Protein AF-A0A8H7QUR5-F1 (afdb_monomer_lite)

Radius of gyration: 41.48 Å; chains: 1; bounding box: 70×98×140 Å

Foldseek 3Di:
DDPVLVVVLVVVVVVPPDDDDDDDDDDDDDDDDDDDDDDDDDDDDDDDDDDDDDDDDDDDDDDDDDDDDDDDDDDDDDDDDDDDDDDDDDDDDPPPPPPPPPPDDDDDDDDDDDDDDDDDDDDDPDDDDDDCQNVPPWQWDAPPNRQWIFGNQCPLQVVLVCVLPVLLVVCVPFQLVCCVPPNHNVLVVVLVVLSCQLVVLLRLLLTDDQAFDAAPPPVVLVVVCVVCVVPPDDPRDFDWDDDPNDIDTFDADPQRRDRQDPLWDQDPRRRTIGANFDAQDSNSRGTHHDGSVVSVVSNVVSSVVSVVSSVVSVVVVLVVQQPPPVHPGSVVCVVVRCVPVVVVCVPDVDDDDADADDVPRHDCCCCVVPDPPPQAPLPVCPPDDPVPVVVVVVVVVVPDPDDDPPDPADDPVQACPVVVVVVVCVQCPDVPSCVQPVDDAALQDRPVVLCVVQVVCCVLLVHHGDSLQKGKFLAQLVVLLLLCLLQADPVPQAPAEEEAGPADPVSVVSCVVSPHDSVRYDYFYADPVLLGGDVVVVVVVLPPDDAPPDSHANHEYEFAQALGVPPGGHHDPVRLLVVQVSCQVRSYAYEHAPQCQSVCSDDDRDNDSQSSLVPVPDPTDWRYKYRYACRHSHNVVVSITMIGHDNVSSVSSSPD

InterPro domains:
  IPR001594 Palmitoyltransferase, DHHC domain [PF01529] (249-327)
  IPR004839 Aminotransferase, class I/classII, large domain [PF00155] (402-654)
  IPR015421 Pyridoxal phosphate-dependent transferase, major domain [G3DSA:3.40.640.10] (439-653)
  IPR015422 Pyridoxal phosphate-dependent transferase, small domain [G3DSA:3.90.1150.10] (401-438)
  IPR015424 Pyridoxal phosphate-dependent transferase [SSF53383] (394-654)

Secondary structure (DSSP, 8-state):
--THHHHHHHHHHH--------PPPP------------------------------------------------------------------S-TTSGGGS-SS------PPP-------PPPPP------GGGS--SS-EEEGGGTEEE-S-HHHHHHHHHHHHHHHHHHHHHTHHHIIIII-THHHHHHHHHHHHHHHHHHHHHHS---BPPS-S-THHHHHHHHHTTSS--PPPPEEEEETTEEEEEPEETTTTEEPPTT-EEETTTTEEETT--EEEGGGTEEE-TTTHHHHHHHHHHHHHHHHHHHHHHHHHHHHHHTSTT--SHHHHHHS-TTTHHHHHTT-TT-PPPPSEESEESSSTHHHHHS-----GGGTTTT--HHHHHHHHHHHTTTS--------S--GGG--HHHHHHHHHHHHTSTTHHHHHSS---TT--HHHHHHHHHHHHHHTTS---GGGEEEES-HHHHHHHHHHHH--TTTT--EEEEEES--TTHHHHHHHTT--GGGEEEEEBPTTSS-B-HHHHHHHHTTPPP--SSS-SEEEEE--SS-TTT-----HHHHHHHHHHHHHHTEEEEEE-TTGGG--SSPPPPPHHHHHHHS-SSPPP-EEEEEEGGGTT-GGG--EEEEE-HHHHHHHH--

Structure (mmCIF, N/CA/C/O backbone):
data_AF-A0A8H7QUR5-F1
#
_entry.id   AF-A0A8H7QUR5-F1
#
loop_
_atom_site.group_PDB
_atom_site.id
_atom_site.type_symbol
_atom_site.label_atom_id
_atom_site.label_alt_id
_atom_site.label_comp_id
_atom_site.label_asym_id
_atom_site.label_entity_id
_atom_site.label_seq_id
_atom_site.pdbx_PDB_ins_code
_atom_site.Cartn_x
_atom_site.Cartn_y
_atom_site.Cartn_z
_atom_site.occupancy
_atom_site.B_iso_or_equiv
_atom_site.auth_seq_id
_atom_site.auth_comp_id
_atom_site.auth_asym_id
_atom_site.auth_atom_id
_atom_site.pdbx_PDB_model_num
ATOM 1 N N . MET A 1 1 ? 23.813 -15.957 -17.424 1.00 36.53 1 MET A N 1
ATOM 2 C CA . MET A 1 1 ? 23.712 -14.928 -18.487 1.00 36.53 1 MET A CA 1
ATOM 3 C C . MET A 1 1 ? 24.893 -13.981 -18.341 1.00 36.53 1 MET A C 1
ATOM 5 O O . MET A 1 1 ? 25.289 -13.739 -17.209 1.00 36.53 1 MET A O 1
ATOM 9 N N . ASN A 1 2 ? 25.490 -13.520 -19.444 1.00 26.86 2 ASN A N 1
ATOM 10 C CA . ASN A 1 2 ? 26.742 -12.752 -19.414 1.00 26.86 2 ASN A CA 1
ATOM 11 C C . ASN A 1 2 ? 26.524 -11.331 -18.846 1.00 26.86 2 ASN A C 1
ATOM 13 O O . ASN A 1 2 ? 25.606 -10.635 -19.271 1.00 26.86 2 ASN A O 1
ATOM 17 N N . VAL A 1 3 ? 27.369 -10.915 -17.898 1.00 30.00 3 VAL A N 1
ATOM 18 C CA . VAL A 1 3 ? 27.297 -9.627 -17.178 1.00 30.00 3 VAL A CA 1
ATOM 19 C C . VAL A 1 3 ? 27.511 -8.424 -18.109 1.00 30.00 3 VAL A C 1
ATOM 21 O O . VAL A 1 3 ? 26.930 -7.364 -17.882 1.00 30.00 3 VAL A O 1
ATOM 24 N N . GLN A 1 4 ? 28.256 -8.602 -19.206 1.00 30.72 4 GLN A N 1
ATOM 25 C CA . GLN A 1 4 ? 28.586 -7.537 -20.165 1.00 30.72 4 GLN A CA 1
ATOM 26 C C . GLN A 1 4 ? 27.365 -6.874 -20.832 1.00 30.72 4 GLN A C 1
ATOM 28 O O . GLN A 1 4 ? 27.457 -5.725 -21.250 1.00 30.72 4 GLN A O 1
ATOM 33 N N . SER A 1 5 ? 26.201 -7.531 -20.904 1.00 36.16 5 SER A N 1
ATOM 34 C CA . SER A 1 5 ? 25.001 -6.905 -21.487 1.00 36.16 5 SER A CA 1
ATOM 35 C C . SER A 1 5 ? 24.373 -5.827 -20.593 1.00 36.16 5 SER A C 1
ATOM 37 O O . SER A 1 5 ? 23.702 -4.930 -21.108 1.00 36.16 5 SER A O 1
ATOM 39 N N . ARG A 1 6 ? 24.596 -5.876 -19.270 1.00 41.47 6 ARG A N 1
ATOM 40 C CA . ARG A 1 6 ? 23.932 -4.991 -18.293 1.00 41.47 6 ARG A CA 1
ATOM 41 C C . ARG A 1 6 ? 24.559 -3.601 -18.183 1.00 41.47 6 ARG A C 1
ATOM 43 O O . ARG A 1 6 ? 23.819 -2.637 -18.015 1.00 41.47 6 ARG A O 1
ATOM 50 N N . HIS A 1 7 ? 25.879 -3.481 -18.337 1.00 38.00 7 HIS A N 1
ATOM 51 C CA . HIS A 1 7 ? 26.571 -2.181 -18.327 1.00 38.00 7 HIS A CA 1
ATOM 52 C C . HIS A 1 7 ? 26.129 -1.265 -19.482 1.00 38.00 7 HIS A C 1
ATOM 54 O O . HIS A 1 7 ? 26.016 -0.049 -19.308 1.00 38.00 7 HIS A O 1
ATOM 60 N N . SER A 1 8 ? 25.747 -1.866 -20.616 1.00 45.06 8 SER A N 1
ATOM 61 C CA . SER A 1 8 ? 25.408 -1.149 -21.847 1.00 45.06 8 SER A CA 1
ATOM 62 C C . SER A 1 8 ? 24.303 -0.092 -21.704 1.00 45.06 8 SER A C 1
ATOM 64 O O . SER A 1 8 ? 24.301 0.872 -22.461 1.00 45.06 8 SER A O 1
ATOM 66 N N . ALA A 1 9 ? 23.363 -0.232 -20.761 1.00 42.06 9 ALA A N 1
ATOM 67 C CA . ALA A 1 9 ? 22.272 0.733 -20.585 1.00 42.06 9 ALA A CA 1
ATOM 68 C C . ALA A 1 9 ? 22.734 2.064 -19.965 1.00 42.06 9 ALA A C 1
ATOM 70 O O . ALA A 1 9 ? 22.225 3.118 -20.333 1.00 42.06 9 ALA A O 1
ATOM 71 N N . ILE A 1 10 ? 23.714 2.021 -19.057 1.00 42.69 10 ILE A N 1
ATOM 72 C CA . ILE A 1 10 ? 24.262 3.213 -18.392 1.00 42.69 10 ILE A CA 1
ATOM 73 C C . ILE A 1 10 ? 25.401 3.803 -19.230 1.00 42.69 10 ILE A C 1
ATOM 75 O O . ILE A 1 10 ? 25.496 5.019 -19.375 1.00 42.69 10 ILE A O 1
ATOM 79 N N . GLU A 1 11 ? 26.210 2.958 -19.875 1.00 42.44 11 GLU A N 1
ATOM 80 C CA . GLU A 1 11 ? 27.238 3.402 -20.826 1.00 42.44 11 GLU A CA 1
ATOM 81 C C . GLU A 1 11 ? 26.619 4.133 -22.033 1.00 42.44 11 GLU A C 1
ATOM 83 O O . GLU A 1 11 ? 27.125 5.183 -22.425 1.00 42.44 11 GLU A O 1
ATOM 88 N N . ARG A 1 12 ? 25.444 3.700 -22.532 1.00 49.84 12 ARG A N 1
ATOM 89 C CA . ARG A 1 12 ? 24.670 4.422 -23.570 1.00 49.84 12 ARG A CA 1
ATOM 90 C C . ARG A 1 12 ? 24.279 5.861 -23.197 1.00 49.84 12 ARG A C 1
ATOM 92 O O . ARG A 1 12 ? 23.994 6.644 -24.103 1.00 49.84 12 ARG A O 1
ATOM 99 N N . ILE A 1 13 ? 24.251 6.201 -21.905 1.00 46.56 13 ILE A N 1
ATOM 100 C CA . ILE A 1 13 ? 23.989 7.558 -21.396 1.00 46.56 13 ILE A CA 1
ATOM 101 C C . ILE A 1 13 ? 25.302 8.357 -21.262 1.00 46.56 13 ILE A C 1
ATOM 103 O O . ILE A 1 13 ? 25.294 9.576 -21.417 1.00 46.56 13 ILE A O 1
ATOM 107 N N . GLY A 1 14 ? 26.430 7.687 -20.998 1.00 36.34 14 GLY A N 1
ATOM 108 C CA . GLY A 1 14 ? 27.729 8.325 -20.754 1.00 36.34 14 GLY A CA 1
ATOM 109 C C . GLY A 1 14 ? 28.550 8.672 -22.003 1.00 36.34 14 GLY A C 1
ATOM 110 O O . GLY A 1 14 ? 29.309 9.638 -21.970 1.00 36.34 14 GLY A O 1
ATOM 111 N N . ASP A 1 15 ? 28.405 7.928 -23.103 1.00 36.31 15 ASP A N 1
ATOM 112 C CA . ASP A 1 15 ? 29.402 7.919 -24.194 1.00 36.31 15 ASP A CA 1
ATOM 113 C C . ASP A 1 15 ? 29.328 9.101 -25.194 1.00 36.31 15 ASP A C 1
ATOM 115 O O . ASP A 1 15 ? 30.051 9.157 -26.188 1.00 36.31 15 ASP A O 1
ATOM 119 N N . HIS A 1 16 ? 28.475 10.100 -24.949 1.00 44.94 16 HIS A N 1
ATOM 120 C CA . HIS A 1 16 ? 28.312 11.263 -25.834 1.00 44.94 16 HIS A CA 1
ATOM 121 C C . HIS A 1 16 ? 29.255 12.425 -25.475 1.00 44.94 16 HIS A C 1
ATOM 123 O O . HIS A 1 16 ? 28.832 13.533 -25.137 1.00 44.94 16 HIS A O 1
ATOM 129 N N . SER A 1 17 ? 30.562 12.173 -25.607 1.00 34.41 17 SER A N 1
ATOM 130 C CA . SER A 1 17 ? 31.633 13.172 -25.460 1.00 34.41 17 SER A CA 1
ATOM 131 C C . SER A 1 17 ? 32.287 13.558 -26.799 1.00 34.41 17 SER A C 1
ATOM 133 O O . SER A 1 17 ? 33.499 13.502 -26.970 1.00 34.41 17 SER A O 1
ATOM 135 N N . THR A 1 18 ? 31.486 14.003 -27.772 1.00 31.03 18 THR A N 1
ATOM 136 C CA . THR A 1 18 ? 31.993 14.681 -28.987 1.00 31.03 18 THR A CA 1
ATOM 137 C C . THR A 1 18 ? 30.947 15.656 -29.534 1.00 31.03 18 THR A C 1
ATOM 139 O O . THR A 1 18 ? 30.165 15.345 -30.426 1.00 31.03 18 THR A O 1
ATOM 142 N N . PHE A 1 19 ? 30.918 16.868 -28.973 1.00 31.52 19 PHE A N 1
ATOM 143 C CA . PHE A 1 19 ? 30.126 17.976 -29.512 1.00 31.52 19 PHE A CA 1
ATOM 144 C C . PHE A 1 19 ? 30.933 18.708 -30.588 1.00 31.52 19 PHE A C 1
ATOM 146 O O . PHE A 1 19 ? 31.850 19.464 -30.266 1.00 31.52 19 PHE A O 1
ATOM 153 N N . THR A 1 20 ? 30.577 18.530 -31.860 1.00 25.66 20 THR A N 1
ATOM 154 C CA . THR A 1 20 ? 31.053 19.410 -32.937 1.00 25.66 20 THR A CA 1
ATOM 155 C C . THR A 1 20 ? 30.053 20.548 -33.116 1.00 25.66 20 THR A C 1
ATOM 157 O O . THR A 1 20 ? 28.938 20.340 -33.590 1.00 25.66 20 THR A O 1
ATOM 160 N N . VAL A 1 21 ? 30.445 21.758 -32.718 1.00 25.73 21 VAL A N 1
ATOM 161 C CA . VAL A 1 21 ? 29.639 22.968 -32.921 1.00 25.73 21 VAL A CA 1
ATOM 162 C C . VAL A 1 21 ? 29.673 23.341 -34.402 1.00 25.73 21 VAL A C 1
ATOM 164 O O . VAL A 1 21 ? 30.706 23.781 -34.901 1.00 25.73 21 VAL A O 1
ATOM 167 N N . PHE A 1 22 ? 28.546 23.203 -35.100 1.00 23.47 22 PHE A N 1
ATOM 168 C CA . PHE A 1 22 ? 28.368 23.805 -36.421 1.00 23.47 22 PHE A CA 1
ATOM 169 C C . PHE A 1 22 ? 27.821 25.228 -36.270 1.00 23.47 22 PHE A C 1
ATOM 171 O O . PHE A 1 22 ? 26.677 25.423 -35.863 1.00 23.47 22 PHE A O 1
ATOM 178 N N . GLN A 1 23 ? 28.640 26.226 -36.614 1.00 23.70 23 GLN A N 1
ATOM 179 C CA . GLN A 1 23 ? 28.152 27.581 -36.876 1.00 23.70 23 GLN A CA 1
ATOM 180 C C . GLN A 1 23 ? 27.536 27.657 -38.285 1.00 23.70 23 GLN A C 1
ATOM 182 O O . GLN A 1 23 ? 28.078 27.047 -39.211 1.00 23.70 23 GLN A O 1
ATOM 187 N N . PRO A 1 24 ? 26.444 28.415 -38.486 1.00 26.52 24 PRO A N 1
ATOM 188 C CA . PRO A 1 24 ? 25.847 28.594 -39.803 1.00 26.52 24 PRO A CA 1
ATOM 189 C C . PRO A 1 24 ? 26.643 29.603 -40.641 1.00 26.52 24 PRO A C 1
ATOM 191 O O . PRO A 1 24 ? 26.905 30.725 -40.209 1.00 26.52 24 PRO A O 1
ATOM 194 N N . SER A 1 25 ? 27.000 29.217 -41.867 1.00 25.02 25 SER A N 1
ATOM 195 C CA . SER A 1 25 ? 27.576 30.117 -42.874 1.00 25.02 25 SER A CA 1
ATOM 196 C C . SER A 1 25 ? 26.462 30.742 -43.719 1.00 25.02 25 SER A C 1
ATOM 198 O O . SER A 1 25 ? 25.599 30.031 -44.230 1.00 25.02 25 SER A O 1
ATOM 200 N N . PHE A 1 26 ? 26.491 32.060 -43.908 1.00 26.83 26 PHE A N 1
ATOM 201 C CA . PHE A 1 26 ? 25.628 32.756 -44.869 1.00 26.83 26 PHE A CA 1
ATOM 202 C C . PHE A 1 26 ? 26.054 32.443 -46.316 1.00 26.83 26 PHE A C 1
ATOM 204 O O . PHE A 1 26 ? 27.250 32.499 -46.591 1.00 26.83 26 PHE A O 1
ATOM 211 N N . PHE A 1 27 ? 25.103 32.226 -47.242 1.00 23.70 27 PHE A N 1
ATOM 212 C CA . PHE A 1 27 ? 24.839 33.174 -48.349 1.00 23.70 27 PHE A CA 1
ATOM 213 C C . PHE A 1 27 ? 23.670 32.778 -49.294 1.00 23.70 27 PHE A C 1
ATOM 215 O O . PHE A 1 27 ? 23.635 31.678 -49.830 1.00 23.70 27 PHE A O 1
ATOM 222 N N . ASN A 1 28 ? 22.828 33.784 -49.584 1.00 23.39 28 ASN A N 1
ATOM 223 C CA . ASN A 1 28 ? 22.063 34.078 -50.817 1.00 23.39 28 ASN A CA 1
ATOM 224 C C . ASN A 1 28 ? 20.866 33.234 -51.338 1.00 23.39 28 ASN A C 1
ATOM 226 O O . ASN A 1 28 ? 21.042 32.153 -51.883 1.00 23.39 28 ASN A O 1
ATOM 230 N N . ASN A 1 29 ? 19.718 33.941 -51.404 1.00 25.48 29 ASN A N 1
ATOM 231 C CA . ASN A 1 29 ? 18.853 34.200 -52.582 1.00 25.48 29 ASN A CA 1
ATOM 232 C C . ASN A 1 29 ? 18.117 33.029 -53.288 1.00 25.48 29 ASN A C 1
ATOM 234 O O . ASN A 1 29 ? 18.677 31.969 -53.520 1.00 25.48 29 ASN A O 1
ATOM 238 N N . ASN A 1 30 ? 16.858 33.168 -53.740 1.00 24.66 30 ASN A N 1
ATOM 239 C CA . ASN A 1 30 ? 16.126 34.373 -54.181 1.00 24.66 30 ASN A CA 1
ATOM 240 C C . ASN A 1 30 ? 14.585 34.226 -54.070 1.00 24.66 30 ASN A C 1
ATOM 242 O O . ASN A 1 30 ? 14.077 33.131 -54.280 1.00 24.66 30 ASN A O 1
ATOM 246 N N . ASN A 1 31 ? 13.888 35.371 -53.959 1.00 25.92 31 ASN A N 1
ATOM 247 C CA . ASN A 1 31 ? 12.492 35.656 -54.377 1.00 25.92 31 ASN A CA 1
ATOM 248 C C . ASN A 1 31 ? 11.307 34.926 -53.676 1.00 25.92 31 ASN A C 1
ATOM 250 O O . ASN A 1 31 ? 11.345 33.726 -53.454 1.00 25.92 31 ASN A O 1
ATOM 254 N N . SER A 1 32 ? 10.174 35.582 -53.368 1.00 25.70 32 SER A N 1
ATOM 255 C CA . SER A 1 32 ? 9.805 37.005 -53.551 1.00 25.70 32 SER A CA 1
ATOM 256 C C . SER A 1 32 ? 8.616 37.451 -52.675 1.00 25.70 32 SER A C 1
ATOM 258 O O . SER A 1 32 ? 7.575 36.801 -52.691 1.00 25.70 32 SER A O 1
ATOM 260 N N . SER A 1 33 ? 8.775 38.618 -52.032 1.00 23.20 33 SER A N 1
ATOM 261 C CA . SER A 1 33 ? 7.763 39.661 -51.741 1.00 23.20 33 SER A CA 1
ATOM 262 C C . SER A 1 33 ? 6.375 39.288 -51.183 1.00 23.20 33 SER A C 1
ATOM 264 O O . SER A 1 33 ? 5.512 38.834 -51.929 1.00 23.20 33 SER A O 1
ATOM 266 N N . PHE A 1 34 ? 6.099 39.717 -49.946 1.00 23.92 34 PHE A N 1
ATOM 267 C CA . PHE A 1 34 ? 5.184 40.844 -49.663 1.00 23.92 34 PHE A CA 1
ATOM 268 C C . PHE A 1 34 ? 5.576 41.474 -48.307 1.00 23.92 34 PHE A C 1
ATOM 270 O O . PHE A 1 34 ? 5.949 40.745 -47.389 1.00 23.92 34 PHE A O 1
ATOM 277 N N . GLU A 1 35 ? 5.575 42.808 -48.207 1.00 27.03 35 GLU A N 1
ATOM 278 C CA . GLU A 1 35 ? 6.027 43.563 -47.017 1.00 27.03 35 GLU A CA 1
ATOM 279 C C . GLU A 1 35 ? 4.879 43.916 -46.039 1.00 27.03 35 GLU A C 1
ATOM 281 O O . GLU A 1 35 ? 3.712 43.769 -46.410 1.00 27.03 35 GLU A O 1
ATOM 286 N N . PRO A 1 36 ? 5.194 44.310 -44.783 1.00 31.38 36 PRO A N 1
ATOM 287 C CA . PRO A 1 36 ? 4.232 44.391 -43.681 1.00 31.38 36 PRO A CA 1
ATOM 288 C C . PRO A 1 36 ? 3.774 45.822 -43.347 1.00 31.38 36 PRO A C 1
ATOM 290 O O . PRO A 1 36 ? 4.527 46.773 -43.539 1.00 31.38 36 PRO A O 1
ATOM 293 N N . ASP A 1 37 ? 2.610 45.944 -42.700 1.00 24.53 37 ASP A N 1
ATOM 294 C CA . ASP A 1 37 ? 2.168 47.189 -42.058 1.00 24.53 37 ASP A CA 1
ATOM 295 C C . ASP A 1 37 ? 2.245 47.114 -40.519 1.00 24.53 37 ASP A C 1
ATOM 297 O O . ASP A 1 37 ? 1.656 46.241 -39.880 1.00 24.53 37 ASP A O 1
ATOM 301 N N . SER A 1 38 ? 3.007 48.069 -39.974 1.00 27.16 38 SER A N 1
ATOM 302 C CA . SER A 1 38 ? 2.926 48.727 -38.654 1.00 27.16 38 SER A CA 1
ATOM 303 C C . SER A 1 38 ? 2.504 47.948 -37.393 1.00 27.16 38 SER A C 1
ATOM 305 O O . SER A 1 38 ? 1.334 47.635 -37.174 1.00 27.16 38 SER A O 1
ATOM 307 N N . LEU A 1 39 ? 3.459 47.856 -36.460 1.00 28.45 39 LEU A N 1
ATOM 308 C CA . LEU A 1 39 ? 3.212 47.974 -35.017 1.00 28.45 39 LEU A CA 1
ATOM 309 C C . LEU A 1 39 ? 2.654 49.366 -34.675 1.00 28.45 39 LEU A C 1
ATOM 311 O O . LEU A 1 39 ? 3.165 50.349 -35.205 1.00 28.45 39 LEU A O 1
ATOM 315 N N . GLU A 1 40 ? 1.745 49.446 -33.703 1.00 25.53 40 GLU A N 1
ATOM 316 C CA . GLU A 1 40 ? 1.683 50.562 -32.748 1.00 25.53 40 GLU A CA 1
ATOM 317 C C . GLU A 1 40 ? 1.012 50.094 -31.440 1.00 25.53 40 GLU A C 1
ATOM 319 O O . GLU A 1 40 ? 0.098 49.265 -31.460 1.00 25.53 40 GLU A O 1
ATOM 324 N N . ASP A 1 41 ? 1.529 50.568 -30.304 1.00 25.05 41 ASP A N 1
ATOM 325 C CA . ASP A 1 41 ? 1.014 50.302 -28.954 1.00 25.05 41 ASP A CA 1
ATOM 326 C C . ASP A 1 41 ? -0.354 50.973 -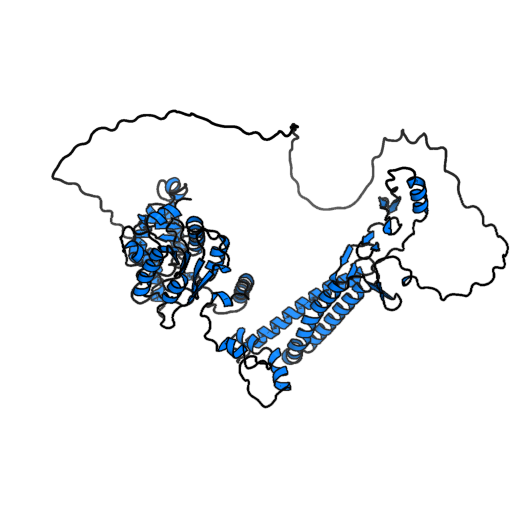28.724 1.00 25.05 41 ASP A C 1
ATOM 328 O O . ASP A 1 41 ? -0.638 51.978 -29.366 1.00 25.05 41 ASP A O 1
ATOM 332 N N . PHE A 1 42 ? -1.158 50.510 -27.751 1.00 23.58 42 PHE A N 1
ATOM 333 C CA . PHE A 1 42 ? -1.893 51.433 -26.862 1.00 23.58 42 PHE A CA 1
ATOM 334 C C . PHE A 1 42 ? -2.397 50.789 -25.552 1.00 23.58 42 PHE A C 1
ATOM 336 O O . PHE A 1 42 ? -2.684 49.596 -25.470 1.00 23.58 42 PHE A O 1
ATOM 343 N N . ASP A 1 43 ? -2.467 51.650 -24.537 1.00 23.41 43 ASP A N 1
ATOM 344 C CA . ASP A 1 43 ? -2.520 51.432 -23.089 1.00 23.41 43 ASP A CA 1
ATOM 345 C C . ASP A 1 43 ? -3.677 50.639 -22.442 1.00 23.41 43 ASP A C 1
ATOM 347 O O . ASP A 1 43 ? -4.793 50.487 -22.941 1.00 23.41 43 ASP A O 1
ATOM 351 N N . PHE A 1 44 ? -3.387 50.256 -21.195 1.00 25.44 44 PHE A N 1
ATOM 352 C CA . PHE A 1 44 ? -4.333 49.993 -20.109 1.00 25.44 44 PHE A CA 1
ATOM 353 C C . PHE A 1 44 ? -5.135 51.263 -19.735 1.00 25.44 44 PHE A C 1
ATOM 355 O O . PHE A 1 44 ? -4.528 52.239 -19.311 1.00 25.44 44 PHE A O 1
ATOM 362 N N . GLU A 1 45 ? -6.476 51.224 -19.764 1.00 26.33 45 GLU A N 1
ATOM 363 C CA . GLU A 1 45 ? -7.335 51.426 -18.569 1.00 26.33 45 GLU A CA 1
ATOM 364 C C . GLU A 1 45 ? -8.856 51.515 -18.858 1.00 26.33 45 GLU A C 1
ATOM 366 O O . GLU A 1 45 ? -9.320 52.163 -19.791 1.00 26.33 45 GLU A O 1
ATOM 371 N N . SER A 1 46 ? -9.628 50.997 -17.892 1.00 25.70 46 SER A N 1
ATOM 372 C CA . SER A 1 46 ? -10.974 51.442 -17.465 1.00 25.70 46 SER A CA 1
ATOM 373 C C . SER A 1 46 ? -12.276 51.017 -18.199 1.00 25.70 46 SER A C 1
ATOM 375 O O . SER A 1 46 ? -12.536 51.339 -19.352 1.00 25.70 46 SER A O 1
ATOM 377 N N . ALA A 1 47 ? -13.183 50.463 -17.368 1.00 22.73 47 ALA A N 1
ATOM 378 C CA . ALA A 1 47 ? -14.658 50.566 -17.413 1.00 22.73 47 ALA A CA 1
ATOM 379 C C . ALA A 1 47 ? -15.446 49.798 -18.520 1.00 22.73 47 ALA A C 1
ATOM 381 O O . ALA A 1 47 ? -14.861 49.373 -19.511 1.00 22.73 47 ALA A O 1
ATOM 382 N N . PRO A 1 48 ? -16.787 49.596 -18.384 1.00 28.08 48 PRO A N 1
ATOM 383 C CA . PRO A 1 48 ? -17.686 50.026 -17.301 1.00 28.08 48 PRO A CA 1
ATOM 384 C C . PRO A 1 48 ? -18.575 48.928 -16.664 1.00 28.08 48 PRO A C 1
ATOM 386 O O . PRO A 1 48 ? -18.791 47.839 -17.189 1.00 28.08 48 PRO A O 1
ATOM 389 N N . THR A 1 49 ? -19.190 49.279 -15.534 1.00 27.44 49 THR A N 1
ATOM 390 C CA . THR A 1 49 ? -20.332 48.577 -14.922 1.00 27.44 49 THR A CA 1
ATOM 391 C C . THR A 1 49 ? -21.671 48.989 -15.559 1.00 27.44 49 THR A C 1
ATOM 393 O O . THR A 1 49 ? -21.802 50.116 -16.032 1.00 27.44 49 THR A O 1
ATOM 396 N N . SER A 1 50 ? -22.714 48.137 -15.502 1.00 23.81 50 SER A N 1
ATOM 397 C CA . SER A 1 50 ? -24.027 48.491 -14.893 1.00 23.81 50 SER A CA 1
ATOM 398 C C . SER A 1 50 ? -25.172 47.456 -15.083 1.00 23.81 50 SER A C 1
ATOM 400 O O . SER A 1 50 ? -25.204 46.702 -16.048 1.00 23.81 50 SER A O 1
ATOM 402 N N . ARG A 1 51 ? -26.162 47.539 -14.164 1.00 23.78 51 ARG A N 1
ATOM 403 C CA . ARG A 1 51 ? -27.599 47.134 -14.244 1.00 23.78 51 ARG A CA 1
ATOM 404 C C . ARG A 1 51 ? -28.133 45.753 -13.767 1.00 23.78 51 ARG A C 1
ATOM 406 O O . ARG A 1 51 ? -28.619 44.949 -14.547 1.00 23.78 51 ARG A O 1
ATOM 413 N N . THR A 1 52 ? -28.252 45.652 -12.431 1.00 22.14 52 THR A N 1
ATOM 414 C CA . THR A 1 52 ? -29.515 45.670 -11.613 1.00 22.14 52 THR A CA 1
ATOM 415 C C . THR A 1 52 ? -30.585 44.548 -11.595 1.00 22.14 52 THR A C 1
ATOM 417 O O . THR A 1 52 ? -31.045 44.086 -12.631 1.00 22.14 52 THR A O 1
ATOM 420 N N . THR A 1 53 ? -31.153 44.390 -10.373 1.00 23.39 53 THR A N 1
ATOM 421 C CA . THR A 1 53 ? -32.434 43.772 -9.887 1.00 23.39 53 THR A CA 1
ATOM 422 C C . THR A 1 53 ? -32.314 42.365 -9.254 1.00 23.39 53 THR A C 1
ATOM 424 O O . THR A 1 53 ? -31.588 41.540 -9.787 1.00 23.39 53 THR A O 1
ATOM 427 N N . GLN A 1 54 ? -32.954 42.004 -8.118 1.00 24.47 54 GLN A N 1
ATOM 428 C CA . GLN A 1 54 ? -33.733 42.747 -7.090 1.00 24.47 54 GLN A CA 1
ATOM 429 C C . GLN A 1 54 ? -33.773 41.981 -5.724 1.00 24.47 54 GLN A C 1
ATOM 431 O O . GLN A 1 54 ? -33.377 40.823 -5.655 1.00 24.47 54 GLN A O 1
ATOM 436 N N . ASP A 1 55 ? -34.258 42.640 -4.660 1.00 24.27 55 ASP A N 1
ATOM 437 C CA . ASP A 1 55 ? -34.313 42.277 -3.217 1.00 24.27 55 ASP A CA 1
ATOM 438 C C . ASP A 1 55 ? -34.586 40.828 -2.731 1.00 24.27 55 ASP A C 1
ATOM 440 O O . ASP A 1 55 ? -35.526 40.172 -3.185 1.00 24.27 55 ASP A O 1
ATOM 444 N N . ARG A 1 56 ? -33.938 40.454 -1.599 1.00 24.73 56 ARG A N 1
ATOM 445 C CA . ARG A 1 56 ? -34.592 40.175 -0.281 1.00 24.73 56 ARG A CA 1
ATOM 446 C C . ARG A 1 56 ? -33.590 40.003 0.890 1.00 24.73 56 ARG A C 1
ATOM 448 O O . ARG A 1 56 ? -32.497 39.482 0.711 1.00 24.73 56 ARG A O 1
ATOM 455 N N . GLN A 1 57 ? -33.984 40.440 2.095 1.00 24.09 57 GLN A N 1
ATOM 456 C CA . GLN A 1 57 ? -33.165 40.523 3.329 1.00 24.09 57 GLN A CA 1
ATOM 457 C C . GLN A 1 57 ? -33.035 39.209 4.138 1.00 24.09 57 GLN A C 1
ATOM 459 O O . GLN A 1 57 ? -33.953 38.387 4.121 1.00 24.09 57 GLN A O 1
ATOM 464 N N . PRO A 1 58 ? -32.000 39.110 5.001 1.00 26.22 58 PRO A N 1
ATOM 465 C CA . PRO A 1 58 ? -32.056 38.421 6.299 1.00 26.22 58 PRO A CA 1
ATOM 466 C C . PRO A 1 58 ? -31.746 39.358 7.506 1.00 26.22 58 PRO A C 1
ATOM 468 O O . PRO A 1 58 ? -31.167 40.429 7.316 1.00 26.22 58 PRO A O 1
ATOM 471 N N . PRO A 1 59 ? -32.121 38.994 8.754 1.00 29.12 59 PRO A N 1
ATOM 472 C CA . PRO A 1 59 ? -32.006 39.869 9.931 1.00 29.12 59 PRO A CA 1
ATOM 473 C C . PRO A 1 59 ? -30.653 39.805 10.673 1.00 29.12 59 PRO A C 1
ATOM 475 O O . PRO A 1 59 ? -29.868 38.871 10.521 1.00 29.12 59 PRO A O 1
ATOM 478 N N . ALA A 1 60 ? -30.410 40.818 11.512 1.00 24.88 60 ALA A N 1
ATOM 479 C CA . ALA A 1 60 ? -29.121 41.135 12.134 1.00 24.88 60 ALA A CA 1
ATOM 480 C C . ALA A 1 60 ? -28.734 40.300 13.377 1.00 24.88 60 ALA A C 1
ATOM 482 O O . ALA A 1 60 ? -29.585 39.782 14.103 1.00 24.88 60 ALA A O 1
ATOM 483 N N . ARG A 1 61 ? -27.429 40.294 13.693 1.00 24.25 61 ARG A N 1
ATOM 484 C CA . ARG A 1 61 ? -26.866 39.900 14.999 1.00 24.25 61 ARG A CA 1
ATOM 485 C C . ARG A 1 61 ? -25.904 40.989 15.498 1.00 24.25 61 ARG A C 1
ATOM 487 O O . ARG A 1 61 ? -25.274 41.662 14.691 1.00 24.25 61 ARG A O 1
ATOM 494 N N . ARG A 1 62 ? -25.866 41.203 16.817 1.00 23.62 62 ARG A N 1
ATOM 495 C CA . ARG A 1 62 ? -25.262 42.376 17.480 1.00 23.62 62 ARG A CA 1
ATOM 496 C C . ARG A 1 62 ? -23.787 42.147 17.851 1.00 23.62 62 ARG A C 1
ATOM 498 O O . ARG A 1 62 ? -23.413 41.018 18.155 1.00 23.62 62 ARG A O 1
ATOM 505 N N . THR A 1 63 ? -23.008 43.224 17.838 1.00 24.53 63 THR A N 1
ATOM 506 C CA . THR A 1 63 ? -21.570 43.320 18.150 1.00 24.53 63 THR A CA 1
ATOM 507 C C . THR A 1 63 ? -21.267 43.425 19.650 1.00 24.53 63 THR A C 1
ATOM 509 O O . THR A 1 63 ? -22.112 43.910 20.403 1.00 24.53 63 THR A O 1
ATOM 512 N N . VAL A 1 64 ? -20.041 43.043 20.036 1.00 25.55 64 VAL A N 1
ATOM 513 C CA . VAL A 1 64 ? -19.217 43.638 21.114 1.00 25.55 64 VAL A CA 1
ATOM 514 C C . VAL A 1 64 ? -17.747 43.545 20.660 1.00 25.55 64 VAL A C 1
ATOM 516 O O . VAL A 1 64 ? -17.398 42.590 19.965 1.00 25.55 64 VAL A O 1
ATOM 519 N N . GLU A 1 65 ? -16.938 44.550 20.990 1.00 25.03 65 GLU A N 1
ATOM 520 C CA . GLU A 1 65 ? -15.513 44.700 20.638 1.00 25.03 65 GLU A CA 1
ATOM 521 C C . GLU A 1 65 ? -14.589 44.189 21.770 1.00 25.03 65 GLU A C 1
ATOM 523 O O . GLU A 1 65 ? -15.019 44.110 22.921 1.00 25.03 65 GLU A O 1
ATOM 528 N N . GLU A 1 66 ? -13.329 43.867 21.457 1.00 26.42 66 GLU A N 1
ATOM 529 C CA . GLU A 1 66 ? -12.248 43.604 22.429 1.00 26.42 66 GLU A CA 1
ATOM 530 C C . GLU A 1 66 ? -11.038 44.498 22.085 1.00 26.42 66 GLU A C 1
ATOM 532 O O . GLU A 1 66 ? -10.710 44.649 20.907 1.00 26.42 66 GLU A O 1
ATOM 537 N N . GLU A 1 67 ? -10.399 45.094 23.099 1.00 25.22 67 GLU A N 1
ATOM 538 C CA . GLU A 1 67 ? -9.196 45.942 22.986 1.00 25.22 67 GLU A CA 1
ATOM 539 C C . GLU A 1 67 ? -7.936 45.193 23.477 1.00 25.22 67 GLU A C 1
ATOM 541 O O . GLU A 1 67 ? -8.019 44.312 24.336 1.00 25.22 67 GLU A O 1
ATOM 546 N N . GLU A 1 68 ? -6.771 45.542 22.919 1.00 28.38 68 GLU A N 1
ATOM 547 C CA . GLU A 1 68 ? -5.439 45.007 23.259 1.00 28.38 68 GLU A CA 1
ATOM 548 C C . GLU A 1 68 ? -4.801 45.720 24.470 1.00 28.38 68 GLU A C 1
ATOM 550 O O . GLU A 1 68 ? -5.077 46.895 24.692 1.00 28.38 68 GLU A O 1
ATOM 555 N N . GLU A 1 69 ? -3.858 45.064 25.166 1.00 25.14 69 GLU A N 1
ATOM 556 C CA . GLU A 1 69 ? -2.626 45.717 25.662 1.00 25.14 69 GLU A CA 1
ATOM 557 C C . GLU A 1 69 ? -1.508 44.691 26.003 1.00 25.14 69 GLU A C 1
ATOM 559 O O . GLU A 1 69 ? -1.782 43.540 26.354 1.00 25.14 69 GLU A O 1
ATOM 564 N N . ASP A 1 70 ? -0.245 45.109 25.838 1.00 26.61 70 ASP A N 1
ATOM 565 C CA . ASP A 1 70 ? 0.996 44.299 25.845 1.00 26.61 70 ASP A CA 1
ATOM 566 C C . ASP A 1 70 ? 1.635 44.062 27.237 1.00 26.61 70 ASP A C 1
ATOM 568 O O . ASP A 1 70 ? 1.505 44.887 28.137 1.00 26.61 70 ASP A O 1
ATOM 572 N N . GLU A 1 71 ? 2.503 43.038 27.364 1.00 24.41 71 GLU A N 1
ATOM 573 C CA . GLU A 1 71 ? 3.657 43.078 28.295 1.00 24.41 71 GLU A CA 1
ATOM 574 C C . GLU A 1 71 ? 4.932 42.362 27.752 1.00 24.41 71 GLU A C 1
ATOM 576 O O . GLU A 1 71 ? 4.824 41.420 26.961 1.00 24.41 71 GLU A O 1
ATOM 581 N N . PRO A 1 72 ? 6.160 42.782 28.155 1.00 28.17 72 PRO A N 1
ATOM 582 C CA . PRO A 1 72 ? 7.412 42.421 27.470 1.00 28.17 72 PRO A CA 1
ATOM 583 C C . PRO A 1 72 ? 8.306 41.360 28.162 1.00 28.17 72 PRO A C 1
ATOM 585 O O . PRO A 1 72 ? 8.254 41.127 29.367 1.00 28.17 72 PRO A O 1
ATOM 588 N N . ILE A 1 73 ? 9.237 40.781 27.387 1.00 28.64 73 ILE A N 1
ATOM 589 C CA . ILE A 1 73 ? 10.332 39.881 27.830 1.00 28.64 73 ILE A CA 1
ATOM 590 C C . ILE A 1 73 ? 11.659 40.674 27.908 1.00 28.64 73 ILE A C 1
ATOM 592 O O . ILE A 1 73 ? 11.832 41.602 27.113 1.00 28.64 73 ILE A O 1
ATOM 596 N N . PRO A 1 74 ? 12.637 40.323 28.780 1.00 34.88 74 PRO A N 1
ATOM 597 C CA . PRO A 1 74 ? 13.834 39.625 28.251 1.00 34.88 74 PRO A CA 1
ATOM 598 C C . PRO A 1 74 ? 14.593 38.655 29.211 1.00 34.88 74 PRO A C 1
ATOM 600 O O . PRO A 1 74 ? 14.767 38.945 30.385 1.00 34.88 74 PRO A O 1
ATOM 603 N N . HIS A 1 75 ? 15.120 37.553 28.636 1.00 26.73 75 HIS A N 1
ATOM 604 C CA . HIS A 1 75 ? 16.489 36.955 28.754 1.00 26.73 75 HIS A CA 1
ATOM 605 C C . HIS A 1 75 ? 17.227 36.804 30.132 1.00 26.73 75 HIS A C 1
ATOM 607 O O . HIS A 1 75 ? 17.139 37.659 30.994 1.00 26.73 75 HIS A O 1
ATOM 613 N N . SER A 1 76 ? 18.086 35.798 30.418 1.00 25.38 76 SER A N 1
ATOM 614 C CA . SER A 1 76 ? 18.603 34.617 29.680 1.00 25.38 76 SER A CA 1
ATOM 615 C C . SER A 1 76 ? 19.405 33.631 30.577 1.00 25.38 76 SER A C 1
ATOM 617 O O . SER A 1 76 ? 20.007 34.046 31.559 1.00 25.38 76 SER A O 1
ATOM 619 N N . SER A 1 77 ? 19.555 32.377 30.105 1.00 25.53 77 SER A N 1
ATOM 620 C CA . SER A 1 77 ? 20.715 31.449 30.264 1.00 25.53 77 SER A CA 1
ATOM 621 C C . SER A 1 77 ? 21.178 30.918 31.642 1.00 25.53 77 SER A C 1
ATOM 623 O O . SER A 1 77 ? 21.524 31.685 32.531 1.00 25.53 77 SER A O 1
ATOM 625 N N . GLY A 1 78 ? 21.402 29.592 31.729 1.00 23.48 78 GLY A N 1
ATOM 626 C CA . GLY A 1 78 ? 22.315 28.969 32.711 1.00 23.48 78 GLY A CA 1
ATOM 627 C C . GLY A 1 78 ? 21.981 27.515 33.091 1.00 23.48 78 GLY A C 1
ATOM 628 O O . GLY A 1 78 ? 20.924 27.255 33.653 1.00 23.48 78 GLY A O 1
ATOM 629 N N . LEU A 1 79 ? 22.883 26.557 32.825 1.00 24.52 79 LEU A N 1
ATOM 630 C CA . LEU A 1 79 ? 22.785 25.183 33.354 1.00 24.52 79 LEU A CA 1
ATOM 631 C C . LEU A 1 79 ? 23.242 25.135 34.824 1.00 24.52 79 LEU A C 1
ATOM 633 O O . LEU A 1 79 ? 24.221 25.795 35.160 1.00 24.52 79 LEU A O 1
ATOM 637 N N . THR A 1 80 ? 22.657 24.257 35.651 1.00 24.19 80 THR A N 1
ATOM 638 C CA . THR A 1 80 ? 23.327 23.104 36.323 1.00 24.19 80 THR A CA 1
ATOM 639 C C . THR A 1 80 ? 22.435 22.471 37.415 1.00 24.19 80 THR A C 1
ATOM 641 O O . THR A 1 80 ? 21.256 22.786 37.540 1.00 24.19 80 THR A O 1
ATOM 644 N N . SER A 1 81 ? 22.960 21.451 38.097 1.00 25.36 81 SER A N 1
ATOM 645 C CA . SER A 1 81 ? 22.258 20.369 38.797 1.00 25.36 81 SER A CA 1
ATOM 646 C C . SER A 1 81 ? 22.102 20.511 40.323 1.00 25.36 81 SER A C 1
ATOM 648 O O . SER A 1 81 ? 22.929 21.140 40.970 1.00 25.36 81 SER A O 1
ATOM 650 N N . HIS A 1 82 ? 21.203 19.675 40.870 1.00 24.80 82 HIS A N 1
ATOM 651 C CA . HIS A 1 82 ? 21.151 19.137 42.247 1.00 24.80 82 HIS A CA 1
ATOM 652 C C . HIS A 1 82 ? 20.560 19.970 43.412 1.00 24.80 82 HIS A C 1
ATOM 654 O O . HIS A 1 82 ? 20.804 21.154 43.578 1.00 24.80 82 HIS A O 1
ATOM 660 N N . SER A 1 83 ? 19.922 19.203 44.317 1.00 24.39 83 SER A N 1
ATOM 661 C CA . SER A 1 83 ? 19.780 19.411 45.776 1.00 24.39 83 SER A CA 1
ATOM 662 C C . SER A 1 83 ? 18.522 20.087 46.363 1.00 24.39 83 SER A C 1
ATOM 664 O O . SER A 1 83 ? 18.457 21.290 46.560 1.00 24.39 83 SER A O 1
ATOM 666 N N . MET A 1 84 ? 17.584 19.227 46.781 1.00 24.58 84 MET A N 1
ATOM 667 C CA . MET A 1 84 ? 16.990 19.124 48.133 1.00 24.58 84 MET A CA 1
ATOM 668 C C . MET A 1 84 ? 16.649 20.363 49.011 1.00 24.58 84 MET A C 1
ATOM 670 O O . MET A 1 84 ? 17.531 21.027 49.536 1.00 24.58 84 MET A O 1
ATOM 674 N N . VAL A 1 85 ? 15.362 20.379 49.417 1.00 24.05 85 VAL A N 1
ATOM 675 C CA . VAL A 1 85 ? 14.837 20.498 50.811 1.00 24.05 85 VAL A CA 1
ATOM 676 C C . VAL A 1 85 ? 14.683 21.887 51.478 1.00 24.05 85 VAL A C 1
ATOM 678 O O . VAL A 1 85 ? 15.654 22.507 51.886 1.00 24.05 85 VAL A O 1
ATOM 681 N N . ALA A 1 86 ? 13.409 22.200 51.799 1.00 23.92 86 ALA A N 1
ATOM 682 C CA . ALA A 1 86 ? 12.907 23.100 52.865 1.00 23.92 86 ALA A CA 1
ATOM 683 C C . ALA A 1 86 ? 13.254 24.617 52.735 1.00 23.92 86 ALA A C 1
ATOM 685 O O . ALA A 1 86 ? 14.066 24.995 51.909 1.00 23.92 86 ALA A O 1
ATOM 686 N N . SER A 1 87 ? 12.647 25.574 53.460 1.00 23.97 87 SER A N 1
ATOM 687 C CA . SER A 1 87 ? 11.599 25.530 54.497 1.00 23.97 87 SER A CA 1
ATOM 688 C C . SER A 1 87 ? 10.871 26.892 54.618 1.00 23.97 87 SER A C 1
ATOM 690 O O . SER A 1 87 ? 11.512 27.925 54.483 1.00 23.97 87 SER A O 1
ATOM 692 N N . TYR A 1 88 ? 9.580 26.862 54.968 1.00 23.95 88 TYR A N 1
ATOM 693 C CA . TYR A 1 88 ? 8.803 27.864 55.732 1.00 23.95 88 TYR A CA 1
ATOM 694 C C . TYR A 1 88 ? 8.895 29.392 55.472 1.00 23.95 88 TYR A C 1
ATOM 696 O O . TYR A 1 88 ? 9.839 30.068 55.853 1.00 23.95 88 TYR A O 1
ATOM 704 N N . ALA A 1 89 ? 7.721 29.917 55.086 1.00 24.72 89 ALA A N 1
ATOM 705 C CA . ALA A 1 89 ? 6.989 31.027 55.720 1.00 24.72 89 ALA A CA 1
ATOM 706 C C . ALA A 1 89 ? 7.521 32.479 55.682 1.00 24.72 89 ALA A C 1
ATOM 708 O O . ALA A 1 89 ? 8.477 32.851 56.353 1.00 24.72 89 ALA A O 1
ATOM 709 N N . SER A 1 90 ? 6.680 33.357 55.123 1.00 26.77 90 SER A N 1
ATOM 710 C CA . SER A 1 90 ? 6.338 34.630 55.769 1.00 26.77 90 SER A CA 1
ATOM 711 C C . SER A 1 90 ? 4.818 34.825 55.725 1.00 26.77 90 SER A C 1
ATOM 713 O O . SER A 1 90 ? 4.163 34.430 54.762 1.00 26.77 90 SER A O 1
ATOM 715 N N . THR A 1 91 ? 4.247 35.359 56.802 1.00 25.97 91 THR A N 1
ATOM 716 C CA . THR A 1 91 ? 2.796 35.514 57.012 1.00 25.97 91 THR A CA 1
ATOM 717 C C . THR A 1 91 ? 2.436 36.974 57.269 1.00 25.97 91 THR A C 1
ATOM 719 O O . THR A 1 91 ? 3.300 37.761 57.643 1.00 25.97 91 THR A O 1
ATOM 722 N N . ALA A 1 92 ? 1.130 37.264 57.185 1.00 28.95 92 ALA A N 1
ATOM 723 C CA . ALA A 1 92 ? 0.459 38.519 57.551 1.00 28.95 92 ALA A CA 1
ATOM 724 C C . ALA A 1 92 ? 0.501 39.638 56.476 1.00 28.95 92 ALA A C 1
ATOM 726 O O . ALA A 1 92 ? 1.468 39.716 55.724 1.00 28.95 92 ALA A O 1
ATOM 727 N N . PRO A 1 93 ? -0.547 40.496 56.387 1.00 31.97 93 PRO A N 1
ATOM 728 C CA . PRO A 1 93 ? -1.566 40.741 57.416 1.00 31.97 93 PRO A CA 1
ATOM 729 C C . PRO A 1 93 ? -3.037 40.610 56.965 1.00 31.97 93 PRO A C 1
ATOM 731 O O . PRO A 1 93 ? -3.557 41.446 56.237 1.00 31.97 93 PRO A O 1
ATOM 734 N N . ILE A 1 94 ? -3.771 39.653 57.552 1.00 32.34 94 ILE A N 1
ATOM 735 C CA . ILE A 1 94 ? -5.251 39.705 57.678 1.00 32.34 94 ILE A CA 1
ATOM 736 C C . ILE A 1 94 ? -5.644 39.487 59.159 1.00 32.34 94 ILE A C 1
ATOM 738 O O . ILE A 1 94 ? -6.606 38.810 59.512 1.00 32.34 94 ILE A O 1
ATOM 742 N N . LEU A 1 95 ? -4.863 40.080 60.069 1.00 29.61 95 LEU A N 1
ATOM 743 C CA . LEU A 1 95 ? -5.011 39.942 61.527 1.00 29.61 95 LEU A CA 1
ATOM 744 C C . LEU A 1 95 ? -6.048 40.900 62.156 1.00 29.61 95 LEU A C 1
ATOM 746 O O . LEU A 1 95 ? -6.128 41.003 63.376 1.00 29.61 95 LEU A O 1
ATOM 750 N N . GLN A 1 96 ? -6.863 41.584 61.344 1.00 33.28 96 GLN A N 1
ATOM 751 C CA . GLN A 1 96 ? -7.844 42.582 61.807 1.00 33.28 96 GLN A CA 1
ATOM 752 C C . GLN A 1 96 ? -9.321 42.150 61.730 1.00 33.28 96 GLN A C 1
ATOM 754 O O . GLN A 1 96 ? -10.176 42.886 62.209 1.00 33.28 96 GLN A O 1
ATOM 759 N N . ARG A 1 97 ? -9.654 40.956 61.209 1.00 30.44 97 ARG A N 1
ATOM 760 C CA . ARG A 1 97 ? -11.043 40.429 61.239 1.00 30.44 97 ARG A CA 1
ATOM 761 C C . ARG A 1 97 ? -11.337 39.401 62.342 1.00 30.44 97 ARG A C 1
ATOM 763 O O . ARG A 1 97 ? -12.501 39.117 62.593 1.00 30.44 97 ARG A O 1
ATOM 770 N N . GLN A 1 98 ? -10.330 38.868 63.040 1.00 30.89 98 GLN A N 1
ATOM 771 C CA . GLN A 1 98 ? -10.530 37.783 64.023 1.00 30.89 98 GLN A CA 1
ATOM 772 C C . GLN A 1 98 ? -10.769 38.229 65.479 1.00 30.89 98 GLN A C 1
ATOM 774 O O . GLN A 1 98 ? -11.035 37.388 66.336 1.00 30.89 98 GLN A O 1
ATOM 779 N N . GLN A 1 99 ? -10.733 39.527 65.799 1.00 31.55 99 GLN A N 1
ATOM 780 C CA . GLN A 1 99 ? -10.952 39.986 67.182 1.00 31.55 99 GLN A CA 1
ATOM 781 C C . GLN A 1 99 ? -12.425 39.983 67.636 1.00 31.55 99 GLN A C 1
ATOM 783 O O . GLN A 1 99 ? -12.685 40.191 68.818 1.00 31.55 99 GLN A O 1
ATOM 788 N N . GLN A 1 100 ? -13.386 39.688 66.750 1.00 30.03 100 GLN A N 1
ATOM 789 C CA . GLN A 1 100 ? -14.823 39.794 67.053 1.00 30.03 100 GLN A CA 1
ATOM 790 C C . GLN A 1 100 ? -15.559 38.450 67.241 1.00 30.03 100 GLN A C 1
ATOM 792 O O . GLN A 1 100 ? -16.758 38.450 67.495 1.00 30.03 100 GLN A O 1
ATOM 797 N N . GLN A 1 101 ? -14.849 37.313 67.192 1.00 29.41 101 GLN A N 1
ATOM 798 C CA . GLN A 1 101 ? -15.400 35.976 67.501 1.00 29.41 101 GLN A CA 1
ATOM 799 C C . GLN A 1 101 ? -14.719 35.272 68.691 1.00 29.41 101 GLN A C 1
ATOM 801 O O . GLN A 1 101 ? -15.046 34.135 69.012 1.00 29.41 101 GLN A O 1
ATOM 806 N N . LYS A 1 102 ? -13.819 35.941 69.425 1.00 27.98 102 LYS A N 1
ATOM 807 C CA . LYS A 1 102 ? -13.070 35.338 70.548 1.00 27.98 102 LYS A CA 1
ATOM 808 C C . LYS A 1 102 ? -13.853 35.274 71.880 1.00 27.98 102 LYS A C 1
ATOM 810 O O . LYS A 1 102 ? -13.274 35.444 72.950 1.00 27.98 102 LYS A O 1
ATOM 815 N N . LYS A 1 103 ? -15.175 35.072 71.813 1.00 29.02 103 LYS A N 1
ATOM 816 C CA . LYS A 1 103 ? -16.092 34.904 72.960 1.00 29.02 103 LYS A CA 1
ATOM 817 C C . LYS A 1 103 ? -17.238 33.935 72.632 1.00 29.02 103 LYS A C 1
ATOM 819 O O . LYS A 1 103 ? -18.401 34.325 72.609 1.00 29.02 103 LYS A O 1
ATOM 824 N N . THR A 1 104 ? -16.900 32.678 72.358 1.00 29.22 104 THR A N 1
ATOM 825 C CA . THR A 1 104 ? -17.721 31.462 72.572 1.00 29.22 104 THR A CA 1
ATOM 826 C C . THR A 1 104 ? -16.889 30.245 72.141 1.00 29.22 104 THR A C 1
ATOM 828 O O . THR A 1 104 ? -16.029 30.381 71.277 1.00 29.22 104 THR A O 1
ATOM 831 N N . HIS A 1 105 ? -17.131 29.074 72.742 1.00 28.39 105 HIS A N 1
ATOM 832 C CA . HIS A 1 105 ? -16.454 27.795 72.450 1.00 28.39 105 HIS A CA 1
ATOM 833 C C . HIS A 1 105 ? -14.968 27.657 72.850 1.00 28.39 105 HIS A C 1
ATOM 835 O O . HIS A 1 105 ? -14.145 27.141 72.099 1.00 28.39 105 HIS A O 1
ATOM 841 N N . GLU A 1 106 ? -14.667 27.961 74.111 1.00 32.97 106 GLU A N 1
ATOM 842 C CA . GLU A 1 106 ? -14.027 26.929 74.945 1.00 32.97 106 GLU A CA 1
ATOM 843 C C . GLU A 1 106 ? -15.122 26.270 75.807 1.00 32.97 106 GLU A C 1
ATOM 845 O O . GLU A 1 106 ? -16.220 26.816 75.904 1.00 32.97 106 GLU A O 1
ATOM 850 N N . GLU A 1 107 ? -14.819 25.111 76.402 1.00 30.78 107 GLU A N 1
ATOM 851 C CA . GLU A 1 107 ? -15.709 24.289 77.248 1.00 30.78 107 GLU A CA 1
ATOM 852 C C . GLU A 1 107 ? -16.786 23.453 76.514 1.00 30.78 107 GLU A C 1
ATOM 854 O O . GLU A 1 107 ? -17.929 23.856 76.343 1.00 30.78 107 GLU A O 1
ATOM 859 N N . TYR A 1 108 ? -16.413 22.220 76.141 1.00 28.53 108 TYR A N 1
ATOM 860 C CA . TYR A 1 108 ? -17.225 21.014 76.394 1.00 28.53 108 TYR A CA 1
ATOM 861 C C . TYR A 1 108 ? -16.317 19.772 76.429 1.00 28.53 108 TYR A C 1
ATOM 863 O O . TYR A 1 108 ? -16.207 18.998 75.478 1.00 28.53 108 TYR A O 1
ATOM 871 N N . CYS A 1 109 ? -15.632 19.594 77.559 1.00 28.78 109 CYS A N 1
ATOM 872 C CA . CYS A 1 109 ? -14.973 18.335 77.897 1.00 28.78 109 CYS A CA 1
ATOM 873 C C . CYS A 1 109 ? -15.980 17.362 78.534 1.00 28.78 109 CYS A C 1
ATOM 875 O O . CYS A 1 109 ? -16.795 17.767 79.355 1.00 28.78 109 CYS A O 1
ATOM 877 N N . LEU A 1 110 ? -15.875 16.084 78.155 1.00 35.22 110 LEU A N 1
ATOM 878 C CA . LEU A 1 110 ? -16.321 14.866 78.859 1.00 35.22 110 LEU A CA 1
ATOM 879 C C . LEU A 1 110 ? -17.277 15.040 80.066 1.00 35.22 110 LEU A C 1
ATOM 881 O O . LEU A 1 110 ? -16.841 15.302 81.186 1.00 35.22 110 LEU A O 1
ATOM 885 N N . GLY A 1 111 ? -18.567 14.751 79.859 1.00 28.00 111 GLY A N 1
ATOM 886 C CA . GLY A 1 111 ? -19.525 14.495 80.945 1.00 28.00 111 GLY A CA 1
ATOM 887 C C . GLY A 1 111 ? -19.473 13.036 81.446 1.00 28.00 111 GLY A C 1
ATOM 888 O O . GLY A 1 111 ? -19.142 12.142 80.662 1.00 28.00 111 GLY A O 1
ATOM 889 N N . PRO A 1 112 ? -19.790 12.760 82.728 1.00 31.61 112 PRO A N 1
ATOM 890 C CA . PRO A 1 112 ? -19.637 11.431 83.320 1.00 31.61 112 PRO A CA 1
ATOM 891 C C . PRO A 1 112 ? -20.791 10.470 82.991 1.00 31.61 112 PRO A C 1
ATOM 893 O O . PRO A 1 112 ? -21.941 10.872 82.807 1.00 31.61 112 PRO A O 1
ATOM 896 N N . ILE A 1 113 ? -20.467 9.174 82.988 1.00 35.16 113 ILE A N 1
ATOM 897 C CA . ILE A 1 113 ? -21.407 8.061 82.802 1.00 35.16 113 ILE A CA 1
ATOM 898 C C . ILE A 1 113 ? -22.439 8.055 83.939 1.00 35.16 113 ILE A C 1
ATOM 900 O O . ILE A 1 113 ? -22.071 8.095 85.113 1.00 35.16 113 ILE A O 1
ATOM 904 N N . LYS A 1 114 ? -23.727 7.952 83.593 1.00 28.48 114 LYS A N 1
ATOM 905 C CA . LYS A 1 114 ? -24.801 7.607 84.532 1.00 28.48 114 LYS A CA 1
ATOM 906 C C . LYS A 1 114 ? -25.285 6.190 84.253 1.00 28.48 114 LYS A C 1
ATOM 908 O O . LYS A 1 114 ? -25.779 5.921 83.161 1.00 28.48 114 LYS A O 1
ATOM 913 N N . ASP A 1 115 ? -25.187 5.326 85.258 1.00 35.94 115 ASP A N 1
ATOM 914 C CA . ASP A 1 115 ? -25.920 4.063 85.282 1.00 35.94 115 ASP A CA 1
ATOM 915 C C . ASP A 1 115 ? -27.427 4.334 85.310 1.00 35.94 115 ASP A C 1
ATOM 917 O O . ASP A 1 115 ? -27.919 5.070 86.168 1.00 35.94 115 ASP A O 1
ATOM 921 N N . HIS A 1 116 ? -28.163 3.682 84.412 1.00 32.56 116 HIS A N 1
ATOM 922 C CA . HIS A 1 116 ? -29.608 3.534 84.528 1.00 32.56 116 HIS A CA 1
ATOM 923 C C . HIS A 1 116 ? -30.000 2.061 84.395 1.00 32.56 116 HIS A C 1
ATOM 925 O O . HIS A 1 116 ? -30.001 1.492 83.309 1.00 32.56 116 HIS A O 1
ATOM 931 N N . SER A 1 117 ? -30.304 1.485 85.562 1.00 31.97 117 SER A N 1
ATOM 932 C CA . SER A 1 117 ? -31.405 0.551 85.848 1.00 31.97 117 SER A CA 1
ATOM 933 C C . SER A 1 117 ? -31.847 -0.447 84.767 1.00 31.97 117 SER A C 1
ATOM 935 O O . SER A 1 117 ? -32.349 -0.082 83.711 1.00 31.97 117 SER A O 1
ATOM 937 N N . GLN A 1 118 ? -31.813 -1.726 85.150 1.00 36.69 118 GLN A N 1
ATOM 938 C CA . GLN A 1 118 ? -32.409 -2.862 84.443 1.00 36.69 118 GLN A CA 1
ATOM 939 C C . GLN A 1 118 ? -33.865 -2.602 84.004 1.00 36.69 118 GLN A C 1
ATOM 941 O O . GLN A 1 118 ? -34.748 -2.482 84.851 1.00 36.69 118 GLN A O 1
ATOM 946 N N . GLU A 1 119 ? -34.135 -2.663 82.698 1.00 32.19 119 GLU A N 1
ATOM 947 C CA . GLU A 1 119 ? -35.469 -2.968 82.169 1.00 32.19 119 GLU A CA 1
ATOM 948 C C . GLU A 1 119 ? -35.477 -4.372 81.557 1.00 32.19 119 GLU A C 1
ATOM 950 O O . GLU A 1 119 ? -34.656 -4.725 80.706 1.00 32.19 119 GLU A O 1
ATOM 955 N N . THR A 1 120 ? -36.406 -5.206 82.022 1.00 37.53 120 THR A N 1
ATOM 956 C CA . THR A 1 120 ? -36.521 -6.614 81.629 1.00 37.53 120 THR A CA 1
ATOM 957 C C . THR A 1 120 ? -37.259 -6.744 80.296 1.00 37.53 120 THR A C 1
ATOM 959 O O . THR A 1 120 ? -38.440 -7.080 80.251 1.00 37.53 120 THR A O 1
ATOM 962 N N . LEU A 1 121 ? -36.563 -6.479 79.189 1.00 35.53 121 LEU A N 1
ATOM 963 C CA . LEU A 1 121 ? -37.109 -6.674 77.846 1.00 35.53 121 LEU A CA 1
ATOM 964 C C . LEU A 1 121 ? -37.082 -8.154 77.440 1.00 35.53 121 LEU A C 1
ATOM 966 O O . LEU A 1 121 ? -36.030 -8.781 77.313 1.00 35.53 121 LEU A O 1
ATOM 970 N N . THR A 1 122 ? -38.277 -8.702 77.220 1.00 36.59 122 THR A N 1
ATOM 971 C CA . THR A 1 122 ? -38.520 -10.058 76.716 1.00 36.59 122 THR A CA 1
ATOM 972 C C . THR A 1 122 ? -37.748 -10.332 75.428 1.00 36.59 122 THR A C 1
ATOM 974 O O . THR A 1 122 ? -37.832 -9.553 74.480 1.00 36.59 122 THR A O 1
ATOM 977 N N . SER A 1 123 ? -37.055 -11.471 75.371 1.00 32.84 123 SER A N 1
ATOM 978 C CA . SER A 1 123 ? -36.240 -11.893 74.229 1.00 32.84 123 SER A CA 1
ATOM 979 C C . SER A 1 123 ? -37.028 -11.899 72.907 1.00 32.84 123 SER A C 1
ATOM 981 O O . SER A 1 123 ? -37.941 -12.721 72.762 1.00 32.84 123 SER A O 1
ATOM 983 N N . PRO A 1 124 ? -36.654 -11.081 71.905 1.00 41.59 124 PRO A N 1
ATOM 984 C CA . PRO A 1 124 ? -37.094 -11.297 70.536 1.00 41.59 124 PRO A CA 1
ATOM 985 C C . PRO A 1 124 ? -36.511 -12.622 70.042 1.00 41.59 124 PRO A C 1
ATOM 987 O O . PRO A 1 124 ? -35.361 -12.955 70.341 1.00 41.59 124 PRO A O 1
ATOM 990 N N . SER A 1 125 ? -37.277 -13.378 69.258 1.00 45.06 125 SER A N 1
ATOM 991 C CA . SER A 1 125 ? -36.757 -14.562 68.573 1.00 45.06 125 SER A CA 1
ATOM 992 C C . SER A 1 125 ? -35.547 -14.172 67.720 1.00 45.06 125 SER A C 1
ATOM 994 O O . SER A 1 125 ? -35.693 -13.361 66.804 1.00 45.06 125 SER A O 1
ATOM 996 N N . PHE A 1 126 ? -34.374 -14.750 67.995 1.00 47.44 126 PHE A N 1
ATOM 997 C CA . PHE A 1 126 ? -33.167 -14.517 67.201 1.00 47.44 126 PHE A CA 1
ATOM 998 C C . PHE A 1 126 ? -33.370 -15.010 65.761 1.00 47.44 126 PHE A C 1
ATOM 1000 O O . PHE A 1 126 ? -33.102 -16.166 65.431 1.00 47.44 126 PHE A O 1
ATOM 1007 N N . SER A 1 127 ? -33.802 -14.108 64.878 1.00 60.72 127 SER A N 1
ATOM 1008 C CA . SER A 1 127 ? -33.572 -14.246 63.444 1.00 60.72 127 SER A CA 1
ATOM 1009 C C . SER A 1 127 ? -32.067 -14.444 63.220 1.00 60.72 127 SER A C 1
ATOM 1011 O O . SER A 1 127 ? -31.280 -13.711 63.831 1.00 60.72 127 SER A O 1
ATOM 1013 N N . PRO A 1 128 ? -31.638 -15.405 62.382 1.00 63.47 128 PRO A N 1
ATOM 1014 C CA . PRO A 1 128 ? -30.220 -15.693 62.199 1.00 63.47 128 PRO A CA 1
ATOM 1015 C C . PRO A 1 128 ? -29.466 -14.427 61.758 1.00 63.47 128 PRO A C 1
ATOM 1017 O O . PRO A 1 128 ? -29.997 -13.667 60.943 1.00 63.47 128 PRO A O 1
ATOM 1020 N N . PRO A 1 129 ? -28.245 -14.180 62.272 1.00 73.19 129 PRO A N 1
ATOM 1021 C CA . PRO A 1 129 ? -27.526 -12.934 62.029 1.00 73.19 129 PRO A CA 1
ATOM 1022 C C . PRO A 1 129 ? -27.277 -12.737 60.532 1.00 73.19 129 PRO A C 1
ATOM 1024 O O . PRO A 1 129 ? -26.513 -13.478 59.902 1.00 73.19 129 PRO A O 1
ATOM 1027 N N . VAL A 1 130 ? -27.940 -11.728 59.966 1.00 77.31 130 VAL A N 1
ATOM 1028 C CA . VAL A 1 130 ? -27.833 -11.379 58.549 1.00 77.31 130 VAL A CA 1
ATOM 1029 C C . VAL A 1 130 ? -26.429 -10.845 58.287 1.00 77.31 130 VAL A C 1
ATOM 1031 O O . VAL A 1 130 ? -25.938 -9.965 58.991 1.00 77.31 130 VAL A O 1
ATOM 1034 N N . ARG A 1 131 ? -25.746 -11.396 57.283 1.00 80.12 131 ARG A N 1
ATOM 1035 C CA . ARG A 1 131 ? -24.355 -11.034 56.987 1.00 80.12 131 ARG A CA 1
ATOM 1036 C C . ARG A 1 131 ? -24.310 -9.755 56.158 1.00 80.12 131 ARG A C 1
ATOM 1038 O O . ARG A 1 131 ? -25.070 -9.622 55.206 1.00 80.12 131 ARG A O 1
ATOM 1045 N N . ASN A 1 132 ? -23.346 -8.875 56.435 1.00 78.00 132 ASN A N 1
ATOM 1046 C CA . ASN A 1 132 ? -23.230 -7.548 55.808 1.00 78.00 132 ASN A CA 1
ATOM 1047 C C . ASN A 1 132 ? -23.322 -7.556 54.268 1.00 78.00 132 ASN A C 1
ATOM 1049 O O . ASN A 1 132 ? -23.890 -6.636 53.693 1.00 78.00 132 ASN A O 1
ATOM 1053 N N . TYR A 1 133 ? -22.821 -8.600 53.593 1.00 80.38 133 TYR A N 1
ATOM 1054 C CA . TYR A 1 133 ? -22.895 -8.714 52.129 1.00 80.38 133 TYR A CA 1
ATOM 1055 C C . TYR A 1 133 ? -24.324 -8.915 51.580 1.00 80.38 133 TYR A C 1
ATOM 1057 O O . TYR A 1 133 ? -24.566 -8.651 50.407 1.00 80.38 133 TYR A O 1
ATOM 1065 N N . GLN A 1 134 ? -25.261 -9.400 52.402 1.00 81.19 134 GLN A N 1
ATOM 1066 C CA . GLN A 1 134 ? -26.667 -9.630 52.038 1.00 81.19 134 GLN A CA 1
ATOM 1067 C C . GLN A 1 134 ? -27.500 -8.343 52.114 1.00 81.19 134 GLN A C 1
ATOM 1069 O O . GLN A 1 134 ? -28.529 -8.243 51.457 1.00 81.19 134 GLN A O 1
ATOM 1074 N N . LEU A 1 135 ? -27.041 -7.367 52.905 1.00 81.62 135 LEU A N 1
ATOM 1075 C CA . LEU A 1 135 ? -27.658 -6.049 53.093 1.00 81.62 135 LEU A CA 1
ATOM 1076 C C . LEU A 1 135 ? -26.850 -4.933 52.410 1.00 81.62 135 LEU A C 1
ATOM 1078 O O . LEU A 1 135 ? -27.099 -3.754 52.648 1.00 81.62 135 LEU A O 1
ATOM 1082 N N . PHE A 1 136 ? -25.843 -5.288 51.608 1.00 81.38 136 PHE A N 1
ATOM 1083 C CA . PHE A 1 136 ? -24.875 -4.332 51.088 1.00 81.38 136 PHE A CA 1
ATOM 1084 C C . PHE A 1 136 ? -25.504 -3.396 50.035 1.00 81.38 136 PHE A C 1
ATOM 1086 O O . PHE A 1 136 ? -25.919 -3.884 48.980 1.00 81.38 136 PHE A O 1
ATOM 1093 N N . PRO A 1 137 ? -25.533 -2.064 50.243 1.00 75.81 137 PRO A N 1
ATOM 1094 C CA . PRO A 1 137 ? -26.092 -1.139 49.261 1.00 75.81 137 PRO A CA 1
ATOM 1095 C C . PRO A 1 137 ? -25.077 -0.845 48.146 1.00 75.81 137 PRO A C 1
ATOM 1097 O O . PRO A 1 137 ? -24.009 -0.282 48.400 1.00 75.81 137 PRO A O 1
ATOM 1100 N N . GLY A 1 138 ? -25.411 -1.194 46.903 1.00 81.00 138 GLY A N 1
ATOM 1101 C CA . GLY A 1 138 ? -24.633 -0.835 45.712 1.00 81.00 138 GLY A CA 1
ATOM 1102 C C . GLY A 1 138 ? -24.840 -1.786 44.532 1.00 81.00 138 GLY A C 1
ATOM 1103 O O . GLY A 1 138 ? -25.715 -2.651 44.557 1.00 81.00 138 GLY A O 1
ATOM 1104 N N . GLN A 1 139 ? -24.006 -1.655 43.494 1.00 85.88 139 GLN A N 1
ATOM 1105 C CA . GLN A 1 139 ? -24.020 -2.545 42.319 1.00 85.88 139 GLN A CA 1
ATOM 1106 C C . GLN A 1 139 ? -22.990 -3.685 42.393 1.00 85.88 139 GLN A C 1
ATOM 1108 O O . GLN A 1 139 ? -22.988 -4.580 41.543 1.00 85.88 139 GLN A O 1
ATOM 1113 N N . THR A 1 140 ? -22.148 -3.688 43.426 1.00 87.62 140 THR A N 1
ATOM 1114 C CA . THR A 1 140 ? -21.216 -4.775 43.745 1.00 87.62 140 THR A CA 1
ATOM 1115 C C . THR A 1 140 ? -21.950 -6.087 44.032 1.00 87.62 140 THR A C 1
ATOM 1117 O O . THR A 1 140 ? -22.914 -6.142 44.793 1.00 87.62 140 THR A O 1
ATOM 1120 N N . ARG A 1 141 ? -21.452 -7.173 43.442 1.00 87.62 141 ARG A N 1
ATOM 1121 C CA . ARG A 1 141 ? -21.891 -8.550 43.656 1.00 87.62 141 ARG A CA 1
ATOM 1122 C C . ARG A 1 141 ? -20.929 -9.283 44.578 1.00 87.62 141 ARG A C 1
ATOM 1124 O O . ARG A 1 141 ? -19.714 -9.246 44.389 1.00 87.62 141 ARG A O 1
ATOM 1131 N N . PHE A 1 142 ? -21.506 -10.026 45.513 1.00 88.62 142 PHE A N 1
ATOM 1132 C CA . PHE A 1 142 ? -20.782 -10.883 46.440 1.00 88.62 142 PHE A CA 1
ATOM 1133 C C . PHE A 1 142 ? -21.041 -12.351 46.106 1.00 88.62 142 PHE A C 1
ATOM 1135 O O . PHE A 1 142 ? -22.191 -12.779 46.024 1.00 88.62 142 PHE A O 1
ATOM 1142 N N . LEU A 1 143 ? -19.975 -13.131 45.931 1.00 85.94 143 LEU A N 1
ATOM 1143 C CA . LEU A 1 143 ? -20.041 -14.572 45.675 1.00 85.94 143 LEU A CA 1
ATOM 1144 C C . LEU A 1 143 ? -19.391 -15.347 46.835 1.00 85.94 143 LEU A C 1
ATOM 1146 O O . LEU A 1 143 ? -18.730 -14.772 47.707 1.00 85.94 143 LEU A O 1
ATOM 1150 N N . CYS A 1 144 ? -19.612 -16.664 46.876 1.00 86.25 144 CYS A N 1
ATOM 1151 C CA . CYS A 1 144 ? -19.062 -17.570 47.896 1.00 86.25 144 CYS A CA 1
ATOM 1152 C C . CYS A 1 144 ? -19.312 -17.106 49.349 1.00 86.25 144 CYS A C 1
ATOM 1154 O O . CYS A 1 144 ? -18.417 -17.149 50.194 1.00 86.25 144 CYS A O 1
ATOM 1156 N N . GLY A 1 145 ? -20.529 -16.626 49.635 1.00 79.75 145 GLY A N 1
ATOM 1157 C CA . GLY A 1 145 ? -20.940 -16.200 50.978 1.00 79.75 145 GLY A CA 1
ATOM 1158 C C . GLY A 1 145 ? -20.253 -14.926 51.486 1.00 79.75 145 GLY A C 1
ATOM 1159 O O . GLY A 1 145 ? -20.035 -14.810 52.694 1.00 79.75 145 GLY A O 1
ATOM 1160 N N . GLY A 1 146 ? -19.887 -14.014 50.576 1.00 81.44 146 GLY A N 1
ATOM 1161 C CA . GLY A 1 146 ? -19.222 -12.740 50.881 1.00 81.44 146 GLY A CA 1
ATOM 1162 C C . GLY A 1 146 ? -17.702 -12.741 50.690 1.00 81.44 146 GLY A C 1
ATOM 1163 O O . GLY A 1 146 ? -17.063 -11.736 50.976 1.00 81.44 146 GLY A O 1
ATOM 1164 N N . ARG A 1 147 ? -17.111 -13.855 50.232 1.00 83.56 147 ARG A N 1
ATOM 1165 C CA . ARG A 1 147 ? -15.649 -14.019 50.103 1.00 83.56 147 ARG A CA 1
ATOM 1166 C C . ARG A 1 147 ? -15.061 -13.474 48.804 1.00 83.56 147 ARG A C 1
ATOM 1168 O O . ARG A 1 147 ? -13.866 -13.213 48.759 1.00 83.56 147 ARG A O 1
ATOM 1175 N N . LEU A 1 148 ? -15.879 -13.355 47.762 1.00 91.25 148 LEU A N 1
ATOM 1176 C CA . LEU A 1 148 ? -15.486 -12.833 46.454 1.00 91.25 148 LEU A CA 1
ATOM 1177 C C . LEU A 1 148 ? -16.338 -11.601 46.142 1.00 91.25 148 LEU A C 1
ATOM 1179 O O . LEU A 1 148 ? -17.546 -11.623 46.383 1.00 91.25 148 LEU A O 1
ATOM 1183 N N . VAL A 1 149 ? -15.716 -10.558 45.601 1.00 91.19 149 VAL A N 1
ATOM 1184 C CA . VAL A 1 149 ? -16.306 -9.233 45.368 1.00 91.19 149 VAL A CA 1
ATOM 1185 C C . VAL A 1 149 ? -16.037 -8.819 43.926 1.00 91.19 149 VAL A C 1
ATOM 1187 O O . VAL A 1 149 ? -14.887 -8.806 43.506 1.00 91.19 149 VAL A O 1
ATOM 1190 N N . THR A 1 150 ? -17.081 -8.514 43.157 1.00 92.62 150 THR A N 1
ATOM 1191 C CA . THR A 1 150 ? -16.976 -8.174 41.726 1.00 92.62 150 THR A CA 1
ATOM 1192 C C . THR A 1 150 ? -18.121 -7.243 41.309 1.00 92.62 150 THR A C 1
ATOM 1194 O O . THR A 1 150 ? -19.093 -7.094 42.045 1.00 92.62 150 THR A O 1
ATOM 1197 N N . SER A 1 151 ? -18.044 -6.597 40.149 1.00 90.94 151 SER A N 1
ATOM 1198 C CA . SER A 1 151 ? -19.099 -5.708 39.638 1.00 90.94 151 SER A CA 1
ATOM 1199 C C . SER A 1 151 ? -20.213 -6.484 38.906 1.00 90.94 151 SER A C 1
ATOM 1201 O O . SER A 1 151 ? -20.187 -7.713 38.776 1.00 90.94 151 SER A O 1
ATOM 1203 N N . ARG A 1 152 ? -21.264 -5.780 38.476 1.00 86.69 152 ARG A N 1
ATOM 1204 C CA . ARG A 1 152 ? -22.465 -6.365 37.862 1.00 86.69 152 ARG A CA 1
ATOM 1205 C C . ARG A 1 152 ? -22.269 -6.785 36.398 1.00 86.69 152 ARG A C 1
ATOM 1207 O O . ARG A 1 152 ? -22.963 -7.708 35.964 1.00 86.69 152 ARG A O 1
ATOM 1214 N N . ASP A 1 153 ? -21.368 -6.139 35.653 1.00 86.38 153 ASP A N 1
ATOM 1215 C CA . ASP A 1 153 ? -21.193 -6.349 34.207 1.00 86.38 153 ASP A CA 1
ATOM 1216 C C . ASP A 1 153 ? -20.055 -7.324 33.865 1.00 86.38 153 ASP A C 1
ATOM 1218 O O . ASP A 1 153 ? -18.934 -6.970 33.503 1.00 86.38 153 ASP A O 1
ATOM 1222 N N . TYR A 1 154 ? -20.387 -8.609 33.926 1.00 87.62 154 TYR A N 1
ATOM 1223 C CA . TYR A 1 154 ? -19.459 -9.699 33.644 1.00 87.62 154 TYR A CA 1
ATOM 1224 C C . TYR A 1 154 ? -19.094 -9.866 32.154 1.00 87.62 154 TYR A C 1
ATOM 1226 O O . TYR A 1 154 ? -18.257 -10.713 31.841 1.00 87.62 154 TYR A O 1
ATOM 1234 N N . ARG A 1 155 ? -19.704 -9.122 31.213 1.00 91.69 155 ARG A N 1
ATOM 1235 C CA . ARG A 1 155 ? -19.549 -9.386 29.766 1.00 91.69 155 ARG A CA 1
ATOM 1236 C C . ARG A 1 155 ? -18.121 -9.145 29.280 1.00 91.69 155 ARG A C 1
ATOM 1238 O O . ARG A 1 155 ? -17.542 -10.012 28.627 1.00 91.69 155 ARG A O 1
ATOM 1245 N N . ALA A 1 156 ? -17.546 -7.997 29.638 1.00 90.81 156 ALA A N 1
ATOM 1246 C CA . ALA A 1 156 ? -16.169 -7.651 29.291 1.00 90.81 156 ALA A CA 1
ATOM 1247 C C . ALA A 1 156 ? -15.153 -8.581 29.978 1.00 90.81 156 ALA A C 1
ATOM 1249 O O . ALA A 1 156 ? -14.172 -8.980 29.355 1.00 90.81 156 ALA A O 1
ATOM 1250 N N . PHE A 1 157 ? -15.424 -9.014 31.214 1.00 93.19 157 PHE A N 1
ATOM 1251 C CA . PHE A 1 157 ? -14.597 -10.002 31.913 1.00 93.19 157 PHE A CA 1
ATOM 1252 C C . PHE A 1 157 ? -14.601 -11.376 31.232 1.00 93.19 157 PHE A C 1
ATOM 1254 O O . PHE A 1 157 ? -13.536 -11.956 31.039 1.00 93.19 157 PHE A O 1
ATOM 1261 N N . VAL A 1 158 ? -15.761 -11.886 30.798 1.00 94.00 158 VAL A N 1
ATOM 1262 C CA . VAL A 1 158 ? -15.828 -13.150 30.038 1.00 94.00 158 VAL A CA 1
ATOM 1263 C C . VAL A 1 158 ? -15.071 -13.031 28.712 1.00 94.00 158 VAL A C 1
ATOM 1265 O O . VAL A 1 158 ? -14.323 -13.941 28.361 1.00 94.00 158 VAL A O 1
ATOM 1268 N N . ALA A 1 159 ? -15.197 -11.905 28.003 1.00 92.75 159 ALA A N 1
ATOM 1269 C CA . ALA A 1 159 ? -14.424 -11.656 26.787 1.00 92.75 159 ALA A CA 1
ATOM 1270 C C . ALA A 1 159 ? -12.907 -11.619 27.061 1.00 92.75 159 ALA A C 1
ATOM 1272 O O . ALA A 1 159 ? -12.152 -12.299 26.371 1.00 92.75 159 ALA A O 1
ATOM 1273 N N . GLY A 1 160 ? -12.460 -10.899 28.096 1.00 91.69 160 GLY A N 1
ATOM 1274 C CA . GLY A 1 160 ? -11.051 -10.844 28.502 1.00 91.69 160 GLY A CA 1
ATOM 1275 C C . GLY A 1 160 ? -10.491 -12.210 28.913 1.00 91.69 160 GLY A C 1
ATOM 1276 O O . GLY A 1 160 ? -9.389 -12.576 28.509 1.00 91.69 160 GLY A O 1
ATOM 1277 N N . LEU A 1 161 ? -11.276 -13.005 29.646 1.00 93.69 161 LEU A N 1
ATOM 1278 C CA . LEU A 1 161 ? -10.910 -14.367 30.030 1.00 93.69 161 LEU A CA 1
ATOM 1279 C C . LEU A 1 161 ? -10.770 -15.282 28.804 1.00 93.69 161 LEU A C 1
ATOM 1281 O O . LEU A 1 161 ? -9.813 -16.047 28.730 1.00 93.69 161 LEU A O 1
ATOM 1285 N N . LEU A 1 162 ? -11.665 -15.182 27.816 1.00 93.25 162 LEU A N 1
ATOM 1286 C CA . LEU A 1 162 ? -11.554 -15.937 26.561 1.00 93.25 162 LEU A CA 1
ATOM 1287 C C . LEU A 1 162 ? -10.351 -15.492 25.715 1.00 93.25 162 LEU A C 1
ATOM 1289 O O . LEU A 1 162 ? -9.661 -16.347 25.164 1.00 93.25 162 LEU A O 1
ATOM 1293 N N . ILE A 1 163 ? -10.061 -14.188 25.656 1.00 92.25 163 ILE A N 1
ATOM 1294 C CA . ILE A 1 163 ? -8.880 -13.631 24.971 1.00 92.25 163 ILE A CA 1
ATOM 1295 C C . ILE A 1 163 ? -7.573 -14.144 25.596 1.00 92.25 163 ILE A C 1
ATOM 1297 O O . ILE A 1 163 ? -6.604 -14.350 24.874 1.00 92.25 163 ILE A O 1
ATOM 1301 N N . PHE A 1 164 ? -7.542 -14.404 26.906 1.00 92.88 164 PHE A N 1
ATOM 1302 C CA . PHE A 1 164 ? -6.396 -15.026 27.578 1.00 92.88 164 PHE A CA 1
ATOM 1303 C C . PHE A 1 164 ? -6.354 -16.558 27.406 1.00 92.88 164 PHE A C 1
ATOM 1305 O O . PHE A 1 164 ? -5.308 -17.121 27.072 1.00 92.88 164 PHE A O 1
ATOM 1312 N N . LEU A 1 165 ? -7.479 -17.251 27.616 1.00 94.38 165 LEU A N 1
ATOM 1313 C CA . LEU A 1 165 ? -7.534 -18.718 27.607 1.00 94.38 165 LEU A CA 1
ATOM 1314 C C . LEU A 1 165 ? -7.388 -19.323 26.204 1.00 94.38 165 LEU A C 1
ATOM 1316 O O . LEU A 1 165 ? -6.727 -20.344 26.056 1.00 94.38 165 LEU A O 1
ATOM 1320 N N . ALA A 1 166 ? -7.969 -18.718 25.165 1.00 92.38 166 ALA A N 1
ATOM 1321 C CA . ALA A 1 166 ? -7.904 -19.272 23.813 1.00 92.38 166 ALA A CA 1
ATOM 1322 C C . ALA A 1 166 ? -6.460 -19.419 23.275 1.00 92.38 166 ALA A C 1
ATOM 1324 O O . ALA A 1 166 ? -6.091 -20.538 22.914 1.00 92.38 166 ALA A O 1
ATOM 1325 N N . PRO A 1 167 ? -5.604 -18.374 23.245 1.00 91.38 167 PRO A N 1
ATOM 1326 C CA . PRO A 1 167 ? -4.234 -18.514 22.748 1.00 91.38 167 PRO A CA 1
ATOM 1327 C C . PRO A 1 167 ? -3.357 -19.385 23.657 1.00 91.38 167 PRO A C 1
ATOM 1329 O O . PRO A 1 167 ? -2.515 -20.120 23.148 1.00 91.38 167 PRO A O 1
ATOM 1332 N N . THR A 1 168 ? -3.562 -19.360 24.980 1.00 93.06 168 THR A N 1
ATOM 1333 C CA . THR A 1 168 ? -2.785 -20.200 25.909 1.00 93.06 168 THR A CA 1
ATOM 1334 C C . THR A 1 168 ? -3.123 -21.685 25.761 1.00 93.06 168 THR A C 1
ATOM 1336 O O . THR A 1 168 ? -2.210 -22.506 25.738 1.00 93.06 168 THR A O 1
ATOM 1339 N N . VAL A 1 169 ? -4.397 -22.043 25.558 1.00 91.88 169 VAL A N 1
ATOM 1340 C CA . VAL A 1 169 ? -4.806 -23.423 25.239 1.00 91.88 169 VAL A CA 1
ATOM 1341 C C . VAL A 1 169 ? -4.288 -23.856 23.865 1.00 91.88 169 VAL A C 1
ATOM 1343 O O . VAL A 1 169 ? -3.763 -24.960 23.744 1.00 91.88 169 VAL A O 1
ATOM 1346 N N . LEU A 1 170 ? -4.369 -23.004 22.837 1.00 89.31 170 LEU A N 1
ATOM 1347 C CA . LEU A 1 170 ? -3.829 -23.325 21.507 1.00 89.31 170 LEU A CA 1
ATOM 1348 C C . LEU A 1 170 ? -2.313 -23.585 21.555 1.00 89.31 170 LEU A C 1
ATOM 1350 O O . LEU A 1 170 ? -1.848 -24.576 20.995 1.00 89.31 170 LEU A O 1
ATOM 1354 N N . PHE A 1 171 ? -1.556 -22.754 22.274 1.00 90.31 171 PHE A N 1
ATOM 1355 C CA . PHE A 1 171 ? -0.120 -22.951 22.489 1.00 90.31 171 PHE A CA 1
ATOM 1356 C C . PHE A 1 171 ? 0.180 -24.248 23.262 1.00 90.31 171 PHE A C 1
ATOM 1358 O O . PHE A 1 171 ? 1.053 -25.022 22.865 1.00 90.31 171 PHE A O 1
ATOM 1365 N N . ALA A 1 172 ? -0.590 -24.535 24.319 1.00 89.56 172 ALA A N 1
ATOM 1366 C CA . ALA A 1 172 ? -0.458 -25.763 25.101 1.00 89.56 172 ALA A CA 1
ATOM 1367 C C . ALA A 1 172 ? -0.724 -27.037 24.278 1.00 89.56 172 ALA A C 1
ATOM 1369 O O . ALA A 1 172 ? -0.076 -28.055 24.507 1.00 89.56 172 ALA A O 1
ATOM 1370 N N . VAL A 1 173 ? -1.654 -26.987 23.319 1.00 86.69 173 VAL A N 1
ATOM 1371 C CA . VAL A 1 173 ? -2.018 -28.137 22.474 1.00 86.69 173 VAL A CA 1
ATOM 1372 C C . VAL A 1 173 ? -1.071 -28.310 21.282 1.00 86.69 173 VAL A C 1
ATOM 1374 O O . VAL A 1 173 ? -0.709 -29.439 20.969 1.00 86.69 173 VAL A O 1
ATOM 1377 N N . PHE A 1 174 ? -0.656 -27.229 20.610 1.00 83.69 174 PHE A N 1
ATOM 1378 C CA . PHE A 1 174 ? 0.058 -27.320 19.324 1.00 83.69 174 PHE A CA 1
ATOM 1379 C C . PHE A 1 174 ? 1.562 -27.016 19.383 1.00 83.69 174 PHE A C 1
ATOM 1381 O O . PHE A 1 174 ? 2.295 -27.415 18.475 1.00 83.69 174 PHE A O 1
ATOM 1388 N N . THR A 1 175 ? 2.037 -26.352 20.440 1.00 84.81 175 THR A N 1
ATOM 1389 C CA . THR A 1 175 ? 3.442 -25.927 20.567 1.00 84.81 175 THR A CA 1
ATOM 1390 C C . THR A 1 175 ? 4.149 -26.591 21.745 1.00 84.81 175 THR A C 1
ATOM 1392 O O . THR A 1 175 ? 5.280 -27.047 21.590 1.00 84.81 175 THR A O 1
ATOM 1395 N N . CYS A 1 176 ? 3.503 -26.745 22.906 1.00 86.44 176 CYS A N 1
ATOM 1396 C CA . CYS A 1 176 ? 4.134 -27.422 24.047 1.00 86.44 176 CYS A CA 1
ATOM 1397 C C . CYS A 1 176 ? 4.571 -28.881 23.788 1.00 86.44 176 CYS A C 1
ATOM 1399 O O . CYS A 1 176 ? 5.644 -29.221 24.284 1.00 86.44 176 CYS A O 1
ATOM 1401 N N . PRO A 1 177 ? 3.854 -29.730 23.017 1.00 87.44 177 PRO A N 1
ATOM 1402 C CA . PRO A 1 177 ? 4.331 -31.083 22.710 1.00 87.44 177 PRO A CA 1
ATOM 1403 C C . PRO A 1 177 ? 5.637 -31.078 21.906 1.00 87.44 177 PRO A C 1
ATOM 1405 O O . PRO A 1 177 ? 6.565 -31.804 22.245 1.00 87.44 177 PRO A O 1
ATOM 1408 N N . PHE A 1 178 ? 5.741 -30.190 20.911 1.00 85.19 178 PHE A N 1
ATOM 1409 C CA . PHE A 1 178 ? 6.962 -29.976 20.129 1.00 85.19 178 PHE A CA 1
ATOM 1410 C C . PHE A 1 178 ? 8.121 -29.473 21.006 1.00 85.19 178 PHE A C 1
ATOM 1412 O O . PHE A 1 178 ? 9.224 -30.003 20.947 1.00 85.19 178 PHE A O 1
ATOM 1419 N N . LEU A 1 179 ? 7.876 -28.486 21.876 1.00 85.81 179 LEU A N 1
ATOM 1420 C CA . LEU A 1 179 ? 8.909 -27.970 22.785 1.00 85.81 179 LEU A CA 1
ATOM 1421 C C . LEU A 1 179 ? 9.368 -29.007 23.820 1.00 85.81 179 LEU A C 1
ATOM 1423 O O . LEU A 1 179 ? 10.479 -28.901 24.337 1.00 85.81 179 LEU A O 1
ATOM 1427 N N . TRP A 1 180 ? 8.517 -29.983 24.145 1.00 89.94 180 TRP A N 1
ATOM 1428 C CA . TRP A 1 180 ? 8.853 -31.075 25.052 1.00 89.94 180 TRP A CA 1
ATOM 1429 C C . TRP A 1 180 ? 9.791 -32.100 24.402 1.00 89.94 180 TRP A C 1
ATOM 1431 O O . TRP A 1 180 ? 10.701 -32.571 25.083 1.00 89.94 180 TRP A O 1
ATOM 1441 N N . SER A 1 181 ? 9.587 -32.440 23.122 1.00 83.38 181 SER A N 1
ATOM 1442 C CA . SER A 1 181 ? 10.414 -33.425 22.409 1.00 83.38 181 SER A CA 1
ATOM 1443 C C . SER A 1 181 ? 11.667 -32.824 21.765 1.00 83.38 181 SER A C 1
ATOM 1445 O O . SER A 1 181 ? 12.747 -33.379 21.938 1.00 83.38 181 SER A O 1
ATOM 1447 N N . GLU A 1 182 ? 11.547 -31.682 21.078 1.00 81.62 182 GLU A N 1
ATOM 1448 C CA . GLU A 1 182 ? 12.620 -31.137 20.228 1.00 81.62 182 GLU A CA 1
ATOM 1449 C C . GLU A 1 182 ? 13.493 -30.076 20.916 1.00 81.62 182 GLU A C 1
ATOM 1451 O O . GLU A 1 182 ? 14.608 -29.820 20.469 1.00 81.62 182 GLU A O 1
ATOM 1456 N N . ALA A 1 183 ? 12.997 -29.433 21.982 1.00 87.38 183 ALA A N 1
ATOM 1457 C CA . ALA A 1 183 ? 13.709 -28.352 22.671 1.00 87.38 183 ALA A CA 1
ATOM 1458 C C . ALA A 1 183 ? 14.164 -28.760 24.082 1.00 87.38 183 ALA A C 1
ATOM 1460 O O . ALA A 1 183 ? 15.311 -29.158 24.272 1.00 87.38 183 ALA A O 1
ATOM 1461 N N . HIS A 1 184 ? 13.291 -28.633 25.088 1.00 92.31 184 HIS A N 1
ATOM 1462 C CA . HIS A 1 184 ? 13.558 -29.092 26.453 1.00 92.31 184 HIS A CA 1
ATOM 1463 C C . HIS A 1 184 ? 12.274 -29.088 27.313 1.00 92.31 184 HIS A C 1
ATOM 1465 O O . HIS A 1 184 ? 11.588 -28.060 27.358 1.00 92.31 184 HIS A O 1
ATOM 1471 N N . PRO A 1 185 ? 11.989 -30.138 28.115 1.00 92.50 185 PRO A N 1
ATOM 1472 C CA . PRO A 1 185 ? 10.811 -30.202 28.995 1.00 92.50 185 PRO A CA 1
ATOM 1473 C C . PRO A 1 185 ? 10.641 -29.025 29.971 1.00 92.50 185 PRO A C 1
ATOM 1475 O O . PRO A 1 185 ? 9.520 -28.693 30.359 1.00 92.50 185 PRO A O 1
ATOM 1478 N N . ALA A 1 186 ? 11.730 -28.342 30.346 1.00 93.06 186 ALA A N 1
ATOM 1479 C CA . ALA A 1 186 ? 11.651 -27.149 31.196 1.00 93.06 186 ALA A CA 1
ATOM 1480 C C . ALA A 1 186 ? 10.859 -25.992 30.553 1.00 93.06 186 ALA A C 1
ATOM 1482 O O . ALA A 1 186 ? 10.271 -25.194 31.279 1.00 93.06 186 ALA A O 1
ATOM 1483 N N . VAL A 1 187 ? 10.807 -25.896 29.219 1.00 92.81 187 VAL A N 1
ATOM 1484 C CA . VAL A 1 187 ? 10.138 -24.786 28.522 1.00 92.81 187 VAL A CA 1
ATOM 1485 C C . VAL A 1 187 ? 8.607 -24.865 28.708 1.00 92.81 187 VAL A C 1
ATOM 1487 O O . VAL A 1 187 ? 8.035 -23.898 29.219 1.00 92.81 187 VAL A O 1
ATOM 1490 N N . PRO A 1 188 ? 7.922 -26.004 28.453 1.00 94.06 188 PRO A N 1
ATOM 1491 C CA . PRO A 1 188 ? 6.526 -26.194 28.865 1.00 94.06 188 PRO A CA 1
ATOM 1492 C C . PRO A 1 188 ? 6.263 -26.043 30.374 1.00 94.06 188 PRO A C 1
ATOM 1494 O O . PRO A 1 188 ? 5.199 -25.556 30.754 1.00 94.06 188 PRO A O 1
ATOM 1497 N N . ILE A 1 189 ? 7.211 -26.410 31.247 1.00 94.62 189 ILE A N 1
ATOM 1498 C CA . ILE A 1 189 ? 7.057 -26.249 32.708 1.00 94.62 189 ILE A CA 1
ATOM 1499 C C . ILE A 1 189 ? 7.043 -24.762 33.104 1.00 94.62 189 ILE A C 1
ATOM 1501 O O . ILE A 1 189 ? 6.186 -24.340 33.883 1.00 94.62 189 ILE A O 1
ATOM 1505 N N . VAL A 1 190 ? 7.936 -23.945 32.532 1.00 95.75 190 VAL A N 1
ATOM 1506 C CA . VAL A 1 190 ? 7.939 -22.483 32.728 1.00 95.75 190 VAL A CA 1
ATOM 1507 C C . VAL A 1 190 ? 6.648 -21.859 32.194 1.00 95.75 190 VAL A C 1
ATOM 1509 O O . VAL A 1 190 ? 6.055 -21.020 32.874 1.00 95.75 190 VAL A O 1
ATOM 1512 N N . PHE A 1 191 ? 6.159 -22.306 31.032 1.00 96.12 191 PHE A N 1
ATOM 1513 C CA . PHE A 1 191 ? 4.858 -21.884 30.508 1.00 96.12 191 PHE A CA 1
ATOM 1514 C C . PHE A 1 191 ? 3.707 -22.205 31.473 1.00 96.12 191 PHE A C 1
ATOM 1516 O O . PHE A 1 191 ? 2.900 -21.326 31.769 1.00 96.12 191 PHE A O 1
ATOM 1523 N N . ALA A 1 192 ? 3.647 -23.428 32.011 1.00 95.88 192 ALA A N 1
ATOM 1524 C CA . ALA A 1 192 ? 2.609 -23.827 32.960 1.00 95.88 192 ALA A CA 1
ATOM 1525 C C . ALA A 1 192 ? 2.639 -22.975 34.243 1.00 95.88 192 ALA A C 1
ATOM 1527 O O . ALA A 1 192 ? 1.587 -22.551 34.727 1.00 95.88 192 ALA A O 1
ATOM 1528 N N . TYR A 1 193 ? 3.832 -22.658 34.759 1.00 96.62 193 TYR A N 1
ATOM 1529 C CA . TYR A 1 193 ? 3.994 -21.746 35.894 1.00 96.62 193 TYR A CA 1
ATOM 1530 C C . TYR A 1 193 ? 3.487 -20.329 35.579 1.00 96.62 193 TYR A C 1
ATOM 1532 O O . TYR A 1 193 ? 2.708 -19.772 36.355 1.00 96.62 193 TYR A O 1
ATOM 1540 N N . LEU A 1 194 ? 3.875 -19.760 34.430 1.00 96.00 194 LEU A N 1
ATOM 1541 C CA . LEU A 1 194 ? 3.421 -18.435 33.992 1.00 96.00 194 LEU A CA 1
ATOM 1542 C C . LEU A 1 194 ? 1.899 -18.390 33.796 1.00 96.00 194 LEU A C 1
ATOM 1544 O O . LEU A 1 194 ? 1.249 -17.480 34.306 1.00 96.00 194 LEU A O 1
ATOM 1548 N N . PHE A 1 195 ? 1.317 -19.404 33.151 1.00 96.50 195 PHE A N 1
ATOM 1549 C CA . PHE A 1 195 ? -0.129 -19.534 32.966 1.00 96.50 195 PHE A CA 1
ATOM 1550 C C . PHE A 1 195 ? -0.884 -19.531 34.303 1.00 96.50 195 PHE A C 1
ATOM 1552 O O . PHE A 1 195 ? -1.827 -18.755 34.476 1.00 96.50 195 PHE A O 1
ATOM 1559 N N . VAL A 1 196 ? -0.450 -20.352 35.269 1.00 97.19 196 VAL A N 1
ATOM 1560 C CA . VAL A 1 196 ? -1.063 -20.405 36.606 1.00 97.19 196 VAL A CA 1
ATOM 1561 C C . VAL A 1 196 ? -0.898 -19.071 37.337 1.00 97.19 196 VAL A C 1
ATOM 1563 O O . VAL A 1 196 ? -1.860 -18.592 37.937 1.00 97.19 196 VAL A O 1
ATOM 1566 N N . LEU A 1 197 ? 0.274 -18.433 37.256 1.00 97.19 197 LEU A N 1
ATOM 1567 C CA . LEU A 1 197 ? 0.532 -17.130 37.872 1.00 97.19 197 LEU A CA 1
ATOM 1568 C C . LEU A 1 197 ? -0.377 -16.030 37.299 1.00 97.19 197 LEU A C 1
ATOM 1570 O O . LEU A 1 197 ? -0.983 -15.276 38.067 1.00 97.19 197 LEU A O 1
ATOM 1574 N N . THR A 1 198 ? -0.514 -15.948 35.974 1.00 97.12 198 THR A N 1
ATOM 1575 C CA . THR A 1 198 ? -1.374 -14.960 35.307 1.00 97.12 198 THR A CA 1
ATOM 1576 C C . THR A 1 198 ? -2.851 -15.224 35.577 1.00 97.12 198 THR A C 1
ATOM 1578 O O . THR A 1 198 ? -3.561 -14.301 35.968 1.00 97.12 198 THR A O 1
ATOM 1581 N N . LEU A 1 199 ? -3.320 -16.473 35.480 1.00 96.69 199 LEU A N 1
ATOM 1582 C CA . LEU A 1 199 ? -4.715 -16.809 35.776 1.00 96.69 199 LEU A CA 1
ATOM 1583 C C . LEU A 1 199 ? -5.064 -16.539 37.248 1.00 96.69 199 LEU A C 1
ATOM 1585 O O . LEU A 1 199 ? -6.079 -15.906 37.543 1.00 96.69 199 LEU A O 1
ATOM 1589 N N . ALA A 1 200 ? -4.211 -16.960 38.186 1.00 96.88 200 ALA A N 1
ATOM 1590 C CA . ALA A 1 200 ? -4.443 -16.750 39.612 1.00 96.88 200 ALA A CA 1
ATOM 1591 C C . ALA A 1 200 ? -4.427 -15.260 39.986 1.00 96.88 200 ALA A C 1
ATOM 1593 O O . ALA A 1 200 ? -5.266 -14.824 40.773 1.00 96.88 200 ALA A O 1
ATOM 1594 N N . SER A 1 201 ? -3.519 -14.461 39.415 1.00 97.25 201 SER A N 1
ATOM 1595 C CA . SER A 1 201 ? -3.471 -13.012 39.659 1.00 97.25 201 SER A CA 1
ATOM 1596 C C . SER A 1 201 ? -4.629 -12.258 38.990 1.00 97.25 201 SER A C 1
ATOM 1598 O O . SER A 1 201 ? -5.188 -11.354 39.619 1.00 97.25 201 SER A O 1
ATOM 1600 N N . MET A 1 202 ? -5.076 -12.673 37.798 1.00 96.38 202 MET A N 1
ATOM 1601 C CA . MET A 1 202 ? -6.283 -12.153 37.139 1.00 96.38 202 MET A CA 1
ATOM 1602 C C . MET A 1 202 ? -7.526 -12.371 38.011 1.00 96.38 202 MET A C 1
ATOM 1604 O O . MET A 1 202 ? -8.202 -11.411 38.388 1.00 96.38 202 MET A O 1
ATOM 1608 N N . LEU A 1 203 ? -7.800 -13.627 38.386 1.00 95.69 203 LEU A N 1
ATOM 1609 C CA . LEU A 1 203 ? -8.970 -13.999 39.187 1.00 95.69 203 LEU A CA 1
ATOM 1610 C C . LEU A 1 203 ? -8.920 -13.372 40.584 1.00 95.69 203 LEU A C 1
ATOM 1612 O O . LEU A 1 203 ? -9.919 -12.830 41.055 1.00 95.69 203 LEU A O 1
ATOM 1616 N N . LYS A 1 204 ? -7.743 -13.355 41.224 1.00 95.56 204 LYS A N 1
ATOM 1617 C CA . LYS A 1 204 ? -7.550 -12.668 42.506 1.00 95.56 204 LYS A CA 1
ATOM 1618 C C . LYS A 1 204 ? -7.870 -11.180 42.395 1.00 95.56 204 LYS A C 1
ATOM 1620 O O . LYS A 1 204 ? -8.540 -10.654 43.273 1.00 95.56 204 LYS A O 1
ATOM 1625 N N . THR A 1 205 ? -7.451 -10.501 41.332 1.00 96.56 205 THR A N 1
ATOM 1626 C CA . THR A 1 205 ? -7.759 -9.072 41.150 1.00 96.56 205 THR A CA 1
ATOM 1627 C C . THR A 1 205 ? -9.249 -8.839 40.891 1.00 96.56 205 THR A C 1
ATOM 1629 O O . THR A 1 205 ? -9.845 -7.945 41.494 1.00 96.56 205 THR A O 1
ATOM 1632 N N . SER A 1 206 ? -9.863 -9.681 40.054 1.00 95.56 206 SER A N 1
ATOM 1633 C CA . SER A 1 206 ? -11.285 -9.617 39.692 1.00 95.56 206 SER A CA 1
ATOM 1634 C C . SER A 1 206 ? -12.238 -9.858 40.870 1.00 95.56 206 SER A C 1
ATOM 1636 O O . SER A 1 206 ? -13.326 -9.284 40.896 1.00 95.56 206 SER A O 1
ATOM 1638 N N . TRP A 1 207 ? -11.828 -10.679 41.845 1.00 95.38 207 TRP A N 1
ATOM 1639 C CA . TRP A 1 207 ? -12.676 -11.121 42.959 1.00 95.38 207 TRP A CA 1
ATOM 1640 C C . TRP A 1 207 ? -12.255 -10.632 44.354 1.00 95.38 207 TRP A C 1
ATOM 1642 O O . TRP A 1 207 ? -12.909 -10.981 45.338 1.00 95.38 207 TRP A O 1
ATOM 1652 N N . THR A 1 208 ? -11.185 -9.845 44.483 1.00 94.38 208 THR A N 1
ATOM 1653 C CA . THR A 1 208 ? -10.795 -9.236 45.769 1.00 94.38 208 THR A CA 1
ATOM 1654 C C . THR A 1 208 ? -11.511 -7.901 45.951 1.00 94.38 208 THR A C 1
ATOM 1656 O O . THR A 1 208 ? -11.548 -7.096 45.024 1.00 94.38 208 THR A O 1
ATOM 1659 N N . ASP A 1 209 ? -12.021 -7.632 47.157 1.00 94.69 209 ASP A N 1
ATOM 1660 C CA . ASP A 1 209 ? -12.467 -6.288 47.544 1.00 94.69 209 ASP A CA 1
ATOM 1661 C C . ASP A 1 209 ? -11.352 -5.261 47.253 1.00 94.69 209 ASP A C 1
ATOM 1663 O O . ASP A 1 209 ? -10.267 -5.390 47.821 1.00 94.69 209 ASP A O 1
ATOM 1667 N N . PRO A 1 210 ? -11.578 -4.248 46.398 1.00 94.69 210 PRO A N 1
ATOM 1668 C CA . PRO A 1 210 ? -10.551 -3.272 46.035 1.00 94.69 210 PRO A CA 1
ATOM 1669 C C . PRO A 1 210 ? -10.184 -2.315 47.180 1.00 94.69 210 PRO A C 1
ATOM 1671 O O . PRO A 1 210 ? -9.131 -1.677 47.131 1.00 94.69 210 PRO A O 1
ATOM 1674 N N . GLY A 1 211 ? -11.008 -2.237 48.229 1.00 94.25 211 GLY A N 1
ATOM 1675 C CA . GLY A 1 211 ? -10.918 -1.239 49.294 1.00 94.25 211 GLY A CA 1
ATOM 1676 C C . GLY A 1 211 ? -12.210 -0.445 49.438 1.00 94.25 211 GLY A C 1
ATOM 1677 O O . GLY A 1 211 ? -12.153 0.773 49.586 1.00 94.25 211 GLY A O 1
ATOM 1678 N N . ILE A 1 212 ? -13.367 -1.105 49.338 1.00 93.62 212 ILE A N 1
ATOM 1679 C CA . ILE A 1 212 ? -14.679 -0.468 49.469 1.00 93.62 212 ILE A CA 1
ATOM 1680 C C . ILE A 1 212 ? -14.813 0.156 50.865 1.00 93.62 212 ILE A C 1
ATOM 1682 O O . ILE A 1 212 ? -14.599 -0.500 51.888 1.00 93.62 212 ILE A O 1
ATOM 1686 N N . ILE A 1 213 ? -15.176 1.437 50.895 1.00 92.25 213 ILE A N 1
ATOM 1687 C CA . ILE A 1 213 ? -15.405 2.202 52.120 1.00 92.25 213 ILE A CA 1
ATOM 1688 C C . ILE A 1 213 ? -16.877 2.020 52.535 1.00 92.25 213 ILE A C 1
ATOM 1690 O O . ILE A 1 213 ? -17.756 2.186 51.685 1.00 92.25 213 ILE A O 1
ATOM 1694 N N . PRO A 1 214 ? -17.178 1.680 53.806 1.00 90.12 214 PRO A N 1
ATOM 1695 C CA . PRO A 1 214 ? -18.554 1.598 54.293 1.00 90.12 214 PRO A CA 1
ATOM 1696 C C . PRO A 1 214 ? -19.335 2.898 54.062 1.00 90.12 214 PRO A C 1
ATOM 1698 O O . PRO A 1 214 ? -18.777 3.991 54.148 1.00 90.12 214 PRO A O 1
ATOM 1701 N N . ARG A 1 215 ? -20.635 2.772 53.783 1.00 88.19 215 ARG A N 1
ATOM 1702 C CA . ARG A 1 215 ? -21.543 3.919 53.643 1.00 88.19 215 ARG A CA 1
ATOM 1703 C C . ARG A 1 215 ? -21.946 4.484 55.009 1.00 88.19 215 ARG A C 1
ATOM 1705 O O . ARG A 1 215 ? -21.863 3.779 56.013 1.00 88.19 215 ARG A O 1
ATOM 1712 N N . ASN A 1 216 ? -22.442 5.720 55.015 1.00 86.38 216 ASN A N 1
ATOM 1713 C CA . ASN A 1 216 ? -23.046 6.394 56.172 1.00 86.38 216 ASN A CA 1
ATOM 1714 C C . ASN A 1 216 ? -22.091 6.564 57.376 1.00 86.38 216 ASN A C 1
ATOM 1716 O O . ASN A 1 216 ? -22.517 6.471 58.525 1.00 86.38 216 ASN A O 1
ATOM 1720 N N . LEU A 1 217 ? -20.800 6.814 57.124 1.00 85.00 217 LEU A N 1
ATOM 1721 C CA . LEU A 1 217 ? -19.809 7.082 58.181 1.00 85.00 217 LEU A CA 1
ATOM 1722 C C . LEU A 1 217 ? -19.914 8.500 58.770 1.00 85.00 217 LEU A C 1
ATOM 1724 O O . LEU A 1 217 ? -19.447 8.722 59.883 1.00 85.00 217 LEU A O 1
ATOM 1728 N N . ASP A 1 218 ? -20.542 9.441 58.058 1.00 82.69 218 ASP A N 1
ATOM 1729 C CA . ASP A 1 218 ? -20.751 10.825 58.504 1.00 82.69 218 ASP A CA 1
ATOM 1730 C C . ASP A 1 218 ? -22.266 11.153 58.618 1.00 82.69 218 ASP A C 1
ATOM 1732 O O . ASP A 1 218 ? -22.767 12.003 57.876 1.00 82.69 218 ASP A O 1
ATOM 1736 N N . PRO A 1 219 ? -23.036 10.490 59.511 1.00 72.25 219 PRO A N 1
ATOM 1737 C CA . PRO A 1 219 ? -24.500 10.608 59.562 1.00 72.25 219 PRO A CA 1
ATOM 1738 C C . PRO A 1 219 ? -25.001 11.987 60.015 1.00 72.25 219 PRO A C 1
ATOM 1740 O O . PRO A 1 219 ? -26.084 12.401 59.615 1.00 72.25 219 PRO A O 1
ATOM 1743 N N . MET A 1 220 ? -24.211 12.739 60.790 1.00 68.19 220 MET A N 1
ATOM 1744 C CA . MET A 1 220 ? -24.567 14.103 61.220 1.00 68.19 220 MET A CA 1
ATOM 1745 C C . MET A 1 220 ? -24.735 15.070 60.036 1.00 68.19 220 MET A C 1
ATOM 1747 O O . MET A 1 220 ? -25.486 16.034 60.127 1.00 68.19 220 MET A O 1
ATOM 1751 N N . MET A 1 221 ? -24.080 14.791 58.904 1.00 68.06 221 MET A N 1
ATOM 1752 C CA . MET A 1 221 ? -24.245 15.573 57.679 1.00 68.06 221 MET A CA 1
ATOM 1753 C C . MET A 1 221 ? -25.654 15.432 57.089 1.00 68.06 221 MET A C 1
ATOM 1755 O O . MET A 1 221 ? -26.147 16.355 56.455 1.00 68.06 221 MET A O 1
ATOM 1759 N N . GLU A 1 222 ? -26.323 14.296 57.304 1.00 63.03 222 GLU A N 1
ATOM 1760 C CA . GLU A 1 222 ? -27.688 14.082 56.818 1.00 63.03 222 GLU A CA 1
ATOM 1761 C C . GLU A 1 222 ? -28.701 14.933 57.595 1.00 63.03 222 GLU A C 1
ATOM 1763 O O . GLU A 1 222 ? -29.657 15.407 56.994 1.00 63.03 222 GLU A O 1
ATOM 1768 N N . GLN A 1 223 ? -28.447 15.212 58.880 1.00 60.78 223 GLN A N 1
ATOM 1769 C CA . GLN A 1 223 ? -29.232 16.171 59.667 1.00 60.78 223 GLN A CA 1
ATOM 1770 C C . GLN A 1 223 ? -29.005 17.604 59.171 1.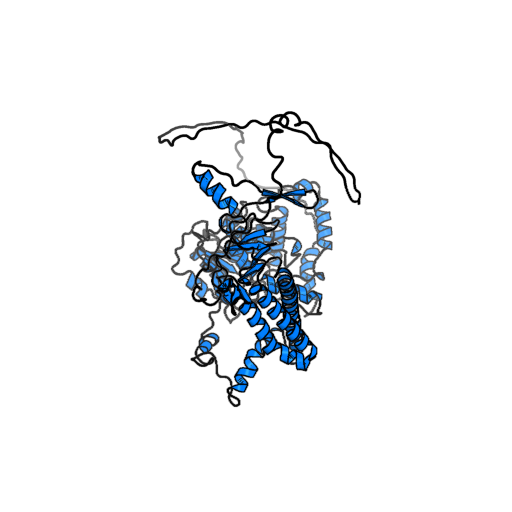00 60.78 223 GLN A C 1
ATOM 1772 O O . GLN A 1 223 ? -29.969 18.278 58.835 1.00 60.78 223 GLN A O 1
ATOM 1777 N N . ILE A 1 224 ? -27.743 18.024 59.003 1.00 64.19 224 ILE A N 1
ATOM 1778 C CA . ILE A 1 224 ? -27.403 19.361 58.479 1.00 64.19 224 ILE A CA 1
ATOM 1779 C C . ILE A 1 224 ? -28.036 19.586 57.098 1.00 64.19 224 ILE A C 1
ATOM 1781 O O . ILE A 1 224 ? -28.689 20.598 56.884 1.00 64.19 224 ILE A O 1
ATOM 1785 N N . ILE A 1 225 ? -27.925 18.618 56.182 1.00 62.41 225 ILE A N 1
ATOM 1786 C CA . ILE A 1 225 ? -28.547 18.704 54.854 1.00 62.41 225 ILE A CA 1
ATOM 1787 C C . ILE A 1 225 ? -30.083 18.718 54.957 1.00 62.41 225 ILE A C 1
ATOM 1789 O O . ILE A 1 225 ? -30.728 19.422 54.186 1.00 62.41 225 ILE A O 1
ATOM 1793 N N . GLN A 1 226 ? -30.704 17.962 55.867 1.00 59.25 226 GLN A N 1
ATOM 1794 C CA . GLN A 1 226 ? -32.166 17.977 56.039 1.00 59.25 226 GLN A CA 1
ATOM 1795 C C . GLN A 1 226 ? -32.677 19.302 56.624 1.00 59.25 226 GLN A C 1
ATOM 1797 O O . GLN A 1 226 ? -33.699 19.796 56.150 1.00 59.25 226 GLN A O 1
ATOM 1802 N N . ASP A 1 227 ? -31.948 19.902 57.565 1.00 57.56 227 ASP A N 1
ATOM 1803 C CA . ASP A 1 227 ? -32.279 21.200 58.161 1.00 57.56 227 ASP A CA 1
ATOM 1804 C C . ASP A 1 227 ? -32.014 22.365 57.177 1.00 57.56 227 ASP A C 1
ATOM 1806 O O . ASP A 1 227 ? -32.839 23.271 57.042 1.00 57.56 227 ASP A O 1
ATOM 1810 N N . GLU A 1 228 ? -30.914 22.322 56.412 1.00 54.94 228 GLU A N 1
ATOM 1811 C CA . GLU A 1 228 ? -30.575 23.331 55.391 1.00 54.94 228 GLU A CA 1
ATOM 1812 C C . GLU A 1 228 ? -31.416 23.226 54.107 1.00 54.94 228 GLU A C 1
ATOM 1814 O O . GLU A 1 228 ? -31.520 24.208 53.376 1.00 54.94 228 GLU A O 1
ATOM 1819 N N . ASN A 1 229 ? -32.080 22.096 53.830 1.00 48.97 229 ASN A N 1
ATOM 1820 C CA . ASN A 1 229 ? -32.979 21.946 52.670 1.00 48.97 229 ASN A CA 1
ATOM 1821 C C . ASN A 1 229 ? -34.239 22.843 52.731 1.00 48.97 229 ASN A C 1
ATOM 1823 O O . ASN A 1 229 ? -35.000 22.899 51.764 1.00 48.97 229 ASN A O 1
ATOM 1827 N N . ALA A 1 230 ? -34.455 23.579 53.827 1.00 49.22 230 ALA A N 1
ATOM 1828 C CA . ALA A 1 230 ? -35.407 24.692 53.883 1.00 49.22 230 ALA A CA 1
ATOM 1829 C C . ALA A 1 230 ? -34.899 25.971 53.173 1.00 49.22 230 ALA A C 1
ATOM 1831 O O . ALA A 1 230 ? -35.695 26.855 52.850 1.00 49.22 230 ALA A O 1
ATOM 1832 N N . SER A 1 231 ? -33.593 26.073 52.905 1.00 47.84 231 SER A N 1
ATOM 1833 C CA . SER A 1 231 ? -32.935 27.193 52.225 1.00 47.84 231 SER A CA 1
ATOM 1834 C C . SER A 1 231 ? -32.186 26.726 50.976 1.00 47.84 231 SER A C 1
ATOM 1836 O O . SER A 1 231 ? -31.153 26.066 51.038 1.00 47.84 231 SER A O 1
ATOM 1838 N N . ILE A 1 232 ? -32.713 27.108 49.816 1.00 44.31 232 ILE A N 1
ATOM 1839 C CA . ILE A 1 232 ? -32.165 26.781 48.497 1.00 44.31 232 ILE A CA 1
ATOM 1840 C C . ILE A 1 232 ? -30.731 27.348 48.372 1.00 44.31 232 ILE A C 1
ATOM 1842 O O . ILE A 1 232 ? -30.562 28.560 48.506 1.00 44.31 232 ILE A O 1
ATOM 1846 N N . ASN A 1 233 ? -29.756 26.477 48.045 1.00 48.31 233 ASN A N 1
ATOM 1847 C CA . ASN A 1 233 ? -28.314 26.717 47.769 1.00 48.31 233 ASN A CA 1
ATOM 1848 C C . ASN A 1 233 ? -27.287 26.352 48.878 1.00 48.31 233 ASN A C 1
ATOM 1850 O O . ASN A 1 233 ? -26.408 27.160 49.179 1.00 48.31 233 ASN A O 1
ATOM 1854 N N . SER A 1 234 ? -27.306 25.132 49.431 1.00 48.59 234 SER A N 1
ATOM 1855 C CA . SER A 1 234 ? -26.186 24.627 50.251 1.00 48.59 234 SER A CA 1
ATOM 1856 C C . SER A 1 234 ? -25.069 23.990 49.403 1.00 48.59 234 SER A C 1
ATOM 1858 O O . SER A 1 234 ? -25.183 22.869 48.904 1.00 48.59 234 SER A O 1
ATOM 1860 N N . GLU A 1 235 ? -23.931 24.680 49.263 1.00 57.72 235 GLU A N 1
ATOM 1861 C CA . GLU A 1 235 ? -22.670 24.000 48.936 1.00 57.72 235 GLU A CA 1
ATOM 1862 C C . GLU A 1 235 ? -22.263 23.147 50.146 1.00 57.72 235 GLU A C 1
ATOM 1864 O O . GLU A 1 235 ? -22.063 23.682 51.235 1.00 57.72 235 GLU A O 1
ATOM 1869 N N . THR A 1 236 ? -22.132 21.823 49.986 1.00 60.31 236 THR A N 1
ATOM 1870 C CA . THR A 1 236 ? -21.800 20.932 51.114 1.00 60.31 236 THR A CA 1
ATOM 1871 C C . THR A 1 236 ? -20.497 21.376 51.798 1.00 60.31 236 THR A C 1
ATOM 1873 O O . THR A 1 236 ? -19.459 21.355 51.121 1.00 60.31 236 THR A O 1
ATOM 1876 N N . PRO A 1 237 ? -20.496 21.731 53.102 1.00 62.50 237 PRO A N 1
ATOM 1877 C CA . PRO A 1 237 ? -19.320 22.291 53.762 1.00 62.50 237 PRO A CA 1
ATOM 1878 C C . PRO A 1 237 ? -18.067 21.404 53.620 1.00 62.50 237 PRO A C 1
ATOM 1880 O O . PRO A 1 237 ? -18.115 20.209 53.911 1.00 62.50 237 PRO A O 1
ATOM 1883 N N . PRO A 1 238 ? -16.917 21.949 53.183 1.00 63.75 238 PRO A N 1
ATOM 1884 C CA . PRO A 1 238 ? -15.688 21.176 53.048 1.00 63.75 238 PRO A CA 1
ATOM 1885 C C . PRO A 1 238 ? -15.124 20.781 54.420 1.00 63.75 238 PRO A C 1
ATOM 1887 O O . PRO A 1 238 ? -14.818 21.629 55.256 1.00 63.75 238 PRO A O 1
ATOM 1890 N N . LYS A 1 239 ? -14.918 19.479 54.643 1.00 76.25 239 LYS A N 1
ATOM 1891 C CA . LYS A 1 239 ? -14.267 18.959 55.855 1.00 76.25 239 LYS A CA 1
ATOM 1892 C C . LYS A 1 239 ? -12.755 18.976 55.655 1.00 76.25 239 LYS A C 1
ATOM 1894 O O . LYS A 1 239 ? -12.229 18.158 54.903 1.00 76.25 239 LYS A O 1
ATOM 1899 N N . GLU A 1 240 ? -12.049 19.893 56.305 1.00 80.56 240 GLU A N 1
ATOM 1900 C CA . GLU A 1 240 ? -10.585 19.946 56.236 1.00 80.56 240 GLU A CA 1
ATOM 1901 C C . GLU A 1 240 ? -9.921 18.979 57.224 1.00 80.56 240 GLU A C 1
ATOM 1903 O O . GLU A 1 240 ? -10.329 18.861 58.380 1.00 80.56 240 GLU A O 1
ATOM 1908 N N . ILE A 1 241 ? -8.856 18.305 56.781 1.00 82.19 241 ILE A N 1
ATOM 1909 C CA . ILE A 1 241 ? -7.985 17.493 57.638 1.00 82.19 241 ILE A CA 1
ATOM 1910 C C . ILE A 1 241 ? -6.517 17.881 57.447 1.00 82.19 241 ILE A C 1
ATOM 1912 O O . ILE A 1 241 ? -6.078 18.161 56.333 1.00 82.19 241 ILE A O 1
ATOM 1916 N N . ARG A 1 242 ? -5.727 17.857 58.526 1.00 80.81 242 ARG A N 1
ATOM 1917 C CA . ARG A 1 242 ? -4.269 18.046 58.462 1.00 80.81 242 ARG A CA 1
ATOM 1918 C C . ARG A 1 242 ? -3.545 16.706 58.419 1.00 80.81 242 ARG A C 1
ATOM 1920 O O . ARG A 1 242 ? -3.736 15.866 59.294 1.00 80.81 242 ARG A O 1
ATOM 1927 N N . ILE A 1 243 ? -2.674 16.527 57.428 1.00 79.38 243 ILE A N 1
ATOM 1928 C CA . ILE A 1 243 ? -1.768 15.378 57.314 1.00 79.38 243 ILE A CA 1
ATOM 1929 C C . ILE A 1 243 ? -0.366 15.921 57.043 1.00 79.38 243 ILE A C 1
ATOM 1931 O O . ILE A 1 243 ? -0.150 16.527 55.997 1.00 79.38 243 ILE A O 1
ATOM 1935 N N . LYS A 1 244 ? 0.582 15.671 57.961 1.00 71.12 244 LYS A N 1
ATOM 1936 C CA . LYS A 1 244 ? 1.991 16.110 57.852 1.00 71.12 244 LYS A CA 1
ATOM 1937 C C . LYS A 1 244 ? 2.096 17.585 57.423 1.00 71.12 244 LYS A C 1
ATOM 1939 O O . LYS A 1 244 ? 2.587 17.897 56.342 1.00 71.12 244 LYS A O 1
ATOM 1944 N N . ASP A 1 245 ? 1.507 18.453 58.244 1.00 76.44 245 ASP A N 1
ATOM 1945 C CA . ASP A 1 245 ? 1.466 19.919 58.103 1.00 76.44 245 ASP A CA 1
ATOM 1946 C C . ASP A 1 245 ? 0.762 20.484 56.854 1.00 76.44 245 ASP A C 1
ATOM 1948 O O . ASP A 1 245 ? 0.616 21.697 56.723 1.00 76.44 245 ASP A O 1
ATOM 1952 N N . THR A 1 246 ? 0.216 19.631 55.982 1.00 75.88 246 THR A N 1
ATOM 1953 C CA . THR A 1 246 ? -0.599 20.043 54.828 1.00 75.88 246 THR A CA 1
ATOM 1954 C C . THR A 1 246 ? -2.092 19.893 55.142 1.00 75.88 246 THR A C 1
ATOM 1956 O O . THR A 1 246 ? -2.527 18.830 55.597 1.00 75.88 246 THR A O 1
ATOM 1959 N N . CYS A 1 247 ? -2.889 20.937 54.891 1.00 77.06 247 CYS A N 1
ATOM 1960 C CA . CYS A 1 247 ? -4.353 20.868 54.950 1.00 77.06 247 CYS A CA 1
ATOM 1961 C C . CYS A 1 247 ? -4.916 20.271 53.649 1.00 77.06 247 CYS A C 1
ATOM 1963 O O . CYS A 1 247 ? -4.565 20.714 52.558 1.00 77.06 247 CYS A O 1
ATOM 1965 N N . TYR A 1 248 ? -5.818 19.298 53.768 1.00 79.06 248 TYR A N 1
ATOM 1966 C CA . TYR A 1 248 ? -6.555 18.697 52.658 1.00 79.06 248 TYR A CA 1
ATOM 1967 C C . TYR A 1 248 ? -8.056 18.893 52.874 1.00 79.06 248 TYR A C 1
ATOM 1969 O O . TYR A 1 248 ? -8.599 18.437 53.879 1.00 79.06 248 TYR A O 1
ATOM 1977 N N . SER A 1 249 ? -8.728 19.522 51.910 1.00 81.12 249 SER A N 1
ATOM 1978 C CA . SER A 1 249 ? -10.190 19.622 51.874 1.00 81.12 249 SER A CA 1
ATOM 1979 C C . SER A 1 249 ? -10.800 18.324 51.329 1.00 81.12 249 SER A C 1
ATOM 1981 O O . SER A 1 249 ? -10.456 17.875 50.230 1.00 81.12 249 SER A O 1
ATOM 1983 N N . LEU A 1 250 ? -11.679 17.686 52.108 1.00 84.81 250 LEU A N 1
ATOM 1984 C CA . LEU A 1 250 ? -12.360 16.448 51.728 1.00 84.81 250 LEU A CA 1
ATOM 1985 C C . LEU A 1 250 ? -13.683 16.746 51.021 1.00 84.81 250 LEU A C 1
ATOM 1987 O O . LEU A 1 250 ? -14.531 17.475 51.532 1.00 84.81 250 LEU A O 1
ATOM 1991 N N . LYS A 1 251 ? -13.903 16.102 49.871 1.00 85.44 251 LYS A N 1
ATOM 1992 C CA . LYS A 1 251 ? -15.156 16.215 49.113 1.00 85.44 251 LYS A CA 1
ATOM 1993 C C . LYS A 1 251 ? -16.192 15.216 49.629 1.00 85.44 251 LYS A C 1
ATOM 1995 O O . LYS A 1 251 ? -15.939 14.006 49.613 1.00 85.44 251 LYS A O 1
ATOM 2000 N N . TYR A 1 252 ? -17.376 15.693 50.002 1.00 86.62 252 TYR A N 1
ATOM 2001 C CA . TYR A 1 252 ? -18.496 14.819 50.357 1.00 86.62 252 TYR A CA 1
ATOM 2002 C C . TYR A 1 252 ? -18.917 13.928 49.172 1.00 86.62 252 TYR A C 1
ATOM 2004 O O . TYR A 1 252 ? -18.629 14.227 48.008 1.00 86.62 252 TYR A O 1
ATOM 2012 N N . CYS A 1 253 ? -19.536 12.787 49.456 1.00 88.31 253 CYS A N 1
ATOM 2013 C CA . CYS A 1 253 ? -20.136 11.891 48.474 1.00 88.31 253 CYS A CA 1
ATOM 2014 C C . CYS A 1 253 ? -21.563 11.578 48.916 1.00 88.31 253 CYS A C 1
ATOM 2016 O O . CYS A 1 253 ? -21.762 10.742 49.795 1.00 88.31 253 CYS A O 1
ATOM 2018 N N . GLU A 1 254 ? -22.542 12.223 48.286 1.00 86.50 254 GLU A N 1
ATOM 2019 C CA . GLU A 1 254 ? -23.973 12.077 48.588 1.00 86.50 254 GLU A CA 1
ATOM 2020 C C . GLU A 1 254 ? -24.447 10.621 48.468 1.00 86.50 254 GLU A C 1
ATOM 2022 O O . GLU A 1 254 ? -25.148 10.115 49.341 1.00 86.50 254 GLU A O 1
ATOM 2027 N N . THR A 1 255 ? -23.990 9.903 47.435 1.00 87.62 255 THR A N 1
ATOM 2028 C CA . THR A 1 255 ? -24.376 8.508 47.181 1.00 87.62 255 THR A CA 1
ATOM 2029 C C . THR A 1 255 ? -23.959 7.572 48.319 1.00 87.62 255 THR A C 1
ATOM 2031 O O . THR A 1 255 ? -24.733 6.714 48.742 1.00 87.62 255 THR A O 1
ATOM 2034 N N . CYS A 1 256 ? -22.730 7.711 48.826 1.00 88.56 256 CYS A N 1
ATOM 2035 C CA . CYS A 1 256 ? -22.198 6.852 49.892 1.00 88.56 256 CYS A CA 1
ATOM 2036 C C . CYS A 1 256 ? -22.349 7.450 51.300 1.00 88.56 256 CYS A C 1
ATOM 2038 O O . CYS A 1 256 ? -22.087 6.742 52.269 1.00 88.56 256 CYS A O 1
ATOM 2040 N N . ARG A 1 257 ? -22.757 8.719 51.414 1.00 88.06 257 ARG A N 1
ATOM 2041 C CA . ARG A 1 257 ? -22.879 9.501 52.657 1.00 88.06 257 ARG A CA 1
ATOM 2042 C C . ARG A 1 257 ? -21.605 9.485 53.509 1.00 88.06 257 ARG A C 1
ATOM 2044 O O . ARG A 1 257 ? -21.623 9.134 54.690 1.00 88.06 257 ARG A O 1
ATOM 2051 N N . ILE A 1 258 ? -20.486 9.828 52.869 1.00 89.75 258 ILE A N 1
ATOM 2052 C CA . ILE A 1 258 ? -19.165 9.947 53.504 1.00 89.75 258 ILE A CA 1
ATOM 2053 C C . ILE A 1 258 ? -18.405 11.169 52.983 1.00 89.75 258 ILE A C 1
ATOM 2055 O O . ILE A 1 258 ? -18.501 11.508 51.800 1.00 89.75 258 ILE A O 1
ATOM 2059 N N . TYR A 1 259 ? -17.557 11.761 53.821 1.00 88.62 259 TYR A N 1
ATOM 2060 C CA . TYR A 1 259 ? -16.435 12.562 53.334 1.00 88.62 259 TYR A CA 1
ATOM 2061 C C . TYR A 1 259 ? -15.358 11.631 52.787 1.00 88.62 259 TYR A C 1
ATOM 2063 O O . TYR A 1 259 ? -14.785 10.829 53.523 1.00 88.62 259 TYR A O 1
ATOM 2071 N N . ARG A 1 260 ? -15.083 11.723 51.482 1.00 89.94 260 ARG A N 1
ATOM 2072 C CA . ARG A 1 260 ? -14.102 10.871 50.798 1.00 89.94 260 ARG A CA 1
ATOM 2073 C C . ARG A 1 260 ? -12.704 11.090 51.388 1.00 89.94 260 ARG A C 1
ATOM 2075 O O . ARG A 1 260 ? -12.191 12.200 51.246 1.00 89.94 260 ARG A O 1
ATOM 2082 N N . PRO A 1 261 ? -12.051 10.070 51.986 1.00 89.00 261 PRO A N 1
ATOM 2083 C CA . PRO A 1 261 ? -10.648 10.167 52.382 1.00 89.00 261 PRO A CA 1
ATOM 2084 C C . PRO A 1 261 ? -9.738 10.563 51.205 1.00 89.00 261 PRO A C 1
ATOM 2086 O O . PRO A 1 261 ? -10.093 10.300 50.047 1.00 89.00 261 PRO A O 1
ATOM 2089 N N . PRO A 1 262 ? -8.548 11.142 51.456 1.00 86.75 262 PRO A N 1
ATOM 2090 C CA . PRO A 1 262 ? -7.615 11.510 50.396 1.00 86.75 262 PRO A CA 1
ATOM 2091 C C . PRO A 1 262 ? -7.325 10.337 49.455 1.00 86.75 262 PRO A C 1
ATOM 2093 O O . PRO A 1 262 ? -7.097 9.213 49.899 1.00 86.75 262 PRO A O 1
ATOM 2096 N N . ARG A 1 263 ? -7.328 10.613 48.145 1.00 88.88 263 ARG A N 1
ATOM 2097 C CA . ARG A 1 263 ? -7.180 9.617 47.064 1.00 88.88 263 ARG A CA 1
ATOM 2098 C C . ARG A 1 263 ? -8.285 8.547 46.995 1.00 88.88 263 ARG A C 1
ATOM 2100 O O . ARG A 1 263 ? -8.083 7.529 46.345 1.00 88.88 263 ARG A O 1
ATOM 2107 N N . SER A 1 264 ? -9.444 8.746 47.623 1.00 92.62 264 SER A N 1
ATOM 2108 C CA . SER A 1 264 ? -10.626 7.909 47.367 1.00 92.62 264 SER A CA 1
ATOM 2109 C C . SER A 1 264 ? -11.590 8.564 46.376 1.00 92.62 264 SER A C 1
ATOM 2111 O O . SER A 1 264 ? -11.828 9.775 46.412 1.00 92.62 264 SER A O 1
ATOM 2113 N N . SER A 1 265 ? -12.185 7.738 45.521 1.00 93.25 265 SER A N 1
ATOM 2114 C CA . SER A 1 265 ? -13.136 8.152 44.485 1.00 93.25 265 SER A CA 1
ATOM 2115 C C . SER A 1 265 ? -14.406 7.315 44.574 1.00 93.25 265 SER A C 1
ATOM 2117 O O . SER A 1 265 ? -14.388 6.186 45.068 1.00 93.25 265 SER A O 1
ATOM 2119 N N . HIS A 1 266 ? -15.525 7.864 44.098 1.00 94.44 266 HIS A N 1
ATOM 2120 C CA . HIS A 1 266 ? -16.766 7.111 43.932 1.00 94.44 266 HIS A CA 1
ATOM 2121 C C . HIS A 1 266 ? -16.820 6.516 42.521 1.00 94.44 266 HIS A C 1
ATOM 2123 O O . HIS A 1 266 ? -16.946 7.251 41.542 1.00 94.44 266 HIS A O 1
ATOM 2129 N N . CYS A 1 267 ? -16.770 5.190 42.413 1.00 94.06 267 CYS A N 1
ATOM 2130 C CA . CYS A 1 267 ? -16.956 4.501 41.144 1.00 94.06 267 CYS A CA 1
ATOM 2131 C C . CYS A 1 267 ? -18.451 4.323 40.854 1.00 94.06 267 CYS A C 1
ATOM 2133 O O . CYS A 1 267 ? -19.128 3.533 41.513 1.00 94.06 267 CYS A O 1
ATOM 2135 N N . LYS A 1 268 ? -18.949 4.992 39.807 1.00 92.12 268 LYS A N 1
ATOM 2136 C CA . LYS A 1 268 ? -20.353 4.916 39.363 1.00 92.12 268 LYS A CA 1
ATOM 2137 C C . LYS A 1 268 ? -20.785 3.512 38.902 1.00 92.12 268 LYS A C 1
ATOM 2139 O O . LYS A 1 268 ? -21.961 3.184 39.004 1.00 92.12 268 LYS A O 1
ATOM 2144 N N . GLN A 1 269 ? -19.862 2.686 38.398 1.00 90.06 269 GLN A N 1
ATOM 2145 C CA . GLN A 1 269 ? -20.166 1.329 37.908 1.00 90.06 269 GLN A CA 1
ATOM 2146 C C . GLN A 1 269 ? -20.322 0.313 39.047 1.00 90.06 269 GLN A C 1
ATOM 2148 O O . GLN A 1 269 ? -21.256 -0.483 39.030 1.00 90.06 269 GLN A O 1
ATOM 2153 N N . CYS A 1 270 ? -19.448 0.358 40.058 1.00 90.50 270 CYS A N 1
ATOM 2154 C CA . CYS A 1 270 ? -19.611 -0.444 41.276 1.00 90.50 270 CYS A CA 1
ATOM 2155 C C . CYS A 1 270 ? -20.644 0.156 42.246 1.00 90.50 270 CYS A C 1
ATOM 2157 O O . CYS A 1 270 ? -21.084 -0.542 43.162 1.00 90.50 270 CYS A O 1
ATOM 2159 N N . ASP A 1 271 ? -20.991 1.438 42.072 1.00 93.06 271 ASP A N 1
ATOM 2160 C CA . ASP A 1 271 ? -21.735 2.269 43.026 1.00 93.06 271 ASP A CA 1
ATOM 2161 C C . ASP A 1 271 ? -21.131 2.136 44.433 1.00 93.06 271 ASP A C 1
ATOM 2163 O O . ASP A 1 271 ? -21.725 1.563 45.345 1.00 93.06 271 ASP A O 1
ATOM 2167 N N . ASN A 1 272 ? -19.867 2.550 44.565 1.00 92.50 272 ASN A N 1
ATOM 2168 C CA . ASN A 1 272 ? -19.088 2.452 45.800 1.00 92.50 272 ASN A CA 1
ATOM 2169 C C . ASN A 1 272 ? -17.945 3.472 45.831 1.00 92.50 272 ASN A C 1
ATOM 2171 O O . ASN A 1 272 ? -17.299 3.721 44.813 1.00 92.50 272 ASN A O 1
ATOM 2175 N N . CYS A 1 273 ? -17.643 4.005 47.017 1.00 94.12 273 CYS A N 1
ATOM 2176 C CA . CYS A 1 273 ? -16.379 4.693 47.267 1.00 94.12 273 CYS A CA 1
ATOM 2177 C C . CYS A 1 273 ? -15.269 3.675 47.547 1.00 94.12 273 CYS A C 1
ATOM 2179 O O . CYS A 1 273 ? -15.460 2.763 48.350 1.00 94.12 273 CYS A O 1
ATOM 2181 N N . VAL A 1 274 ? -14.114 3.836 46.898 1.00 95.62 274 VAL A N 1
ATOM 2182 C CA . VAL A 1 274 ? -12.973 2.913 47.004 1.00 95.62 274 VAL A CA 1
ATOM 2183 C C . VAL A 1 274 ? -11.720 3.669 47.454 1.00 95.62 274 VAL A C 1
ATOM 2185 O O . VAL A 1 274 ? -11.424 4.761 46.972 1.00 95.62 274 VAL A O 1
ATOM 2188 N N . GLU A 1 275 ? -10.990 3.093 48.410 1.00 94.69 275 GLU A N 1
ATOM 2189 C CA . GLU A 1 275 ? -9.751 3.640 48.966 1.00 94.69 275 GLU A CA 1
ATOM 2190 C C . GLU A 1 275 ? -8.583 3.502 47.968 1.00 94.69 275 GLU A C 1
ATOM 2192 O O . GLU A 1 275 ? -8.283 2.394 47.514 1.00 94.69 275 GLU A O 1
ATOM 2197 N N . PHE A 1 276 ? -7.892 4.610 47.662 1.00 93.56 276 PHE A N 1
ATOM 2198 C CA . PHE A 1 276 ? -6.853 4.673 46.617 1.00 93.56 276 PHE A CA 1
ATOM 2199 C C . PHE A 1 276 ? -7.348 4.116 45.275 1.00 93.56 276 PHE A C 1
ATOM 2201 O O . PHE A 1 276 ? -6.661 3.308 44.652 1.00 93.56 276 PHE A O 1
ATOM 2208 N N . GLU A 1 277 ? -8.557 4.511 44.868 1.00 93.12 277 GLU A N 1
ATOM 2209 C CA . GLU A 1 277 ? -9.100 4.148 43.559 1.00 93.12 277 GLU A CA 1
ATOM 2210 C C . GLU A 1 277 ? -8.233 4.750 42.454 1.00 93.12 277 GLU A C 1
ATOM 2212 O O . GLU A 1 277 ? -7.909 5.938 42.478 1.00 93.12 277 GLU A O 1
ATOM 2217 N N . ASP A 1 278 ? -7.832 3.891 41.525 1.00 93.94 278 ASP A N 1
ATOM 2218 C CA . ASP A 1 278 ? -7.086 4.255 40.325 1.00 93.94 278 ASP A CA 1
ATOM 2219 C C . ASP A 1 278 ? -8.042 4.316 39.127 1.00 93.94 278 ASP A C 1
ATOM 2221 O O . ASP A 1 278 ? -8.170 5.347 38.471 1.00 93.94 278 ASP A O 1
ATOM 2225 N N . HIS A 1 279 ? -8.772 3.221 38.883 1.00 95.31 279 HIS A N 1
ATOM 2226 C CA . HIS A 1 279 ? -9.815 3.150 37.860 1.00 95.31 279 HIS A CA 1
ATOM 2227 C C . HIS A 1 279 ? -10.764 1.956 38.074 1.00 95.31 279 HIS A C 1
ATOM 2229 O O . HIS A 1 279 ? -10.462 1.005 38.801 1.00 95.31 279 HIS A O 1
ATOM 2235 N N . HIS A 1 280 ? -11.885 1.935 37.344 1.00 95.25 280 HIS A N 1
ATOM 2236 C CA . HIS A 1 280 ? -12.681 0.724 37.137 1.00 95.25 280 HIS A CA 1
ATOM 2237 C C . HIS A 1 280 ? -12.205 -0.054 35.905 1.00 95.25 280 HIS A C 1
ATOM 2239 O O . HIS A 1 280 ? -12.267 0.448 34.783 1.00 95.25 280 HIS A O 1
ATOM 2245 N N . CYS A 1 281 ? -11.768 -1.301 36.086 1.00 94.88 281 CYS A N 1
ATOM 2246 C CA . CYS A 1 281 ? -11.315 -2.145 34.986 1.00 94.88 281 CYS A CA 1
ATOM 2247 C C . CYS A 1 281 ? -12.448 -3.062 34.504 1.00 94.88 281 CYS A C 1
ATOM 2249 O O . CYS A 1 281 ? -12.716 -4.102 35.108 1.00 94.88 281 CYS A O 1
ATOM 2251 N N . ALA A 1 282 ? -13.078 -2.719 33.375 1.00 93.50 282 ALA A N 1
ATOM 2252 C CA . ALA A 1 282 ? -14.142 -3.533 32.773 1.00 93.50 282 ALA A CA 1
ATOM 2253 C C . ALA A 1 282 ? -13.684 -4.971 32.442 1.00 93.50 282 ALA A C 1
ATOM 2255 O O . ALA A 1 282 ? -14.426 -5.927 32.654 1.00 93.50 282 ALA A O 1
ATOM 2256 N N . TRP A 1 283 ? -12.433 -5.146 31.999 1.00 94.12 283 TRP A N 1
ATOM 2257 C CA . TRP A 1 283 ? -11.840 -6.454 31.677 1.00 94.12 283 TRP A CA 1
ATOM 2258 C C . TRP A 1 283 ? -11.616 -7.359 32.896 1.00 94.12 283 TRP A C 1
ATOM 2260 O O . TRP A 1 283 ? -11.531 -8.574 32.747 1.00 94.12 283 TRP A O 1
ATOM 2270 N N . LEU A 1 284 ? -11.545 -6.782 34.098 1.00 94.81 284 LEU A N 1
ATOM 2271 C CA . LEU A 1 284 ? -11.477 -7.512 35.368 1.00 94.81 284 LEU A CA 1
ATOM 2272 C C . LEU A 1 284 ? -12.807 -7.454 36.141 1.00 94.81 284 LEU A C 1
ATOM 2274 O O . LEU A 1 284 ? -12.918 -8.083 37.192 1.00 94.81 284 LEU A O 1
ATOM 2278 N N . ASN A 1 285 ? -13.811 -6.731 35.625 1.00 95.12 285 ASN A N 1
ATOM 2279 C CA . ASN A 1 285 ? -15.112 -6.473 36.252 1.00 95.12 285 ASN A CA 1
ATOM 2280 C C . ASN A 1 285 ? -14.982 -6.049 37.733 1.00 95.12 285 ASN A C 1
ATOM 2282 O O . ASN A 1 285 ? -15.703 -6.534 38.603 1.00 95.12 285 ASN A O 1
ATOM 2286 N N . ASN A 1 286 ? -14.021 -5.174 38.043 1.00 95.25 286 ASN A N 1
ATOM 2287 C CA . ASN A 1 286 ? -13.762 -4.689 39.401 1.00 95.25 286 ASN A CA 1
ATOM 2288 C C . ASN A 1 286 ? -13.037 -3.331 39.371 1.00 95.25 286 ASN A C 1
ATOM 2290 O O . ASN A 1 286 ? -12.373 -2.996 38.387 1.00 95.25 286 ASN A O 1
ATOM 2294 N N . CYS A 1 287 ? -13.121 -2.559 40.456 1.00 95.81 287 CYS A N 1
ATOM 2295 C CA . CYS A 1 287 ? -12.221 -1.419 40.646 1.00 95.81 287 CYS A CA 1
ATOM 2296 C C . CYS A 1 287 ? -10.799 -1.899 40.933 1.00 95.81 287 CYS A C 1
ATOM 2298 O O . CYS A 1 287 ? -10.599 -2.962 41.519 1.00 95.81 287 CYS A O 1
ATOM 2300 N N . ILE A 1 288 ? -9.818 -1.085 40.565 1.00 97.62 288 ILE A N 1
ATOM 2301 C CA . ILE A 1 288 ? -8.429 -1.223 40.982 1.00 97.62 288 ILE A CA 1
ATOM 2302 C C . ILE A 1 288 ? -8.196 -0.206 42.099 1.00 97.62 288 ILE A C 1
ATOM 2304 O O . ILE A 1 288 ? -8.370 0.998 41.911 1.00 97.62 288 ILE A O 1
ATOM 2308 N N . GLY A 1 289 ? -7.868 -0.710 43.287 1.00 95.50 289 GLY A N 1
ATOM 2309 C CA . GLY A 1 289 ? -7.716 0.077 44.506 1.00 95.50 289 GLY A CA 1
ATOM 2310 C C . GLY A 1 289 ? -6.723 -0.552 45.480 1.00 95.50 289 GLY A C 1
ATOM 2311 O O . GLY A 1 289 ? -6.124 -1.597 45.205 1.00 95.50 289 GLY A O 1
ATOM 2312 N N . LYS A 1 290 ? -6.542 0.075 46.647 1.00 95.31 290 LYS A N 1
ATOM 2313 C CA . LYS A 1 290 ? -5.500 -0.259 47.639 1.00 95.31 290 LYS A CA 1
ATOM 2314 C C . LYS A 1 290 ? -5.313 -1.758 47.910 1.00 95.31 290 LYS A C 1
ATOM 2316 O O . LYS A 1 290 ? -4.180 -2.214 48.067 1.00 95.31 290 LYS A O 1
ATOM 2321 N N . ARG A 1 291 ? -6.407 -2.524 48.012 1.00 94.50 291 ARG A N 1
ATOM 2322 C CA . ARG A 1 291 ? -6.388 -3.929 48.463 1.00 94.50 291 ARG A CA 1
ATOM 2323 C C . ARG A 1 291 ? -6.104 -4.938 47.345 1.00 94.50 291 ARG A C 1
ATOM 2325 O O . ARG A 1 291 ? -5.572 -6.007 47.642 1.00 94.50 291 ARG A O 1
ATOM 2332 N N . ASN A 1 292 ? -6.374 -4.610 46.077 1.00 96.50 292 ASN A N 1
ATOM 2333 C CA . ASN A 1 292 ? -6.099 -5.496 44.935 1.00 96.50 292 ASN A CA 1
ATOM 2334 C C . ASN A 1 292 ? -4.966 -5.011 44.003 1.00 96.50 292 ASN A C 1
ATOM 2336 O O . ASN A 1 292 ? -4.456 -5.824 43.231 1.00 96.50 292 ASN A O 1
ATOM 2340 N N . TYR A 1 293 ? -4.476 -3.771 44.149 1.00 95.62 293 TYR A N 1
ATOM 2341 C CA . TYR A 1 293 ? -3.422 -3.159 43.316 1.00 95.62 293 TYR A CA 1
ATOM 2342 C C . TYR A 1 293 ? -2.179 -4.041 43.093 1.00 95.62 293 TYR A C 1
ATOM 2344 O O . TYR A 1 293 ? -1.671 -4.149 41.979 1.00 95.62 293 TYR A O 1
ATOM 2352 N N . ARG A 1 294 ? -1.695 -4.734 44.136 1.00 96.31 294 ARG A N 1
ATOM 2353 C CA . ARG A 1 294 ? -0.543 -5.650 44.007 1.00 96.31 294 ARG A CA 1
ATOM 2354 C C . ARG A 1 294 ? -0.837 -6.835 43.086 1.00 96.31 294 ARG A C 1
ATOM 2356 O O . ARG A 1 294 ? 0.018 -7.203 42.294 1.00 96.31 294 ARG A O 1
ATOM 2363 N N . SER A 1 295 ? -2.038 -7.408 43.178 1.00 96.50 295 SER A N 1
ATOM 2364 C CA . SER A 1 295 ? -2.444 -8.533 42.323 1.00 96.50 295 SER A CA 1
ATOM 2365 C C . SER A 1 295 ? -2.676 -8.065 40.885 1.00 96.50 295 SER A C 1
ATOM 2367 O O . SER A 1 295 ? -2.289 -8.774 39.961 1.00 96.50 295 SER A O 1
ATOM 2369 N N . PHE A 1 296 ? -3.203 -6.846 40.704 1.00 97.00 296 PHE A N 1
ATOM 2370 C CA . PHE A 1 296 ? -3.343 -6.206 39.397 1.00 97.00 296 PHE A CA 1
ATOM 2371 C C . PHE A 1 296 ? -1.984 -6.035 38.710 1.00 97.00 296 PHE A C 1
ATOM 2373 O O . PHE A 1 296 ? -1.803 -6.476 37.580 1.00 97.00 296 PHE A O 1
ATOM 2380 N N . PHE A 1 297 ? -0.994 -5.479 39.414 1.00 96.81 297 PHE A N 1
ATOM 2381 C CA . PHE A 1 297 ? 0.350 -5.307 38.865 1.00 96.81 297 PHE A CA 1
ATOM 2382 C C . PHE A 1 297 ? 1.021 -6.652 38.529 1.00 96.81 297 PHE A C 1
ATOM 2384 O O . PHE A 1 297 ? 1.599 -6.801 37.453 1.00 96.81 297 PHE A O 1
ATOM 2391 N N . THR A 1 298 ? 0.887 -7.669 39.394 1.00 97.00 298 THR A N 1
ATOM 2392 C CA . THR A 1 298 ? 1.356 -9.038 39.098 1.00 97.00 298 THR A CA 1
ATOM 2393 C C . THR A 1 298 ? 0.678 -9.625 37.857 1.00 97.00 298 THR A C 1
ATOM 2395 O O . THR A 1 298 ? 1.348 -10.269 37.048 1.00 97.00 298 THR A O 1
ATOM 2398 N N . PHE A 1 299 ? -0.624 -9.386 37.676 1.00 97.19 299 PHE A N 1
ATOM 2399 C CA . PHE A 1 299 ? -1.358 -9.805 36.484 1.00 97.19 299 PHE A CA 1
ATOM 2400 C C . PHE A 1 299 ? -0.809 -9.135 35.221 1.00 97.19 299 PHE A C 1
ATOM 2402 O O . PHE A 1 299 ? -0.447 -9.847 34.291 1.00 97.19 299 PHE A O 1
ATOM 2409 N N . ILE A 1 300 ? -0.655 -7.806 35.203 1.00 95.88 300 ILE A N 1
ATOM 2410 C CA . ILE A 1 300 ? -0.135 -7.076 34.033 1.00 95.88 300 ILE A CA 1
ATOM 2411 C C . ILE A 1 300 ? 1.270 -7.558 33.642 1.00 95.88 300 ILE A C 1
ATOM 2413 O O . ILE A 1 300 ? 1.502 -7.878 32.476 1.00 95.88 300 ILE A O 1
ATOM 2417 N N . VAL A 1 301 ? 2.193 -7.671 34.605 1.00 97.19 301 VAL A N 1
ATOM 2418 C CA . VAL A 1 301 ? 3.568 -8.123 34.330 1.00 97.19 301 VAL A CA 1
ATOM 2419 C C . VAL A 1 301 ? 3.585 -9.571 33.833 1.00 97.19 301 VAL A C 1
ATOM 2421 O O . VAL A 1 301 ? 4.182 -9.852 32.797 1.00 97.19 301 VAL A O 1
ATOM 2424 N N . SER A 1 302 ? 2.897 -10.492 34.518 1.00 96.38 302 SER A N 1
ATOM 2425 C CA . SER A 1 302 ? 2.895 -11.909 34.123 1.00 96.38 302 SER A CA 1
ATOM 2426 C C . SER A 1 302 ? 2.161 -12.163 32.800 1.00 96.38 302 SER A C 1
ATOM 2428 O O . SER A 1 302 ? 2.603 -13.009 32.022 1.00 96.38 302 SER A O 1
ATOM 2430 N N . ALA A 1 303 ? 1.102 -11.406 32.493 1.00 95.44 303 ALA A N 1
ATOM 2431 C CA . ALA A 1 303 ? 0.420 -11.458 31.202 1.00 95.44 303 ALA A CA 1
ATOM 2432 C C . ALA A 1 303 ? 1.338 -10.981 30.068 1.00 95.44 303 ALA A C 1
ATOM 2434 O O . ALA A 1 303 ? 1.458 -11.667 29.055 1.00 95.44 303 ALA A O 1
ATOM 2435 N N . ALA A 1 304 ? 2.051 -9.863 30.253 1.00 96.19 304 ALA A N 1
ATOM 2436 C CA . ALA A 1 304 ? 3.023 -9.372 29.277 1.00 96.19 304 ALA A CA 1
ATOM 2437 C C . ALA A 1 304 ? 4.160 -10.385 29.042 1.00 96.19 304 ALA A C 1
ATOM 2439 O O . ALA A 1 304 ? 4.463 -10.712 27.893 1.00 96.19 304 ALA A O 1
ATOM 2440 N N . SER A 1 305 ? 4.731 -10.952 30.113 1.00 95.88 305 SER A N 1
ATOM 2441 C CA . SER A 1 305 ? 5.731 -12.024 30.014 1.00 95.88 305 SER A CA 1
ATOM 2442 C C . SER A 1 305 ? 5.190 -13.261 29.290 1.00 95.88 305 SER A C 1
ATOM 2444 O O . SER A 1 305 ? 5.884 -13.811 28.439 1.00 95.88 305 SER A O 1
ATOM 2446 N N . SER A 1 306 ? 3.948 -13.671 29.571 1.00 94.69 306 SER A N 1
ATOM 2447 C CA . SER A 1 306 ? 3.300 -14.812 28.908 1.00 94.69 306 SER A CA 1
ATOM 2448 C C . SER A 1 306 ? 3.102 -14.572 27.409 1.00 94.69 306 SER A C 1
ATOM 2450 O O . SER A 1 306 ? 3.387 -15.460 26.609 1.00 94.69 306 SER A O 1
ATOM 2452 N N . CYS A 1 307 ? 2.679 -13.369 27.004 1.00 95.00 307 CYS A N 1
ATOM 2453 C CA . CYS A 1 307 ? 2.539 -13.006 25.592 1.00 95.00 307 CYS A CA 1
ATOM 2454 C C . CYS A 1 307 ? 3.883 -13.065 24.851 1.00 95.00 307 CYS A C 1
ATOM 2456 O O . CYS A 1 307 ? 3.972 -13.686 23.792 1.00 95.00 307 CYS A O 1
ATOM 2458 N N . ILE A 1 308 ? 4.940 -12.474 25.423 1.00 95.31 308 ILE A N 1
ATOM 2459 C CA . ILE A 1 308 ? 6.294 -12.505 24.846 1.00 95.31 308 ILE A CA 1
ATOM 2460 C C . ILE A 1 308 ? 6.796 -13.952 24.732 1.00 95.31 308 ILE A C 1
ATOM 2462 O O . ILE A 1 308 ? 7.302 -14.346 23.683 1.00 95.31 308 ILE A O 1
ATOM 2466 N N . PHE A 1 309 ? 6.603 -14.762 25.778 1.00 94.25 309 PHE A N 1
ATOM 2467 C CA . PHE A 1 309 ? 7.008 -16.167 25.808 1.00 94.25 309 PHE A CA 1
ATOM 2468 C C . PHE A 1 309 ? 6.321 -16.996 24.712 1.00 94.25 309 PHE A C 1
ATOM 2470 O O . PHE A 1 309 ? 6.993 -17.718 23.973 1.00 94.25 309 PHE A O 1
ATOM 2477 N N . VAL A 1 310 ? 4.996 -16.864 24.572 1.00 93.94 310 VAL A N 1
ATOM 2478 C CA . VAL A 1 310 ? 4.204 -17.563 23.545 1.00 93.94 310 VAL A CA 1
ATOM 2479 C C . VAL A 1 310 ? 4.663 -17.170 22.140 1.00 93.94 310 VAL A C 1
ATOM 2481 O O . VAL A 1 310 ? 4.874 -18.051 21.306 1.00 93.94 310 VAL A O 1
ATOM 2484 N N . ILE A 1 311 ? 4.880 -15.876 21.876 1.00 92.50 311 ILE A N 1
ATOM 2485 C CA . ILE A 1 311 ? 5.345 -15.386 20.568 1.00 92.50 311 ILE A CA 1
ATOM 2486 C C . ILE A 1 311 ? 6.748 -15.917 20.251 1.00 92.50 311 ILE A C 1
ATOM 2488 O O . ILE A 1 311 ? 6.962 -16.458 19.165 1.00 92.50 311 ILE A O 1
ATOM 2492 N N . ALA A 1 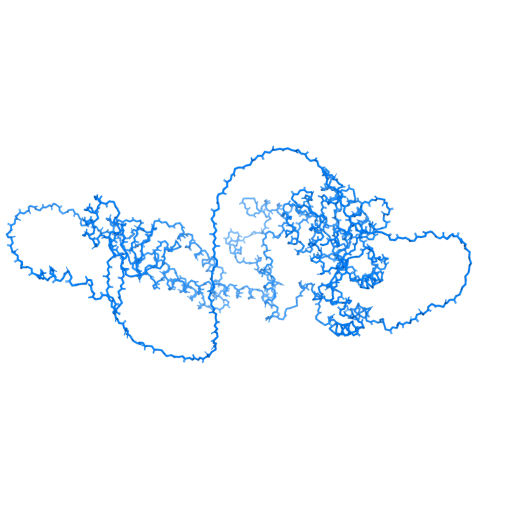312 ? 7.688 -15.818 21.196 1.00 92.12 312 ALA A N 1
ATOM 2493 C CA . ALA A 1 312 ? 9.064 -16.274 21.007 1.00 92.12 312 ALA A CA 1
ATOM 2494 C C . ALA A 1 312 ? 9.132 -17.784 20.727 1.00 92.12 312 ALA A C 1
ATOM 2496 O O . ALA A 1 312 ? 9.750 -18.208 19.752 1.00 92.12 312 ALA A O 1
ATOM 2497 N N . CYS A 1 313 ? 8.430 -18.595 21.522 1.00 91.31 313 CYS A N 1
ATOM 2498 C CA . CYS A 1 313 ? 8.417 -20.047 21.358 1.00 91.31 313 CYS A CA 1
ATOM 2499 C C . CYS A 1 313 ? 7.702 -20.501 20.073 1.00 91.31 313 CYS A C 1
ATOM 2501 O O . CYS A 1 313 ? 8.172 -21.421 19.406 1.00 91.31 313 CYS A O 1
ATOM 2503 N N . SER A 1 314 ? 6.603 -19.840 19.691 1.00 88.12 314 SER A N 1
ATOM 2504 C CA . SER A 1 314 ? 5.905 -20.130 18.426 1.00 88.12 314 SER A CA 1
ATOM 2505 C C . SER A 1 314 ? 6.777 -19.771 17.217 1.00 88.12 314 SER A C 1
ATOM 2507 O O . SER A 1 314 ? 6.834 -20.514 16.241 1.00 88.12 314 SER A O 1
ATOM 2509 N N . THR A 1 315 ? 7.512 -18.657 17.301 1.00 85.06 315 THR A N 1
ATOM 2510 C CA . THR A 1 315 ? 8.470 -18.240 16.265 1.00 85.06 315 THR A CA 1
ATOM 2511 C C . THR A 1 315 ? 9.627 -19.233 16.157 1.00 85.06 315 THR A C 1
ATOM 2513 O O . THR A 1 315 ? 9.990 -19.621 15.051 1.00 85.06 315 THR A O 1
ATOM 2516 N N . TYR A 1 316 ? 10.156 -19.712 17.287 1.00 84.88 316 TYR A N 1
ATOM 2517 C CA . TYR A 1 316 ? 11.175 -20.763 17.313 1.00 84.88 316 TYR A CA 1
ATOM 2518 C C . TYR A 1 316 ? 10.687 -22.063 16.649 1.00 84.88 316 TYR A C 1
ATOM 2520 O O . TYR A 1 316 ? 11.388 -22.593 15.792 1.00 84.88 316 TYR A O 1
ATOM 2528 N N . GLN A 1 317 ? 9.469 -22.533 16.955 1.00 81.94 317 GLN A N 1
ATOM 2529 C CA . GLN A 1 317 ? 8.878 -23.712 16.300 1.00 81.94 317 GLN A CA 1
ATOM 2530 C C . GLN A 1 317 ? 8.754 -23.529 14.778 1.00 81.94 317 GLN A C 1
ATOM 2532 O O . GLN A 1 317 ? 9.079 -24.446 14.020 1.00 81.94 317 GLN A O 1
ATOM 2537 N N . LEU A 1 318 ? 8.320 -22.351 14.315 1.00 78.38 318 LEU A N 1
ATOM 2538 C CA . LEU A 1 318 ? 8.215 -22.041 12.885 1.00 78.38 318 LEU A CA 1
ATOM 2539 C C . LEU A 1 318 ? 9.585 -22.007 12.193 1.00 78.38 318 LEU A C 1
ATOM 2541 O O . LEU A 1 318 ? 9.731 -22.581 11.116 1.00 78.38 318 LEU A O 1
ATOM 2545 N N . LEU A 1 319 ? 10.590 -21.377 12.810 1.00 77.19 319 LEU A N 1
ATOM 2546 C CA . LEU A 1 319 ? 11.956 -21.319 12.277 1.00 77.19 319 LEU A CA 1
ATOM 2547 C C . LEU A 1 319 ? 12.628 -22.697 12.266 1.00 77.19 319 LEU A C 1
ATOM 2549 O O . LEU A 1 319 ? 13.295 -23.036 11.295 1.00 77.19 319 LEU A O 1
ATOM 2553 N N . TRP A 1 320 ? 12.432 -23.514 13.302 1.00 76.44 320 TRP A N 1
ATOM 2554 C CA . TRP A 1 320 ? 12.913 -24.897 13.329 1.00 76.44 320 TRP A CA 1
ATOM 2555 C C . TRP A 1 320 ? 12.300 -25.719 12.192 1.00 76.44 320 TRP A C 1
AT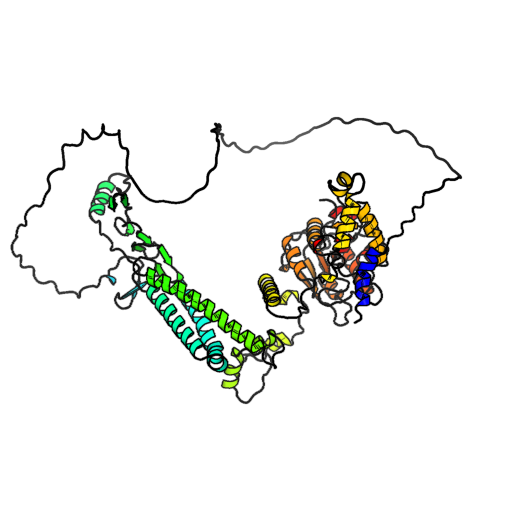OM 2557 O O . TRP A 1 320 ? 13.019 -26.329 11.404 1.00 76.44 320 TRP A O 1
ATOM 2567 N N . SER A 1 321 ? 10.974 -25.655 12.046 1.00 69.62 321 SER A N 1
ATOM 2568 C CA . SER A 1 321 ? 10.244 -26.382 11.001 1.00 69.62 321 SER A CA 1
ATOM 2569 C C . SER A 1 321 ? 10.650 -25.935 9.590 1.00 69.62 321 SER A C 1
ATOM 2571 O O . SER A 1 321 ? 10.748 -26.763 8.691 1.00 69.62 321 SER A O 1
ATOM 2573 N N . ALA A 1 322 ? 10.949 -24.646 9.395 1.00 66.56 322 ALA A N 1
ATOM 2574 C CA . ALA A 1 322 ? 11.417 -24.102 8.118 1.00 66.56 322 ALA A CA 1
ATOM 2575 C C . ALA A 1 322 ? 12.861 -24.501 7.752 1.00 66.56 322 ALA A C 1
ATOM 2577 O O . ALA A 1 322 ? 13.244 -24.349 6.596 1.00 66.56 322 ALA A O 1
ATOM 2578 N N . ASN A 1 323 ? 13.650 -25.003 8.708 1.00 65.19 323 ASN A N 1
ATOM 2579 C CA . ASN A 1 323 ? 15.016 -25.489 8.485 1.00 65.19 323 ASN A CA 1
ATOM 2580 C C . ASN A 1 323 ? 15.095 -27.019 8.298 1.00 65.19 323 ASN A C 1
ATOM 2582 O O . ASN A 1 323 ? 16.185 -27.556 8.091 1.00 65.19 323 ASN A O 1
ATOM 2586 N N . LEU A 1 324 ? 13.970 -27.745 8.365 1.00 61.94 324 LEU A N 1
ATOM 2587 C CA . LEU A 1 324 ? 13.952 -29.183 8.091 1.00 61.94 324 LEU A CA 1
ATOM 2588 C C . LEU A 1 324 ? 14.117 -29.448 6.579 1.00 61.94 324 LEU A C 1
ATOM 2590 O O . LEU A 1 324 ? 13.402 -28.831 5.789 1.00 61.94 324 LEU A O 1
ATOM 2594 N N . PRO A 1 325 ? 14.953 -30.421 6.149 1.00 50.59 325 PRO A N 1
ATOM 2595 C CA . PRO A 1 325 ? 15.269 -30.658 4.729 1.00 50.59 325 PRO A CA 1
ATOM 2596 C C . PRO A 1 325 ? 14.095 -30.992 3.790 1.00 50.59 325 PRO A C 1
ATOM 2598 O O . PRO A 1 325 ? 14.311 -31.134 2.590 1.00 50.59 325 PRO A O 1
ATOM 2601 N N . GLN A 1 326 ? 12.884 -31.182 4.320 1.00 52.53 326 GLN A N 1
ATOM 2602 C CA . GLN A 1 326 ? 11.676 -31.533 3.564 1.00 52.53 326 GLN A CA 1
ATOM 2603 C C . GLN A 1 326 ? 10.777 -30.325 3.244 1.00 52.53 326 GLN A C 1
ATOM 2605 O O . GLN A 1 326 ? 9.903 -30.442 2.387 1.00 52.53 326 GLN A O 1
ATOM 2610 N N . HIS A 1 327 ? 10.972 -29.173 3.897 1.00 51.34 327 HIS A N 1
ATOM 2611 C CA . HIS A 1 327 ? 10.163 -27.973 3.665 1.00 51.34 327 HIS A CA 1
ATOM 2612 C C . HIS A 1 327 ? 10.972 -26.936 2.880 1.00 51.34 327 HIS A C 1
ATOM 2614 O O . HIS A 1 327 ? 11.975 -26.418 3.362 1.00 51.34 327 HIS A O 1
ATOM 2620 N N . HIS A 1 328 ? 10.530 -26.610 1.663 1.00 46.69 328 HIS A N 1
ATOM 2621 C CA . HIS A 1 328 ? 11.260 -25.712 0.760 1.00 46.69 328 HIS A CA 1
ATOM 2622 C C . HIS A 1 328 ? 10.922 -24.223 0.964 1.00 46.69 328 HIS A C 1
ATOM 2624 O O . HIS A 1 328 ? 11.477 -23.358 0.284 1.00 46.69 328 HIS A O 1
ATOM 2630 N N . GLY A 1 329 ? 10.055 -23.898 1.926 1.00 49.56 329 GLY A N 1
ATOM 2631 C CA . GLY A 1 329 ? 9.864 -22.536 2.406 1.00 49.56 329 GLY A CA 1
ATOM 2632 C C . GLY A 1 329 ? 8.854 -22.413 3.545 1.00 49.56 329 GLY A C 1
ATOM 2633 O O . GLY A 1 329 ? 8.083 -23.324 3.842 1.00 49.56 329 GLY A O 1
ATOM 2634 N N . PHE A 1 330 ? 8.805 -21.221 4.146 1.00 47.03 330 PHE A N 1
ATOM 2635 C CA . PHE A 1 330 ? 7.909 -20.875 5.261 1.00 47.03 330 PHE A CA 1
ATOM 2636 C C . PHE A 1 330 ? 6.428 -21.187 4.974 1.00 47.03 330 PHE A C 1
ATOM 2638 O O . PHE A 1 330 ? 5.672 -21.507 5.882 1.00 47.03 330 PHE A O 1
ATOM 2645 N N . ARG A 1 331 ? 6.001 -21.132 3.706 1.00 48.75 331 ARG A N 1
ATOM 2646 C CA . ARG A 1 331 ? 4.626 -21.449 3.292 1.00 48.75 331 ARG A CA 1
ATOM 2647 C C . ARG A 1 331 ? 4.250 -22.914 3.525 1.00 48.75 331 ARG A C 1
ATOM 2649 O O . ARG A 1 331 ? 3.104 -23.171 3.884 1.00 48.75 331 ARG A O 1
ATOM 2656 N N . ASP A 1 332 ? 5.183 -23.839 3.333 1.00 50.41 332 ASP A N 1
ATOM 2657 C CA . ASP A 1 332 ? 4.913 -25.279 3.409 1.00 50.41 332 ASP A CA 1
ATOM 2658 C C . ASP A 1 332 ? 4.703 -25.695 4.874 1.00 50.41 332 ASP A C 1
ATOM 2660 O O . ASP A 1 332 ? 3.735 -26.377 5.200 1.00 50.41 332 ASP A O 1
ATOM 2664 N N . VAL A 1 333 ? 5.488 -25.108 5.785 1.00 50.66 333 VAL A N 1
ATOM 2665 C CA . VAL A 1 333 ? 5.324 -25.222 7.247 1.00 50.66 333 VAL A CA 1
ATOM 2666 C C . VAL A 1 333 ? 3.915 -24.821 7.720 1.00 50.66 333 VAL A C 1
ATOM 2668 O O . VAL A 1 333 ? 3.362 -25.442 8.626 1.00 50.66 333 VAL A O 1
ATOM 2671 N N . PHE A 1 334 ? 3.296 -23.803 7.109 1.00 51.47 334 PHE A N 1
ATOM 2672 C CA . PHE A 1 334 ? 1.919 -23.401 7.441 1.00 51.47 334 PHE A CA 1
ATOM 2673 C C . PHE A 1 334 ? 0.849 -24.338 6.864 1.00 51.47 334 PHE A C 1
ATOM 2675 O O . PHE A 1 334 ? -0.266 -24.374 7.388 1.00 51.47 334 PHE A O 1
ATOM 2682 N N . LEU A 1 335 ? 1.154 -25.073 5.791 1.00 51.34 335 LEU A N 1
ATOM 2683 C CA . LEU A 1 335 ? 0.235 -26.042 5.188 1.00 51.34 335 LEU A CA 1
ATOM 2684 C C . LEU A 1 335 ? 0.217 -27.366 5.967 1.00 51.34 335 LEU A C 1
ATOM 2686 O O . LEU A 1 335 ? -0.856 -27.956 6.113 1.00 51.34 335 LEU A O 1
ATOM 2690 N N . ASP A 1 336 ? 1.361 -27.761 6.531 1.00 49.81 336 ASP A N 1
ATOM 2691 C CA . ASP A 1 336 ? 1.543 -29.008 7.290 1.00 49.81 336 ASP A CA 1
ATOM 2692 C C . ASP A 1 336 ? 1.347 -28.854 8.816 1.00 49.81 336 ASP A C 1
ATOM 2694 O O . ASP A 1 336 ? 1.540 -29.799 9.584 1.00 49.81 336 ASP A O 1
ATOM 2698 N N . ALA A 1 337 ? 0.916 -27.675 9.281 1.00 50.28 337 ALA A N 1
ATOM 2699 C CA . ALA A 1 337 ? 0.744 -27.371 10.702 1.00 50.28 337 ALA A CA 1
ATOM 2700 C C . ALA A 1 337 ? -0.202 -28.364 11.441 1.00 50.28 337 ALA A C 1
ATOM 2702 O O . ALA A 1 337 ? -1.272 -28.729 10.930 1.00 50.28 337 ALA A O 1
ATOM 2703 N N . PRO A 1 338 ? 0.123 -28.761 12.693 1.00 45.66 338 PRO A N 1
ATOM 2704 C CA . PRO A 1 338 ? -0.399 -29.979 13.336 1.00 45.66 338 PRO A CA 1
ATOM 2705 C C . PRO A 1 338 ? -1.910 -30.010 13.620 1.00 45.66 338 PRO A C 1
ATOM 2707 O O . PRO A 1 338 ? -2.457 -31.080 13.887 1.00 45.66 338 PRO A O 1
ATOM 2710 N N . ILE A 1 339 ? -2.616 -28.879 13.501 1.00 48.56 339 ILE A N 1
ATOM 2711 C CA . ILE A 1 339 ? -4.076 -28.773 13.693 1.00 48.56 339 ILE A CA 1
ATOM 2712 C C . ILE A 1 339 ? -4.850 -29.730 12.760 1.00 48.56 339 ILE A C 1
ATOM 2714 O O . ILE A 1 339 ? -5.947 -30.176 13.098 1.00 48.56 339 ILE A O 1
ATOM 2718 N N . ARG A 1 340 ? -4.284 -30.087 11.595 1.00 45.91 340 ARG A N 1
ATOM 2719 C CA . ARG A 1 340 ? -4.873 -31.081 10.680 1.00 45.91 340 ARG A CA 1
ATOM 2720 C C . ARG A 1 340 ? -4.436 -32.525 10.931 1.00 45.91 340 ARG A C 1
ATOM 2722 O O . ARG A 1 340 ? -5.257 -33.419 10.744 1.00 45.91 340 ARG A O 1
ATOM 2729 N N . ALA A 1 341 ? -3.179 -32.760 11.303 1.00 40.22 341 ALA A N 1
ATOM 2730 C CA . ALA A 1 341 ? -2.578 -34.095 11.270 1.00 40.22 341 ALA A CA 1
ATOM 2731 C C . ALA A 1 341 ? -3.221 -35.066 12.279 1.00 40.22 341 ALA A C 1
ATOM 2733 O O . ALA A 1 341 ? -3.702 -36.134 11.896 1.00 40.22 341 ALA A O 1
ATOM 2734 N N . GLU A 1 342 ? -3.304 -34.663 13.549 1.00 42.31 342 GLU A N 1
ATOM 2735 C CA . GLU A 1 342 ? -3.811 -35.504 14.644 1.00 42.31 342 GLU A CA 1
ATOM 2736 C C . GLU A 1 342 ? -5.312 -35.817 14.504 1.00 42.31 342 GLU A C 1
ATOM 2738 O O . GLU A 1 342 ? -5.731 -36.973 14.567 1.00 42.31 342 GLU A O 1
ATOM 2743 N N . ILE A 1 343 ? -6.139 -34.798 14.237 1.00 44.91 343 ILE A N 1
ATOM 2744 C CA . ILE A 1 343 ? -7.609 -34.930 14.200 1.00 44.91 343 ILE A CA 1
ATOM 2745 C C . ILE A 1 343 ? -8.083 -35.812 13.032 1.00 44.91 343 ILE A C 1
ATOM 2747 O O . ILE A 1 343 ? -9.110 -36.487 13.141 1.00 44.91 343 ILE A O 1
ATOM 2751 N N . ILE A 1 344 ? -7.353 -35.822 11.913 1.00 41.09 344 ILE A N 1
ATOM 2752 C CA . ILE A 1 344 ? -7.675 -36.665 10.754 1.00 41.09 344 ILE A CA 1
ATOM 2753 C C . ILE A 1 344 ? -7.250 -38.116 11.024 1.00 41.09 344 ILE A C 1
ATOM 2755 O O . ILE A 1 344 ? -8.060 -39.031 10.851 1.00 41.09 344 ILE A O 1
ATOM 2759 N N . LYS A 1 345 ? -6.026 -38.322 11.530 1.00 40.03 345 LYS A N 1
ATOM 2760 C CA . LYS A 1 345 ? -5.456 -39.649 11.813 1.00 40.03 345 LYS A CA 1
ATOM 2761 C C . LYS A 1 345 ? -6.206 -40.393 12.924 1.00 40.03 345 LYS A C 1
ATOM 2763 O O . LYS A 1 345 ? -6.454 -41.587 12.794 1.00 40.03 345 LYS A O 1
ATOM 2768 N N . ALA A 1 346 ? -6.648 -39.685 13.965 1.00 42.47 346 ALA A N 1
ATOM 2769 C CA . ALA A 1 346 ? -7.424 -40.260 15.066 1.00 42.47 346 ALA A CA 1
ATOM 2770 C C . ALA A 1 346 ? -8.862 -40.664 14.683 1.00 42.47 346 ALA A C 1
ATOM 2772 O O . ALA A 1 346 ? -9.502 -41.404 15.429 1.00 42.47 346 ALA A O 1
ATOM 2773 N N . LYS A 1 347 ? -9.400 -40.170 13.555 1.00 39.69 347 LYS A N 1
ATOM 2774 C CA . LYS A 1 347 ? -10.807 -40.389 13.179 1.00 39.69 347 LYS A CA 1
ATOM 2775 C C . LYS A 1 347 ? -11.007 -41.394 12.043 1.00 39.69 347 LYS A C 1
ATOM 2777 O O . LYS A 1 347 ? -12.042 -42.055 12.030 1.00 39.69 347 LYS A O 1
ATOM 2782 N N . TYR A 1 348 ? -10.048 -41.524 11.121 1.00 41.81 348 TYR A N 1
ATOM 2783 C CA . TYR A 1 348 ? -10.102 -42.480 10.005 1.00 41.81 348 TYR A CA 1
ATOM 2784 C C . TYR A 1 348 ? -8.688 -42.984 9.642 1.00 41.81 348 TYR A C 1
ATOM 2786 O O . TYR A 1 348 ? -8.021 -42.345 8.829 1.00 41.81 348 TYR A O 1
ATOM 2794 N N . PRO A 1 349 ? -8.215 -44.110 10.212 1.00 43.91 349 PRO A N 1
ATOM 2795 C CA . PRO A 1 349 ? -6.831 -44.561 10.020 1.00 43.91 349 PRO A CA 1
ATOM 2796 C C . PRO A 1 349 ? -6.501 -45.103 8.613 1.00 43.91 349 PRO A C 1
ATOM 2798 O O . PRO A 1 349 ? -5.332 -45.124 8.247 1.00 43.91 349 PRO A O 1
ATOM 2801 N N . GLU A 1 350 ? -7.504 -45.487 7.810 1.00 42.69 350 GLU A N 1
ATOM 2802 C CA . GLU A 1 350 ? -7.311 -46.321 6.602 1.00 42.69 350 GLU A CA 1
ATOM 2803 C C . GLU A 1 350 ? -7.660 -45.652 5.246 1.00 42.69 350 GLU A C 1
ATOM 2805 O O . GLU A 1 350 ? -7.662 -46.338 4.224 1.00 42.69 350 GLU A O 1
ATOM 2810 N N . LEU A 1 351 ? -8.029 -44.358 5.179 1.00 38.56 351 LEU A N 1
ATOM 2811 C CA . LEU A 1 351 ? -8.628 -43.770 3.954 1.00 38.56 351 LEU A CA 1
ATOM 2812 C C . LEU A 1 351 ? -7.976 -42.466 3.426 1.00 38.56 351 LEU A C 1
ATOM 2814 O O . LEU A 1 351 ? -7.770 -41.532 4.203 1.00 38.56 351 LEU A O 1
ATOM 2818 N N . PRO A 1 352 ? -7.735 -42.339 2.096 1.00 40.34 352 PRO A N 1
ATOM 2819 C CA . PRO A 1 352 ? -7.208 -41.116 1.474 1.00 40.34 352 PRO A CA 1
ATOM 2820 C C . PRO A 1 352 ? -8.204 -39.941 1.407 1.00 40.34 352 PRO A C 1
ATOM 2822 O O . PRO A 1 352 ? -9.424 -40.099 1.463 1.00 40.34 352 PRO A O 1
ATOM 2825 N N . ILE A 1 353 ? -7.665 -38.733 1.222 1.00 35.59 353 ILE A N 1
ATOM 2826 C CA . ILE A 1 353 ? -8.382 -37.449 1.310 1.00 35.59 353 ILE A CA 1
ATOM 2827 C C . ILE A 1 353 ? -9.185 -37.140 0.021 1.00 35.59 353 ILE A C 1
ATOM 2829 O O . ILE A 1 353 ? -8.613 -36.928 -1.044 1.00 35.59 353 ILE A O 1
ATOM 2833 N N . ASN A 1 354 ? -10.517 -37.036 0.124 1.00 36.31 354 ASN A N 1
ATOM 2834 C CA . ASN A 1 354 ? -11.432 -36.586 -0.950 1.00 36.31 354 ASN A CA 1
ATOM 2835 C C . ASN A 1 354 ? -11.467 -35.032 -1.077 1.00 36.31 354 ASN A C 1
ATOM 2837 O O . ASN A 1 354 ? -11.124 -34.361 -0.108 1.00 36.31 354 ASN A O 1
ATOM 2841 N N . PRO A 1 355 ? -11.906 -34.386 -2.183 1.00 39.53 355 PRO A N 1
ATOM 2842 C CA . PRO A 1 355 ? -11.838 -32.919 -2.276 1.00 39.53 355 PRO A CA 1
ATOM 2843 C C . PRO A 1 355 ? -13.087 -32.150 -1.772 1.00 39.53 355 PRO A C 1
ATOM 2845 O O . PRO A 1 355 ? -14.182 -32.302 -2.305 1.00 39.53 355 PRO A O 1
ATOM 2848 N N . TYR A 1 356 ? -12.884 -31.237 -0.798 1.00 42.56 356 TYR A N 1
ATOM 2849 C CA . TYR A 1 356 ? -13.579 -29.932 -0.605 1.00 42.56 356 TYR A CA 1
ATOM 2850 C C . TYR A 1 356 ? -15.105 -29.787 -0.208 1.00 42.56 356 TYR A C 1
ATOM 2852 O O . TYR A 1 356 ? -15.884 -29.705 -1.123 1.00 42.56 356 TYR A O 1
ATOM 2860 N N . ASN A 1 357 ? -15.580 -29.668 1.063 1.00 57.56 357 ASN A N 1
ATOM 2861 C CA . ASN A 1 357 ? -16.899 -29.408 1.801 1.00 57.56 357 ASN A CA 1
ATOM 2862 C C . ASN A 1 357 ? -18.380 -29.813 1.362 1.00 57.56 357 ASN A C 1
ATOM 2864 O O . ASN A 1 357 ? -19.090 -28.917 0.945 1.00 57.56 357 ASN A O 1
ATOM 2868 N N . ARG A 1 358 ? -18.976 -31.029 1.517 1.00 39.53 358 ARG A N 1
ATOM 2869 C CA . ARG A 1 358 ? -20.475 -31.271 1.584 1.00 39.53 358 ARG A CA 1
ATOM 2870 C C . ARG A 1 358 ? -20.812 -32.045 2.868 1.00 39.53 358 ARG A C 1
ATOM 2872 O O . ARG A 1 358 ? -20.754 -33.272 2.859 1.00 39.53 358 ARG A O 1
ATOM 2879 N N . MET A 1 359 ? -21.164 -31.335 3.945 1.00 43.72 359 MET A N 1
ATOM 2880 C CA . MET A 1 359 ? -21.415 -31.825 5.326 1.00 43.72 359 MET A CA 1
ATOM 2881 C C . MET A 1 359 ? -20.231 -32.552 6.002 1.00 43.72 359 MET A C 1
ATOM 2883 O O . MET A 1 359 ? -19.950 -32.324 7.171 1.00 43.72 359 MET A O 1
ATOM 2887 N N . ASN A 1 360 ? -19.469 -33.342 5.255 1.00 49.25 360 ASN A N 1
ATOM 2888 C CA . ASN A 1 360 ? -18.042 -33.560 5.451 1.00 49.25 360 ASN A CA 1
ATOM 2889 C C . ASN A 1 360 ? -17.283 -32.338 4.879 1.00 49.25 360 ASN A C 1
ATOM 2891 O O . ASN A 1 360 ? -17.721 -31.826 3.844 1.00 49.25 360 ASN A O 1
ATOM 2895 N N . PRO A 1 361 ? -16.132 -31.913 5.441 1.00 50.78 361 PRO A N 1
ATOM 2896 C CA . PRO A 1 361 ? -15.163 -30.999 4.827 1.00 50.78 361 PRO A CA 1
ATOM 2897 C C . PRO A 1 361 ? -14.721 -31.262 3.376 1.00 50.78 361 PRO A C 1
ATOM 2899 O O . PRO A 1 361 ? -13.838 -30.538 2.918 1.00 50.78 361 PRO A O 1
ATOM 2902 N N . LEU A 1 362 ? -15.332 -32.206 2.623 1.00 38.75 362 LEU A N 1
ATOM 2903 C CA . LEU A 1 362 ? -14.881 -32.696 1.311 1.00 38.75 362 LEU A CA 1
ATOM 2904 C C . LEU A 1 362 ? -15.931 -32.958 0.144 1.00 38.75 362 LEU A C 1
ATOM 2906 O O . LEU A 1 362 ? -15.855 -34.032 -0.437 1.00 38.75 362 LEU A O 1
ATOM 2910 N N . LYS A 1 363 ? -16.900 -32.083 -0.251 1.00 41.56 363 LYS A N 1
ATOM 2911 C CA . LYS A 1 363 ? -17.517 -32.062 -1.640 1.00 41.56 363 LYS A CA 1
ATOM 2912 C C . LYS A 1 363 ? -18.156 -30.770 -2.304 1.00 41.56 363 LYS A C 1
ATOM 2914 O O . LYS A 1 363 ? -18.258 -30.780 -3.525 1.00 41.56 363 LYS A O 1
ATOM 2919 N N . ASN A 1 364 ? -18.547 -29.663 -1.627 1.00 44.28 364 ASN A N 1
ATOM 2920 C CA . ASN A 1 364 ? -18.830 -28.307 -2.206 1.00 44.28 364 ASN A CA 1
ATOM 2921 C C . ASN A 1 364 ? -17.681 -27.259 -2.172 1.00 44.28 364 ASN A C 1
ATOM 2923 O O . ASN A 1 364 ? -17.624 -26.450 -3.075 1.00 44.28 364 ASN A O 1
ATOM 2927 N N . MET A 1 365 ? -16.732 -27.200 -1.230 1.00 44.28 365 MET A N 1
ATOM 2928 C CA . MET A 1 365 ? -15.475 -26.411 -1.400 1.00 44.28 365 MET A CA 1
ATOM 2929 C C . MET A 1 365 ? -14.550 -26.993 -2.502 1.00 44.28 365 MET A C 1
ATOM 2931 O O . MET A 1 365 ? -13.543 -26.400 -2.860 1.00 44.28 365 MET A O 1
ATOM 2935 N N . PHE A 1 366 ? -14.926 -28.102 -3.138 1.00 41.06 366 PHE A N 1
ATOM 2936 C CA . PHE A 1 366 ? -14.440 -28.509 -4.457 1.00 41.06 366 PHE A CA 1
ATOM 2937 C C . PHE A 1 366 ? -14.938 -27.533 -5.529 1.00 41.06 366 PHE A C 1
ATOM 2939 O O . PHE A 1 366 ? -14.214 -27.244 -6.467 1.00 41.06 366 PHE A O 1
ATOM 2946 N N . GLN A 1 367 ? -16.087 -26.886 -5.313 1.00 42.38 367 GLN A N 1
ATOM 2947 C CA . GLN A 1 367 ? -16.507 -25.696 -6.056 1.00 42.38 367 GLN A CA 1
ATOM 2948 C C . GLN A 1 367 ? -15.599 -24.480 -5.793 1.00 42.38 367 GLN A C 1
ATOM 2950 O O . GLN A 1 367 ? -15.596 -23.581 -6.619 1.00 42.38 367 GLN A O 1
ATOM 2955 N N . ILE A 1 368 ? -14.801 -24.432 -4.711 1.00 41.78 368 ILE A N 1
ATOM 2956 C CA . ILE A 1 368 ? -13.820 -23.345 -4.490 1.00 41.78 368 ILE A CA 1
ATOM 2957 C C . ILE A 1 368 ? -12.536 -23.563 -5.308 1.00 41.78 368 ILE A C 1
ATOM 2959 O O . ILE A 1 368 ? -11.945 -22.581 -5.749 1.00 41.78 368 ILE A O 1
ATOM 2963 N N . LEU A 1 369 ? -12.108 -24.811 -5.554 1.00 40.00 369 LEU A N 1
ATOM 2964 C CA . LEU A 1 369 ? -10.948 -25.089 -6.421 1.00 40.00 369 LEU A CA 1
ATOM 2965 C C . LEU A 1 369 ? -11.318 -25.308 -7.894 1.00 40.00 369 LEU A C 1
ATOM 2967 O O . LEU A 1 369 ? -10.575 -24.871 -8.768 1.00 40.00 369 LEU A O 1
ATOM 2971 N N . CYS A 1 370 ? -12.444 -25.972 -8.159 1.00 43.91 370 CYS A N 1
ATOM 2972 C CA . CYS A 1 370 ? -12.796 -26.542 -9.461 1.00 43.91 370 CYS A CA 1
ATOM 2973 C C . CYS A 1 370 ? -14.081 -25.966 -10.083 1.00 43.91 370 CYS A C 1
ATOM 2975 O O . CYS A 1 370 ? -14.535 -26.480 -11.103 1.00 43.91 370 CYS A O 1
ATOM 2977 N N . GLN A 1 371 ? -14.647 -24.871 -9.552 1.00 37.19 371 GLN A N 1
ATOM 2978 C CA . GLN A 1 371 ? -15.249 -23.907 -10.483 1.00 37.19 371 GLN A CA 1
ATOM 2979 C C . GLN A 1 371 ? -14.125 -23.226 -11.278 1.00 37.19 371 GLN A C 1
ATOM 2981 O O . GLN A 1 371 ? -13.024 -23.066 -10.741 1.00 37.19 371 GLN A O 1
ATOM 2986 N N . PRO A 1 372 ? -14.382 -22.782 -12.523 1.00 37.31 372 PRO A N 1
ATOM 2987 C CA . PRO A 1 372 ? -13.450 -21.928 -13.245 1.00 37.31 372 PRO A CA 1
ATOM 2988 C C . PRO A 1 372 ? -13.128 -20.700 -12.389 1.00 37.31 372 PRO A C 1
ATOM 2990 O O . PRO A 1 372 ? -14.012 -19.894 -12.091 1.00 37.31 372 PRO A O 1
ATOM 2993 N N . GLN A 1 373 ? -11.872 -20.586 -11.955 1.00 37.69 373 GLN A N 1
ATOM 2994 C CA . GLN A 1 373 ? -11.421 -19.493 -11.097 1.00 37.69 373 GLN A CA 1
ATOM 2995 C C . GLN A 1 373 ? -11.732 -18.154 -11.786 1.00 37.69 373 GLN A C 1
ATOM 2997 O O . GLN A 1 373 ? -11.282 -17.940 -12.917 1.00 37.69 373 GLN A O 1
ATOM 3002 N N . PRO A 1 374 ? -12.460 -17.216 -11.148 1.00 38.19 374 PRO A N 1
ATOM 3003 C CA . PRO A 1 374 ? -12.566 -15.865 -11.674 1.00 38.19 374 PRO A CA 1
ATOM 3004 C C . PRO A 1 374 ? -11.157 -15.269 -11.686 1.00 38.19 374 PRO A C 1
ATOM 3006 O O . PRO A 1 374 ? -10.578 -15.054 -10.622 1.00 38.19 374 PRO A O 1
ATOM 3009 N N . LYS A 1 375 ? -10.606 -15.032 -12.884 1.00 40.41 375 LYS A N 1
ATOM 3010 C CA . LYS A 1 375 ? -9.191 -14.692 -13.134 1.00 40.41 375 LYS A CA 1
ATOM 3011 C C . LYS A 1 375 ? -8.674 -13.379 -12.485 1.00 40.41 375 LYS A C 1
ATOM 3013 O O . LYS A 1 375 ? -7.624 -12.903 -12.883 1.00 40.41 375 LYS A O 1
ATOM 3018 N N . SER A 1 376 ? -9.366 -12.781 -11.507 1.00 40.97 376 SER A N 1
ATOM 3019 C CA . SER A 1 376 ? -9.004 -11.482 -10.918 1.00 40.97 376 SER A CA 1
ATOM 3020 C C . SER A 1 376 ? -8.300 -11.566 -9.548 1.00 40.97 376 SER A C 1
ATOM 3022 O O . SER A 1 376 ? -8.932 -11.812 -8.512 1.00 40.97 376 SER A O 1
ATOM 3024 N N . TYR A 1 377 ? -7.001 -11.269 -9.531 1.00 41.34 377 TYR A N 1
ATOM 3025 C CA . TYR A 1 377 ? -6.109 -11.016 -8.395 1.00 41.34 377 TYR A CA 1
ATOM 3026 C C . TYR A 1 377 ? -6.683 -10.021 -7.376 1.00 41.34 377 TYR A C 1
ATOM 3028 O O . TYR A 1 377 ? -6.486 -10.218 -6.175 1.00 41.34 377 TYR A O 1
ATOM 3036 N N . LEU A 1 378 ? -7.476 -9.037 -7.822 1.00 40.75 378 LEU A N 1
ATOM 3037 C CA . LEU A 1 378 ? -8.140 -8.023 -6.983 1.00 40.75 378 LEU A CA 1
ATOM 3038 C C . LEU A 1 378 ? -8.894 -8.569 -5.749 1.00 40.75 378 LEU A C 1
ATOM 3040 O O . LEU A 1 378 ? -8.980 -7.877 -4.736 1.00 40.75 378 LEU A O 1
ATOM 3044 N N . ARG A 1 379 ? -9.424 -9.804 -5.780 1.00 39.19 379 ARG A N 1
ATOM 3045 C CA . ARG A 1 379 ? -10.107 -10.406 -4.612 1.00 39.19 379 ARG A CA 1
ATOM 3046 C C . ARG A 1 379 ? -9.197 -11.175 -3.648 1.00 39.19 379 ARG A C 1
ATOM 3048 O O . ARG A 1 379 ? -9.616 -11.407 -2.517 1.00 39.19 379 ARG A O 1
ATOM 3055 N N . ARG A 1 380 ? -7.967 -11.537 -4.037 1.00 43.38 380 ARG A N 1
ATOM 3056 C CA . ARG A 1 380 ? -7.046 -12.311 -3.176 1.00 43.38 380 ARG A CA 1
ATOM 3057 C C . ARG A 1 380 ? -6.500 -11.498 -2.000 1.00 43.38 380 ARG A C 1
ATOM 3059 O O . ARG A 1 380 ? -6.270 -12.062 -0.937 1.00 43.38 380 ARG A O 1
ATOM 3066 N N . ARG A 1 381 ? -6.335 -10.177 -2.144 1.00 44.03 381 ARG A N 1
ATOM 3067 C CA . ARG A 1 381 ? -5.673 -9.335 -1.127 1.00 44.03 381 ARG A CA 1
ATOM 3068 C C . ARG A 1 381 ? -6.585 -8.789 -0.017 1.00 44.03 381 ARG A C 1
ATOM 3070 O O . ARG A 1 381 ? -6.152 -7.954 0.765 1.00 44.03 381 ARG A O 1
ATOM 3077 N N . LYS A 1 382 ? -7.807 -9.315 0.145 1.00 39.78 382 LYS A N 1
ATOM 3078 C CA . LYS A 1 382 ? -8.689 -8.985 1.288 1.00 39.78 382 LYS A CA 1
ATOM 3079 C C . LYS A 1 382 ? -8.158 -9.448 2.666 1.00 39.78 382 LYS A C 1
ATOM 3081 O O . LYS A 1 382 ? -8.862 -9.278 3.654 1.00 39.78 382 LYS A O 1
ATOM 3086 N N . MET A 1 383 ? -6.966 -10.054 2.727 1.00 32.41 383 MET A N 1
ATOM 3087 C CA . MET A 1 383 ? -6.379 -10.690 3.919 1.00 32.41 383 MET A CA 1
ATOM 3088 C C . MET A 1 383 ? -4.900 -10.345 4.190 1.00 32.41 383 MET A C 1
ATOM 3090 O O . MET A 1 383 ? -4.315 -10.937 5.090 1.00 32.41 383 MET A O 1
ATOM 3094 N N . ALA A 1 384 ? -4.271 -9.428 3.444 1.00 34.75 384 ALA A N 1
ATOM 3095 C CA . ALA A 1 384 ? -2.849 -9.112 3.633 1.00 34.75 384 ALA A CA 1
ATOM 3096 C C . ALA A 1 384 ? -2.598 -7.599 3.659 1.00 34.75 384 ALA A C 1
ATOM 3098 O O . ALA A 1 384 ? -2.459 -6.970 2.605 1.00 34.75 384 ALA A O 1
ATOM 3099 N N . ASP A 1 385 ? -2.521 -7.055 4.876 1.00 35.53 385 ASP A N 1
ATOM 3100 C CA . ASP A 1 385 ? -2.032 -5.704 5.147 1.00 35.53 385 ASP A CA 1
ATOM 3101 C C . ASP A 1 385 ? -0.581 -5.570 4.648 1.00 35.53 385 ASP A C 1
ATOM 3103 O O . ASP A 1 385 ? 0.287 -6.406 4.917 1.00 35.53 385 ASP A O 1
ATOM 3107 N N . THR A 1 386 ? -0.331 -4.537 3.847 1.00 42.72 386 THR A N 1
ATOM 3108 C CA . THR A 1 386 ? 0.943 -4.329 3.146 1.00 42.72 386 THR A CA 1
ATOM 3109 C C . THR A 1 386 ? 2.063 -3.889 4.098 1.00 42.72 386 THR A C 1
ATOM 3111 O O . THR A 1 386 ? 3.242 -4.089 3.794 1.00 42.72 386 THR A O 1
ATOM 3114 N N . SER A 1 387 ? 1.712 -3.335 5.264 1.00 43.75 387 SER A N 1
ATOM 3115 C CA . SER A 1 387 ? 2.665 -2.850 6.268 1.00 43.75 387 SER A CA 1
ATOM 3116 C C . SER A 1 387 ? 3.476 -3.985 6.910 1.00 43.75 387 SER A C 1
ATOM 3118 O O . SER A 1 387 ? 4.705 -3.922 6.969 1.00 43.75 387 SER A O 1
ATOM 3120 N N . THR A 1 388 ? 2.810 -5.065 7.326 1.00 41.94 388 THR A N 1
ATOM 3121 C CA . THR A 1 388 ? 3.419 -6.142 8.124 1.00 41.94 388 THR A CA 1
ATOM 3122 C C . THR A 1 388 ? 4.389 -6.998 7.310 1.00 41.94 388 THR A C 1
ATOM 3124 O O . THR A 1 388 ? 5.453 -7.372 7.797 1.00 41.94 388 THR A O 1
ATOM 3127 N N . PHE A 1 389 ? 4.050 -7.290 6.049 1.00 45.50 389 PHE A N 1
ATOM 3128 C CA . PHE A 1 389 ? 4.861 -8.160 5.190 1.00 45.50 389 PHE A CA 1
ATOM 3129 C C . PHE A 1 389 ? 6.176 -7.491 4.761 1.00 45.50 389 PHE A C 1
ATOM 3131 O O . PHE A 1 389 ? 7.229 -8.124 4.757 1.00 45.50 389 PHE A O 1
ATOM 3138 N N . THR A 1 390 ? 6.128 -6.192 4.451 1.00 46.12 390 THR A N 1
ATOM 3139 C CA . THR A 1 390 ? 7.307 -5.424 4.020 1.00 46.12 390 THR A CA 1
ATOM 3140 C C . THR A 1 390 ? 8.301 -5.243 5.172 1.00 46.12 390 THR A C 1
ATOM 3142 O O . THR A 1 390 ? 9.502 -5.427 4.982 1.00 46.12 390 THR A O 1
ATOM 3145 N N . ALA A 1 391 ? 7.802 -4.971 6.385 1.00 44.84 391 ALA A N 1
ATOM 3146 C CA . ALA A 1 391 ? 8.625 -4.884 7.591 1.00 44.84 391 ALA A CA 1
ATOM 3147 C C . ALA A 1 391 ? 9.309 -6.221 7.935 1.00 44.84 391 ALA A C 1
ATOM 3149 O O . ALA A 1 391 ? 10.493 -6.234 8.267 1.00 44.84 391 ALA A O 1
ATOM 3150 N N . LEU A 1 392 ? 8.594 -7.347 7.801 1.00 43.72 392 LEU A N 1
ATOM 3151 C CA . LEU A 1 392 ? 9.139 -8.679 8.074 1.00 43.72 392 LEU A CA 1
ATOM 3152 C C . LEU A 1 392 ? 10.281 -9.042 7.109 1.00 43.72 392 LEU A C 1
ATOM 3154 O O . LEU A 1 392 ? 11.347 -9.456 7.556 1.00 43.72 392 LEU A O 1
ATOM 3158 N N . VAL A 1 393 ? 10.098 -8.824 5.800 1.00 50.25 393 VAL A N 1
ATOM 3159 C CA . VAL A 1 393 ? 11.138 -9.094 4.786 1.00 50.25 393 VAL A CA 1
ATOM 3160 C C . VAL A 1 393 ? 12.377 -8.220 5.004 1.00 50.25 393 VAL A C 1
ATOM 3162 O O . VAL A 1 393 ? 13.498 -8.721 4.920 1.00 50.25 393 VAL A O 1
ATOM 3165 N N . PHE A 1 394 ? 12.198 -6.936 5.335 1.00 48.19 394 PHE A N 1
ATOM 3166 C CA . PHE A 1 394 ? 13.318 -6.034 5.618 1.00 48.19 394 PHE A CA 1
ATOM 3167 C C . PHE A 1 394 ? 14.084 -6.448 6.885 1.00 48.19 394 PHE A C 1
ATOM 3169 O O . PHE A 1 394 ? 15.311 -6.444 6.893 1.00 48.19 394 PHE A O 1
ATOM 3176 N N . CYS A 1 395 ? 13.373 -6.873 7.935 1.00 43.84 395 CYS A N 1
ATOM 3177 C CA . CYS A 1 395 ? 13.983 -7.326 9.184 1.00 43.84 395 CYS A CA 1
ATOM 3178 C C . CYS A 1 395 ? 14.749 -8.653 9.012 1.00 43.84 395 CYS A C 1
ATOM 3180 O O . CYS A 1 395 ? 15.882 -8.772 9.473 1.00 43.84 395 CYS A O 1
ATOM 3182 N N . CYS A 1 396 ? 14.195 -9.626 8.277 1.00 41.31 396 CYS A N 1
ATOM 3183 C CA . CYS A 1 396 ? 14.888 -10.888 8.001 1.00 41.31 396 CYS A CA 1
ATOM 3184 C C . CYS A 1 396 ? 16.126 -10.713 7.100 1.00 41.31 396 CYS A C 1
ATOM 3186 O O . CYS A 1 396 ? 17.112 -11.421 7.291 1.00 41.31 396 CYS A O 1
ATOM 3188 N N . SER A 1 397 ? 16.112 -9.746 6.173 1.00 48.84 397 SER A N 1
ATOM 3189 C CA . SER A 1 397 ? 17.254 -9.433 5.295 1.00 48.84 397 SER A CA 1
ATOM 3190 C C . SER A 1 397 ? 18.474 -8.845 6.023 1.00 48.84 397 SER A C 1
ATOM 3192 O O . SER A 1 397 ? 19.525 -8.711 5.402 1.00 48.84 397 SER A O 1
ATOM 3194 N N . LEU A 1 398 ? 18.343 -8.464 7.300 1.00 47.31 398 LEU A N 1
ATOM 3195 C CA . LEU A 1 398 ? 19.438 -7.938 8.127 1.00 47.31 398 LEU A CA 1
ATOM 3196 C C . LEU A 1 398 ? 20.097 -9.004 9.022 1.00 47.31 398 LEU A C 1
ATOM 3198 O O . LEU A 1 398 ? 21.144 -8.733 9.603 1.00 47.31 398 LEU A O 1
ATOM 3202 N N . TYR A 1 399 ? 19.493 -10.192 9.148 1.00 42.16 399 TYR A N 1
ATOM 3203 C CA . TYR A 1 399 ? 19.924 -11.239 10.089 1.00 42.16 399 TYR A CA 1
ATOM 3204 C C . TYR A 1 399 ? 20.216 -12.602 9.447 1.00 42.16 399 TYR A C 1
ATOM 3206 O O . TYR A 1 399 ? 20.830 -13.448 10.095 1.00 42.16 399 TYR A O 1
ATOM 3214 N N . PHE A 1 400 ? 19.806 -12.824 8.197 1.00 44.56 400 PHE A N 1
ATOM 3215 C CA . PHE A 1 400 ? 20.055 -14.066 7.467 1.00 44.56 400 PHE A CA 1
ATOM 3216 C C . PHE A 1 400 ? 20.596 -13.774 6.068 1.00 44.56 400 PHE A C 1
ATOM 3218 O O . PHE A 1 400 ? 20.139 -12.842 5.406 1.00 44.56 400 PHE A O 1
ATOM 3225 N N . ASP A 1 401 ? 21.521 -14.615 5.606 1.00 54.00 401 ASP A N 1
ATOM 3226 C CA . ASP A 1 401 ? 22.147 -14.536 4.280 1.00 54.00 401 ASP A CA 1
ATOM 3227 C C . ASP A 1 401 ? 21.187 -15.070 3.192 1.00 54.00 401 ASP A C 1
ATOM 3229 O O . ASP A 1 401 ? 21.375 -16.130 2.595 1.00 54.00 401 ASP A O 1
ATOM 3233 N N . MET A 1 402 ? 20.053 -14.379 3.024 1.00 62.44 402 MET A N 1
ATOM 3234 C CA . MET A 1 402 ? 18.962 -14.764 2.127 1.00 62.44 402 MET A CA 1
ATOM 3235 C C . MET A 1 402 ? 18.980 -13.963 0.827 1.00 62.44 402 MET A C 1
ATOM 3237 O O . MET A 1 402 ? 18.901 -12.734 0.824 1.00 62.44 402 MET A O 1
ATOM 3241 N N . ILE A 1 403 ? 18.949 -14.671 -0.302 1.00 73.75 403 ILE A N 1
ATOM 3242 C CA . ILE A 1 403 ? 18.829 -14.058 -1.628 1.00 73.75 403 ILE A CA 1
ATOM 3243 C C . ILE A 1 403 ? 17.383 -13.580 -1.842 1.00 73.75 403 ILE A C 1
ATOM 3245 O O . ILE A 1 403 ? 16.458 -14.373 -2.023 1.00 73.75 403 ILE A O 1
ATOM 3249 N N . ASN A 1 404 ? 17.182 -12.262 -1.823 1.00 68.31 404 ASN A N 1
ATOM 3250 C CA . ASN A 1 404 ? 15.864 -11.640 -1.933 1.00 68.31 404 ASN A CA 1
ATOM 3251 C C . ASN A 1 404 ? 15.457 -11.391 -3.401 1.00 68.31 404 ASN A C 1
ATOM 3253 O O . ASN A 1 404 ? 15.854 -10.397 -4.007 1.00 68.31 404 ASN A O 1
ATOM 3257 N N . PHE A 1 405 ? 14.593 -12.255 -3.943 1.00 79.00 405 PHE A N 1
ATOM 3258 C CA . PHE A 1 405 ? 13.998 -12.100 -5.282 1.00 79.00 405 PHE A CA 1
ATOM 3259 C C . PHE A 1 405 ? 12.723 -11.226 -5.325 1.00 79.00 405 PHE A C 1
ATOM 3261 O O . PHE A 1 405 ? 12.147 -11.041 -6.395 1.00 79.00 405 PHE A O 1
ATOM 3268 N N . MET A 1 406 ? 12.256 -10.690 -4.190 1.00 68.69 406 MET A N 1
ATOM 3269 C CA . MET A 1 406 ? 11.031 -9.876 -4.103 1.00 68.69 406 MET A CA 1
ATOM 3270 C C . MET A 1 406 ? 11.271 -8.380 -4.364 1.00 68.69 406 MET A C 1
ATOM 3272 O O . MET A 1 406 ? 10.347 -7.660 -4.751 1.00 68.69 406 MET A O 1
ATOM 3276 N N . ASN A 1 407 ? 12.490 -7.888 -4.134 1.00 68.69 407 ASN A N 1
ATOM 3277 C CA . ASN A 1 407 ? 12.808 -6.463 -4.222 1.00 68.69 407 ASN A CA 1
ATOM 3278 C C . ASN A 1 407 ? 12.985 -5.996 -5.678 1.00 68.69 407 ASN A C 1
ATOM 3280 O O . ASN A 1 407 ? 14.063 -6.099 -6.254 1.00 68.69 407 ASN A O 1
ATOM 3284 N N . GLY A 1 408 ? 11.949 -5.381 -6.254 1.00 70.81 408 GLY A N 1
ATOM 3285 C CA . GLY A 1 408 ? 11.975 -4.781 -7.599 1.00 70.81 408 GLY A CA 1
ATOM 3286 C C . GLY A 1 408 ? 12.720 -3.438 -7.713 1.00 70.81 408 GLY A C 1
ATOM 3287 O O . GLY A 1 408 ? 12.245 -2.539 -8.416 1.00 70.81 408 GLY A O 1
ATOM 3288 N N . GLN A 1 409 ? 13.836 -3.256 -7.002 1.00 78.69 409 GLN A N 1
ATOM 3289 C CA . GLN A 1 409 ? 14.672 -2.046 -7.037 1.00 78.69 409 GLN A CA 1
ATOM 3290 C C . GLN A 1 409 ? 16.025 -2.328 -7.718 1.00 78.69 409 GLN A C 1
ATOM 3292 O O . GLN A 1 409 ? 16.491 -3.465 -7.652 1.00 78.69 409 GLN A O 1
ATOM 3297 N N . PRO A 1 410 ? 16.659 -1.340 -8.379 1.00 80.25 410 PRO A N 1
ATOM 3298 C CA . PRO A 1 410 ? 18.007 -1.522 -8.909 1.00 80.25 410 PRO A CA 1
ATOM 3299 C C . PRO A 1 410 ? 19.007 -1.804 -7.780 1.00 80.25 410 PRO A C 1
ATOM 3301 O O . PRO A 1 410 ? 18.833 -1.346 -6.649 1.00 80.25 410 PRO A O 1
ATOM 3304 N N . SER A 1 411 ? 20.052 -2.559 -8.108 1.00 84.50 411 SER A N 1
ATOM 3305 C CA . SER A 1 411 ? 21.166 -2.834 -7.200 1.00 84.50 411 SER A CA 1
ATOM 3306 C C . SER A 1 411 ? 22.042 -1.584 -7.010 1.00 84.50 411 SER A C 1
ATOM 3308 O O . SER A 1 411 ? 21.997 -0.659 -7.820 1.00 84.50 411 SER A O 1
ATOM 3310 N N . LEU A 1 412 ? 22.810 -1.521 -5.920 1.00 84.94 412 LEU A N 1
ATOM 3311 C CA . LEU A 1 412 ? 23.588 -0.324 -5.560 1.00 84.94 412 LEU A CA 1
ATOM 3312 C C . LEU A 1 412 ? 24.795 -0.087 -6.482 1.00 84.94 412 LEU A C 1
ATOM 3314 O O . LEU A 1 412 ? 25.173 1.059 -6.704 1.00 84.94 412 LEU A O 1
ATOM 3318 N N . ASP A 1 413 ? 25.367 -1.154 -7.038 1.00 86.75 413 ASP A N 1
ATOM 3319 C CA . ASP A 1 413 ? 26.501 -1.138 -7.972 1.00 86.75 413 ASP A CA 1
ATOM 3320 C C . ASP A 1 413 ? 26.172 -0.488 -9.325 1.00 86.75 413 ASP A C 1
ATOM 3322 O O . ASP A 1 413 ? 27.066 0.036 -9.985 1.00 86.75 413 ASP A O 1
ATOM 3326 N N . VAL A 1 414 ? 24.892 -0.460 -9.715 1.00 85.69 414 VAL A N 1
ATOM 3327 C CA . VAL A 1 414 ? 24.427 0.203 -10.946 1.00 85.69 414 VAL A CA 1
ATOM 3328 C C . VAL A 1 414 ? 23.939 1.642 -10.725 1.00 85.69 414 VAL A C 1
ATOM 3330 O O . VAL A 1 414 ? 23.434 2.256 -11.660 1.00 85.69 414 VAL A O 1
ATOM 3333 N N . LEU A 1 415 ? 24.065 2.213 -9.520 1.00 90.38 415 LEU A N 1
ATOM 3334 C CA . LEU A 1 415 ? 23.674 3.607 -9.262 1.00 90.38 415 LEU A CA 1
ATOM 3335 C C . LEU A 1 415 ? 24.833 4.568 -9.600 1.00 90.38 415 LEU A C 1
ATOM 3337 O O . LEU A 1 415 ? 25.869 4.534 -8.932 1.00 90.38 415 LEU A O 1
ATOM 3341 N N . PRO A 1 416 ? 24.695 5.468 -10.595 1.00 91.69 416 PRO A N 1
ATOM 3342 C CA . PRO A 1 416 ? 25.833 6.191 -11.158 1.00 91.69 416 PRO A CA 1
ATOM 3343 C C . PRO A 1 416 ? 26.155 7.474 -10.369 1.00 91.69 416 PRO A C 1
ATOM 3345 O O . PRO A 1 416 ? 26.012 8.589 -10.870 1.00 91.69 416 PRO A O 1
ATOM 3348 N N . THR A 1 417 ? 26.604 7.330 -9.120 1.00 92.25 417 THR A N 1
ATOM 3349 C CA . THR A 1 417 ? 26.902 8.448 -8.197 1.00 92.25 417 THR A CA 1
ATOM 3350 C C . THR A 1 417 ? 27.849 9.494 -8.792 1.00 92.25 417 THR A C 1
ATOM 3352 O O . THR A 1 417 ? 27.594 10.693 -8.675 1.00 92.25 417 THR A O 1
ATOM 3355 N N . LYS A 1 418 ? 28.899 9.055 -9.499 1.00 93.25 418 LYS A N 1
ATOM 3356 C CA . LYS A 1 418 ? 29.828 9.950 -10.200 1.00 93.25 418 LYS A CA 1
ATOM 3357 C C . LYS A 1 418 ? 29.134 10.765 -11.298 1.00 93.25 418 LYS A C 1
ATOM 3359 O O . LYS A 1 418 ? 29.356 11.966 -11.373 1.00 93.25 418 LYS A O 1
ATOM 3364 N N . LEU A 1 419 ? 28.252 10.151 -12.091 1.00 93.19 419 LEU A N 1
ATOM 3365 C CA . LEU A 1 419 ? 27.515 10.846 -13.155 1.00 93.19 419 LEU A CA 1
ATOM 3366 C C . LEU A 1 419 ? 26.628 11.961 -12.583 1.00 93.19 419 LEU A C 1
ATOM 3368 O O . LEU A 1 419 ? 26.579 13.046 -13.152 1.00 93.19 419 LEU A O 1
ATOM 3372 N N . PHE A 1 420 ? 25.978 11.724 -11.436 1.00 93.50 420 PHE A N 1
ATOM 3373 C CA . PHE A 1 420 ? 25.221 12.761 -10.724 1.00 93.50 420 PHE A CA 1
ATOM 3374 C C . PHE A 1 420 ? 26.116 13.913 -10.249 1.00 93.50 420 PHE A C 1
ATOM 3376 O O . PHE A 1 420 ? 25.752 15.071 -10.438 1.00 93.50 420 PHE A O 1
ATOM 3383 N N . SER A 1 421 ? 27.285 13.611 -9.674 1.00 95.31 421 SER A N 1
ATOM 3384 C CA . SER A 1 421 ? 28.258 14.626 -9.247 1.00 95.31 421 SER A CA 1
ATOM 3385 C C . SER A 1 421 ? 28.749 15.472 -10.426 1.00 95.31 421 SER A C 1
ATOM 3387 O O . SER A 1 421 ? 28.654 16.698 -10.396 1.00 95.31 421 SER A O 1
ATOM 3389 N N . ASP A 1 422 ? 29.220 14.822 -11.492 1.00 96.75 422 ASP A N 1
ATOM 3390 C CA . ASP A 1 422 ? 29.773 15.484 -12.675 1.00 96.75 422 ASP A CA 1
ATOM 3391 C C . ASP A 1 422 ? 28.697 16.320 -13.399 1.00 96.75 422 ASP A C 1
ATOM 3393 O O . ASP A 1 422 ? 28.959 17.450 -13.817 1.00 96.75 422 ASP A O 1
ATOM 3397 N N . ALA A 1 423 ? 27.459 15.815 -13.489 1.00 93.31 423 ALA A N 1
ATOM 3398 C CA . ALA A 1 423 ? 26.329 16.547 -14.057 1.00 93.31 423 ALA A CA 1
ATOM 3399 C C . ALA A 1 423 ? 25.923 17.760 -13.205 1.00 93.31 423 ALA A C 1
ATOM 3401 O O . ALA A 1 423 ? 25.678 18.829 -13.765 1.00 93.31 423 ALA A O 1
ATOM 3402 N N . ALA A 1 424 ? 25.890 17.631 -11.873 1.00 94.31 424 ALA A N 1
ATOM 3403 C CA . ALA A 1 424 ? 25.568 18.736 -10.971 1.00 94.31 424 ALA A CA 1
ATOM 3404 C C . ALA A 1 424 ? 26.621 19.853 -11.049 1.00 94.31 424 ALA A C 1
ATOM 3406 O O . ALA A 1 424 ? 26.262 21.018 -11.220 1.00 94.31 424 ALA A O 1
ATOM 3407 N N . VAL A 1 425 ? 27.914 19.504 -11.020 1.00 96.75 425 VAL A N 1
ATOM 3408 C CA . VAL A 1 425 ? 29.013 20.468 -11.202 1.00 96.75 425 VAL A CA 1
ATOM 3409 C C . VAL A 1 425 ? 28.908 21.154 -12.564 1.00 96.75 425 VAL A C 1
ATOM 3411 O O . VAL A 1 425 ? 28.957 22.383 -12.632 1.00 96.75 425 VAL A O 1
ATOM 3414 N N . LYS A 1 426 ? 28.700 20.393 -13.648 1.00 95.25 426 LYS A N 1
ATOM 3415 C CA . LYS A 1 426 ? 28.566 20.936 -15.009 1.00 95.25 426 LYS A CA 1
ATOM 3416 C C . LYS A 1 426 ? 27.370 21.884 -15.147 1.00 95.25 426 LYS A C 1
ATOM 3418 O O . LYS A 1 426 ? 27.498 22.914 -15.801 1.00 95.25 426 LYS A O 1
ATOM 3423 N N . ALA A 1 427 ? 26.226 21.544 -14.556 1.00 92.62 427 ALA A N 1
ATOM 3424 C CA . ALA A 1 427 ? 25.010 22.349 -14.622 1.00 92.62 427 ALA A CA 1
ATOM 3425 C C . ALA A 1 427 ? 25.135 23.648 -13.808 1.00 92.62 427 ALA A C 1
ATOM 3427 O O . ALA A 1 427 ? 24.865 24.723 -14.337 1.00 92.62 427 ALA A O 1
ATOM 3428 N N . LEU A 1 428 ? 25.613 23.562 -12.561 1.00 94.44 428 LEU A N 1
ATOM 3429 C CA . LEU A 1 428 ? 25.750 24.712 -11.657 1.00 94.44 428 LEU A CA 1
ATOM 3430 C C . LEU A 1 428 ? 26.903 25.658 -12.030 1.00 94.44 428 LEU A C 1
ATOM 3432 O O . LEU A 1 428 ? 26.882 26.818 -11.634 1.00 94.44 428 LEU A O 1
ATOM 3436 N N . SER A 1 429 ? 27.882 25.194 -12.813 1.00 95.94 429 SER A N 1
ATOM 3437 C CA . SER A 1 429 ? 28.977 26.034 -13.328 1.00 95.94 429 SER A CA 1
ATOM 3438 C C . SER A 1 429 ? 28.600 26.854 -14.572 1.00 95.94 429 SER A C 1
ATOM 3440 O O . SER A 1 429 ? 29.429 27.621 -15.065 1.00 95.94 429 SER A O 1
ATOM 3442 N N . ARG A 1 430 ? 27.386 26.698 -15.128 1.00 93.06 430 ARG A N 1
ATOM 3443 C CA . ARG A 1 430 ? 26.931 27.517 -16.266 1.00 93.06 430 ARG A CA 1
ATOM 3444 C C . ARG A 1 430 ? 26.712 28.970 -15.812 1.00 93.06 430 ARG A C 1
ATOM 3446 O O . ARG A 1 430 ? 26.169 29.187 -14.726 1.00 93.06 430 ARG A O 1
ATOM 3453 N N . PRO A 1 431 ? 27.054 29.977 -16.640 1.00 92.75 431 PRO A N 1
ATOM 3454 C CA . PRO A 1 431 ? 26.567 31.338 -16.434 1.00 92.75 431 PRO A CA 1
ATOM 3455 C C . PRO A 1 431 ? 25.044 31.330 -16.254 1.00 92.75 431 PRO A C 1
ATOM 3457 O O . PRO A 1 431 ? 24.358 30.565 -16.925 1.00 92.75 431 PRO A O 1
ATOM 3460 N N . ASN A 1 432 ? 24.532 32.156 -15.340 1.00 90.19 432 ASN A N 1
ATOM 3461 C CA . ASN A 1 432 ? 23.107 32.267 -14.992 1.00 90.19 432 ASN A CA 1
ATOM 3462 C C . ASN A 1 432 ? 22.422 30.998 -14.438 1.00 90.19 432 ASN A C 1
ATOM 3464 O O . ASN A 1 432 ? 21.209 31.021 -14.241 1.00 90.19 432 ASN A O 1
ATOM 3468 N N . ALA A 1 433 ? 23.157 29.941 -14.059 1.00 89.69 433 ALA A N 1
ATOM 3469 C CA . ALA A 1 433 ? 22.571 28.706 -13.511 1.00 89.69 433 ALA A CA 1
ATOM 3470 C C . ALA A 1 433 ? 21.589 28.921 -12.337 1.00 89.69 433 ALA A C 1
ATOM 3472 O O . ALA A 1 433 ? 20.638 28.160 -12.187 1.00 89.69 433 ALA A O 1
ATOM 3473 N N . ALA A 1 434 ? 21.770 29.967 -11.521 1.00 90.25 434 ALA A N 1
ATOM 3474 C CA . ALA A 1 434 ? 20.821 30.315 -10.463 1.00 90.25 434 ALA A CA 1
ATOM 3475 C C . ALA A 1 434 ? 19.440 30.739 -11.003 1.00 90.25 434 ALA A C 1
ATOM 3477 O O . ALA A 1 434 ? 18.420 30.347 -10.445 1.00 90.25 434 ALA A O 1
ATOM 3478 N N . ASN A 1 435 ? 19.399 31.499 -12.099 1.00 87.88 435 ASN A N 1
ATOM 3479 C CA . ASN A 1 435 ? 18.156 31.900 -12.753 1.00 87.88 435 ASN A CA 1
ATOM 3480 C C . ASN A 1 435 ? 17.532 30.744 -13.547 1.00 87.88 435 ASN A C 1
ATOM 3482 O O . ASN A 1 435 ? 16.319 30.590 -13.553 1.00 87.88 435 ASN A O 1
ATOM 3486 N N . ASP A 1 436 ? 18.357 29.914 -14.184 1.00 84.88 436 ASP A N 1
ATOM 3487 C CA . ASP A 1 436 ? 17.862 28.912 -15.133 1.00 84.88 436 ASP A CA 1
ATOM 3488 C C . ASP A 1 436 ? 17.511 27.567 -14.460 1.00 84.88 436 ASP A C 1
ATOM 3490 O O . ASP A 1 436 ? 16.712 26.799 -14.994 1.00 84.88 436 ASP A O 1
ATOM 3494 N N . LEU A 1 437 ? 18.100 27.264 -13.290 1.00 88.44 437 LEU A N 1
ATOM 3495 C CA . LEU A 1 437 ? 17.951 25.974 -12.592 1.00 88.44 437 LEU A CA 1
ATOM 3496 C C . LEU A 1 437 ? 17.447 26.070 -11.142 1.00 88.44 437 LEU A C 1
ATOM 3498 O O . LEU A 1 437 ? 16.951 25.068 -10.629 1.00 88.44 437 LEU A O 1
ATOM 3502 N N . LEU A 1 438 ? 17.619 27.211 -10.459 1.00 90.19 438 LEU A N 1
ATOM 3503 C CA . LEU A 1 438 ? 17.244 27.373 -9.040 1.00 90.19 438 LEU A CA 1
ATOM 3504 C C . LEU A 1 438 ? 16.024 28.287 -8.826 1.00 90.19 438 LEU A C 1
ATOM 3506 O O . LEU A 1 438 ? 15.494 28.337 -7.717 1.00 90.19 438 LEU A O 1
ATOM 3510 N N . GLN A 1 439 ? 15.579 28.995 -9.866 1.00 92.50 439 GLN A N 1
ATOM 3511 C CA . GLN A 1 439 ? 14.347 29.785 -9.875 1.00 92.50 439 GLN A CA 1
ATOM 3512 C C . GLN A 1 439 ? 13.145 28.927 -10.313 1.00 92.50 439 GLN A C 1
ATOM 3514 O O . GLN A 1 439 ? 13.311 27.826 -10.843 1.00 92.50 439 GLN A O 1
ATOM 3519 N N . TYR A 1 440 ? 11.924 29.433 -10.114 1.00 91.38 440 TYR A N 1
ATOM 3520 C CA . TYR A 1 440 ? 10.711 28.847 -10.690 1.00 91.38 440 TYR A CA 1
ATOM 3521 C C . TYR A 1 440 ? 10.849 28.603 -12.202 1.00 91.38 440 TYR A C 1
ATOM 3523 O O . TYR A 1 440 ? 11.212 29.502 -12.960 1.00 91.38 440 TYR A O 1
ATOM 3531 N N . GLY A 1 441 ? 10.541 27.376 -12.628 1.00 87.50 441 GLY A N 1
ATOM 3532 C CA . GLY A 1 441 ? 10.591 26.954 -14.027 1.00 87.50 441 GLY A CA 1
ATOM 3533 C C . GLY A 1 441 ? 9.219 26.941 -14.717 1.00 87.50 441 GLY A C 1
ATOM 3534 O O . GLY A 1 441 ? 8.199 27.191 -14.075 1.00 87.50 441 GLY A O 1
ATOM 3535 N N . PRO A 1 442 ? 9.173 26.609 -16.022 1.00 90.62 442 PRO A N 1
ATOM 3536 C CA . PRO A 1 442 ? 7.924 26.491 -16.771 1.00 90.62 442 PRO A CA 1
ATOM 3537 C C . PRO A 1 442 ? 7.026 25.361 -16.253 1.00 90.62 442 PRO A C 1
ATOM 3539 O O . PRO A 1 442 ? 7.519 24.299 -15.876 1.00 90.62 442 PRO A O 1
ATOM 3542 N N . GLU A 1 443 ? 5.710 25.553 -16.369 1.00 91.06 443 GLU A N 1
ATOM 3543 C CA . GLU A 1 443 ? 4.643 24.585 -16.052 1.00 91.06 443 GLU A CA 1
ATOM 3544 C C . GLU A 1 443 ? 4.911 23.155 -16.556 1.00 91.06 443 GLU A C 1
ATOM 3546 O O . GLU A 1 443 ? 4.689 22.177 -15.849 1.00 91.06 443 GLU A O 1
ATOM 3551 N N . TYR A 1 444 ? 5.417 23.015 -17.781 1.00 93.19 444 TYR A N 1
ATOM 3552 C CA . TYR A 1 444 ? 5.660 21.722 -18.431 1.00 93.19 444 TYR A CA 1
ATOM 3553 C C . TYR A 1 444 ? 6.966 21.050 -17.966 1.00 93.19 444 TYR A C 1
ATOM 3555 O O . TYR A 1 444 ? 7.219 19.893 -18.305 1.00 93.19 444 TYR A O 1
ATOM 3563 N N . GLY A 1 445 ? 7.810 21.765 -17.218 1.00 92.31 445 GLY A N 1
ATOM 3564 C CA . GLY A 1 445 ? 9.216 21.446 -16.971 1.00 92.31 445 GLY A CA 1
ATOM 3565 C C . GLY A 1 445 ? 10.174 22.261 -17.853 1.00 92.31 445 GLY A C 1
ATOM 3566 O O . GLY A 1 445 ? 9.782 22.894 -18.831 1.00 92.31 445 GLY A O 1
ATOM 3567 N N . HIS A 1 446 ? 11.462 22.257 -17.497 1.00 92.19 446 HIS A N 1
ATOM 3568 C CA . HIS A 1 446 ? 12.488 23.070 -18.162 1.00 92.19 446 HIS A CA 1
ATOM 3569 C C . HIS A 1 446 ? 12.666 22.708 -19.652 1.00 92.19 446 HIS A C 1
ATOM 3571 O O . HIS A 1 446 ? 12.891 21.548 -20.001 1.00 92.19 446 HIS A O 1
ATOM 3577 N N . THR A 1 447 ? 12.634 23.707 -20.539 1.00 91.69 447 THR A N 1
ATOM 3578 C CA . THR A 1 447 ? 12.604 23.517 -22.002 1.00 91.69 447 THR A CA 1
ATOM 3579 C C . THR A 1 447 ? 13.810 22.746 -22.551 1.00 91.69 447 THR A C 1
ATOM 3581 O O . THR A 1 447 ? 13.641 21.847 -23.375 1.00 91.69 447 THR A O 1
ATOM 3584 N N . GLU A 1 448 ? 15.031 23.034 -22.075 1.00 92.12 448 GLU A N 1
ATOM 3585 C CA . GLU A 1 448 ? 16.237 22.289 -22.487 1.00 92.12 448 GLU A CA 1
ATOM 3586 C C . GLU A 1 448 ? 16.143 20.812 -22.065 1.00 92.12 448 GLU A C 1
ATOM 3588 O O . GLU A 1 448 ? 16.534 19.919 -22.815 1.00 92.12 448 GLU A O 1
ATOM 3593 N N . PHE A 1 449 ? 15.560 20.542 -20.890 1.00 93.81 449 PHE A N 1
ATOM 3594 C CA . PHE A 1 449 ? 15.357 19.181 -20.399 1.00 93.81 449 PHE A CA 1
ATOM 3595 C C . PHE A 1 449 ? 14.323 18.432 -21.246 1.00 93.81 449 PHE A C 1
ATOM 3597 O O . PHE A 1 449 ? 14.612 17.318 -21.669 1.00 93.81 449 PHE A O 1
ATOM 3604 N N . LEU A 1 450 ? 13.172 19.035 -21.565 1.00 96.81 450 LEU A N 1
ATOM 3605 C CA . LEU A 1 450 ? 12.141 18.392 -22.393 1.00 96.81 450 LEU A CA 1
ATOM 3606 C C . LEU A 1 450 ? 12.628 18.102 -23.821 1.00 96.81 450 LEU A C 1
ATOM 3608 O O . LEU A 1 450 ? 12.305 17.053 -24.376 1.00 96.81 450 LEU A O 1
ATOM 3612 N N . ASN A 1 451 ? 13.436 18.989 -24.411 1.00 97.56 451 ASN A N 1
ATOM 3613 C CA . ASN A 1 451 ? 14.036 18.762 -25.729 1.00 97.56 451 ASN A CA 1
ATOM 3614 C C . ASN A 1 451 ? 15.079 17.632 -25.700 1.00 97.56 451 ASN A C 1
ATOM 3616 O O . ASN A 1 451 ? 15.029 16.730 -26.536 1.00 97.56 451 ASN A O 1
ATOM 3620 N N . ASN A 1 452 ? 15.979 17.625 -24.712 1.00 97.19 452 ASN A N 1
ATOM 3621 C CA . ASN A 1 452 ? 16.959 16.547 -24.543 1.00 97.19 452 ASN A CA 1
ATOM 3622 C C . ASN A 1 452 ? 16.285 15.202 -24.215 1.00 97.19 452 ASN A C 1
ATOM 3624 O O . ASN A 1 452 ? 16.698 14.161 -24.726 1.00 97.19 452 ASN A O 1
ATOM 3628 N N . LEU A 1 453 ? 15.212 15.226 -23.418 1.00 97.62 453 LEU A N 1
ATOM 3629 C CA . LEU A 1 453 ? 14.379 14.065 -23.121 1.00 97.62 453 LEU A CA 1
ATOM 3630 C C . LEU A 1 453 ? 13.714 13.528 -24.393 1.00 97.62 453 LEU A C 1
ATOM 3632 O O . LEU A 1 453 ? 13.795 12.333 -24.643 1.00 97.62 453 LEU A O 1
ATOM 3636 N N . ALA A 1 454 ? 13.125 14.383 -25.233 1.00 98.19 454 ALA A N 1
ATOM 3637 C CA . ALA A 1 454 ? 12.528 13.966 -26.503 1.00 98.19 454 ALA A CA 1
ATOM 3638 C C . ALA A 1 454 ? 13.544 13.279 -27.438 1.00 98.19 454 ALA A C 1
ATOM 3640 O O . ALA A 1 454 ? 13.226 12.251 -28.037 1.00 98.19 454 ALA A O 1
ATOM 3641 N N . ILE A 1 455 ? 14.781 13.786 -27.514 1.00 98.25 455 ILE A N 1
ATOM 3642 C CA . ILE A 1 455 ? 15.877 13.165 -28.281 1.00 98.25 455 ILE A CA 1
ATOM 3643 C C . ILE A 1 455 ? 16.249 11.793 -27.694 1.00 98.25 455 ILE A C 1
ATOM 3645 O O . ILE A 1 455 ? 16.325 10.807 -28.429 1.00 98.25 455 ILE A O 1
ATOM 3649 N N . PHE A 1 456 ? 16.444 11.715 -26.374 1.00 97.50 456 PHE A N 1
ATOM 3650 C CA . PHE A 1 456 ? 16.765 10.472 -25.666 1.00 97.50 456 PHE A CA 1
ATOM 3651 C C . PHE A 1 456 ? 15.672 9.407 -25.848 1.00 97.50 456 PHE A C 1
ATOM 3653 O O . PHE A 1 456 ? 15.960 8.294 -26.283 1.00 97.50 456 PHE A O 1
ATOM 3660 N N . LEU A 1 457 ? 14.411 9.761 -25.589 1.00 97.25 457 LEU A N 1
ATOM 3661 C CA . LEU A 1 457 ? 13.270 8.860 -25.737 1.00 97.25 457 LEU A CA 1
ATOM 3662 C C . LEU A 1 457 ? 13.072 8.432 -27.197 1.00 97.25 457 LEU A C 1
ATOM 3664 O O . LEU A 1 457 ? 12.799 7.260 -27.441 1.00 97.25 457 LEU A O 1
ATOM 3668 N N . SER A 1 458 ? 13.285 9.325 -28.172 1.00 96.69 458 SER A N 1
ATOM 3669 C CA . SER A 1 458 ? 13.199 8.961 -29.596 1.00 96.69 458 SER A CA 1
ATOM 3670 C C . SER A 1 458 ? 14.194 7.862 -29.982 1.00 96.69 458 SER A C 1
ATOM 3672 O O . SER A 1 458 ? 13.862 6.962 -30.755 1.00 96.69 458 SER A O 1
ATOM 3674 N N . LYS A 1 459 ? 15.411 7.922 -29.422 1.00 95.94 459 LYS A N 1
ATOM 3675 C CA . LYS A 1 459 ? 16.469 6.923 -29.614 1.00 95.94 459 LYS A CA 1
ATOM 3676 C C . LYS A 1 459 ? 16.132 5.606 -28.910 1.00 95.94 459 LYS A C 1
ATOM 3678 O O . LYS A 1 459 ? 16.129 4.564 -29.561 1.00 95.94 459 LYS A O 1
ATOM 3683 N N . GLU A 1 460 ? 15.839 5.640 -27.609 1.00 94.44 460 GLU A N 1
ATOM 3684 C CA . GLU A 1 460 ? 15.628 4.415 -26.822 1.00 94.44 460 GLU A CA 1
ATOM 3685 C C . GLU A 1 460 ? 14.320 3.688 -27.187 1.00 94.44 460 GLU A C 1
ATOM 3687 O O . GLU A 1 460 ? 14.271 2.463 -27.120 1.00 94.44 460 GLU A O 1
ATOM 3692 N N . TYR A 1 461 ? 13.277 4.400 -27.631 1.00 93.88 461 TYR A N 1
ATOM 3693 C CA . TYR A 1 461 ? 12.025 3.792 -28.106 1.00 93.88 461 TYR A CA 1
ATOM 3694 C C . TYR A 1 461 ? 12.012 3.441 -29.599 1.00 93.88 461 TYR A C 1
ATOM 3696 O O . TYR A 1 461 ? 11.026 2.873 -30.063 1.00 93.88 461 TYR A O 1
ATOM 3704 N N . GLN A 1 462 ? 13.051 3.813 -30.360 1.00 92.94 462 GLN A N 1
ATOM 3705 C CA . GLN A 1 462 ? 13.119 3.649 -31.824 1.00 92.94 462 GLN A CA 1
ATOM 3706 C C . GLN A 1 462 ? 11.884 4.216 -32.563 1.00 92.94 462 GLN A C 1
ATOM 3708 O O . GLN A 1 462 ? 11.474 3.730 -33.615 1.00 92.94 462 GLN A O 1
ATOM 3713 N N . SER A 1 463 ? 11.279 5.263 -31.999 1.00 91.94 463 SER A N 1
ATOM 3714 C CA . SER A 1 463 ? 10.042 5.896 -32.460 1.00 91.94 463 SER A CA 1
ATOM 3715 C C . SER A 1 463 ? 10.103 7.373 -32.109 1.00 91.94 463 SER A C 1
ATOM 3717 O O . SER A 1 463 ? 10.453 7.705 -30.983 1.00 91.94 463 SER A O 1
ATOM 3719 N N . PHE A 1 464 ? 9.731 8.257 -33.035 1.00 93.69 464 PHE A N 1
ATOM 3720 C CA . PHE A 1 464 ? 9.773 9.703 -32.807 1.00 93.69 464 PHE A CA 1
ATOM 3721 C C . PHE A 1 464 ? 8.944 10.126 -31.581 1.00 93.69 464 PHE A C 1
ATOM 3723 O O . PHE A 1 464 ? 7.796 9.708 -31.429 1.00 93.69 464 PHE A O 1
ATOM 3730 N N . VAL A 1 465 ? 9.531 10.982 -30.742 1.00 96.00 465 VAL A N 1
ATOM 3731 C CA . VAL A 1 465 ? 8.899 11.645 -29.595 1.00 96.00 465 VAL A CA 1
ATOM 3732 C C . VAL A 1 465 ? 9.120 13.149 -29.735 1.00 96.00 465 VAL A C 1
ATOM 3734 O O . VAL A 1 465 ? 10.249 13.601 -29.918 1.00 96.00 465 VAL A O 1
ATOM 3737 N N . SER A 1 466 ? 8.052 13.943 -29.627 1.00 95.19 466 SER A N 1
ATOM 3738 C CA . SER A 1 466 ? 8.142 15.409 -29.640 1.00 95.19 466 SER A CA 1
ATOM 3739 C C . SER A 1 466 ? 8.089 15.973 -28.225 1.00 95.19 466 SER A C 1
ATOM 3741 O O . SER A 1 466 ? 7.228 15.582 -27.441 1.00 95.19 466 SER A O 1
ATOM 3743 N N . SER A 1 467 ? 8.915 16.976 -27.921 1.00 95.50 467 SER A N 1
ATOM 3744 C CA . SER A 1 467 ? 8.851 17.701 -26.644 1.00 95.50 467 SER A CA 1
ATOM 3745 C C . SER A 1 467 ? 7.512 18.412 -26.410 1.00 95.50 467 SER A C 1
ATOM 3747 O O . SER A 1 467 ? 7.131 18.616 -25.264 1.00 95.50 467 SER A O 1
ATOM 3749 N N . ARG A 1 468 ? 6.738 18.699 -27.470 1.00 93.81 468 ARG A N 1
ATOM 3750 C CA . ARG A 1 468 ? 5.360 19.228 -27.376 1.00 93.81 468 ARG A CA 1
ATOM 3751 C C . ARG A 1 468 ? 4.355 18.241 -26.771 1.00 93.81 468 ARG A C 1
ATOM 3753 O O . ARG A 1 468 ? 3.281 18.657 -26.348 1.00 93.81 468 ARG A O 1
ATOM 3760 N N . HIS A 1 469 ? 4.695 16.954 -26.761 1.00 95.88 469 HIS A N 1
ATOM 3761 C CA . HIS A 1 469 ? 3.899 15.886 -26.163 1.00 95.88 469 HIS A CA 1
ATOM 3762 C C . HIS A 1 469 ? 4.415 15.471 -24.784 1.00 95.88 469 HIS A C 1
ATOM 3764 O O . HIS A 1 469 ? 3.887 14.513 -24.232 1.00 95.88 469 HIS A O 1
ATOM 3770 N N . LEU A 1 470 ? 5.417 16.164 -24.223 1.00 97.62 470 LEU A N 1
ATOM 3771 C CA . LEU A 1 470 ? 6.039 15.818 -22.946 1.00 97.62 470 LEU A CA 1
ATOM 3772 C C . LEU A 1 470 ? 5.698 16.815 -21.834 1.00 97.62 470 LEU A C 1
ATOM 3774 O O . LEU A 1 470 ? 5.611 18.021 -22.053 1.00 97.62 470 LEU A O 1
ATOM 3778 N N . CYS A 1 471 ? 5.583 16.294 -20.615 1.00 97.31 471 CYS A N 1
ATOM 3779 C CA . CYS A 1 471 ? 5.539 17.065 -19.376 1.00 97.31 471 CYS A CA 1
ATOM 3780 C C . CYS A 1 471 ? 6.441 16.375 -18.340 1.00 97.31 471 CYS A C 1
ATOM 3782 O O . CYS A 1 471 ? 6.358 15.160 -18.153 1.00 97.31 471 CYS A O 1
ATOM 3784 N N . GLY A 1 472 ? 7.347 17.117 -17.702 1.00 96.62 472 GLY A N 1
ATOM 3785 C CA . GLY A 1 472 ? 8.242 16.594 -16.668 1.00 96.62 472 GLY A CA 1
ATOM 3786 C C . GLY A 1 472 ? 7.496 16.346 -15.357 1.00 96.62 472 GLY A C 1
ATOM 3787 O O . GLY A 1 472 ? 6.656 17.147 -14.962 1.00 96.62 472 GLY A O 1
ATOM 3788 N N . THR A 1 473 ? 7.796 15.247 -14.662 1.00 96.19 473 THR A N 1
ATOM 3789 C CA . THR A 1 473 ? 7.099 14.888 -13.416 1.00 96.19 473 THR A CA 1
ATOM 3790 C C . THR A 1 473 ? 8.047 14.425 -12.309 1.00 96.19 473 THR A C 1
ATOM 3792 O O . THR A 1 473 ? 9.131 13.904 -12.593 1.00 96.19 473 THR A O 1
ATOM 3795 N N . PRO A 1 474 ? 7.635 14.515 -11.028 1.00 94.31 474 PRO A N 1
ATOM 3796 C CA . PRO A 1 474 ? 8.373 13.972 -9.883 1.00 94.31 474 PRO A CA 1
ATOM 3797 C C . PRO A 1 474 ? 8.324 12.422 -9.777 1.00 94.31 474 PRO A C 1
ATOM 3799 O O . PRO A 1 474 ? 8.220 11.833 -8.694 1.00 94.31 474 PRO A O 1
ATOM 3802 N N . GLY A 1 475 ? 8.385 11.733 -10.921 1.00 95.50 475 GLY A N 1
ATOM 3803 C CA . GLY A 1 475 ? 8.310 10.279 -11.055 1.00 95.50 475 GLY A CA 1
ATOM 3804 C C . GLY A 1 475 ? 6.887 9.715 -11.161 1.00 95.50 475 GLY A C 1
ATOM 3805 O O . GLY A 1 475 ? 5.899 10.330 -10.753 1.00 95.50 475 GLY A O 1
ATOM 3806 N N . ALA A 1 476 ? 6.797 8.486 -11.681 1.00 96.06 476 ALA A N 1
ATOM 3807 C CA . ALA A 1 476 ? 5.548 7.870 -12.142 1.00 96.06 476 ALA A CA 1
ATOM 3808 C C . ALA A 1 476 ? 4.432 7.765 -11.080 1.00 96.06 476 ALA A C 1
ATOM 3810 O O . ALA A 1 476 ? 3.257 7.840 -11.424 1.00 96.06 476 ALA A O 1
ATOM 3811 N N . SER A 1 477 ? 4.760 7.617 -9.791 1.00 95.25 477 SER A N 1
ATOM 3812 C CA . SER A 1 477 ? 3.748 7.458 -8.728 1.00 95.25 477 SER A CA 1
ATOM 3813 C C . SER A 1 477 ? 2.990 8.750 -8.409 1.00 95.25 477 SER A C 1
ATOM 3815 O O . SER A 1 477 ? 1.773 8.717 -8.259 1.00 95.25 477 SER A O 1
ATOM 3817 N N . LEU A 1 478 ? 3.694 9.884 -8.328 1.00 94.81 478 LEU A N 1
ATOM 3818 C CA . LEU A 1 478 ? 3.063 11.186 -8.079 1.00 94.81 478 LEU A CA 1
ATOM 3819 C C . LEU A 1 478 ? 2.441 11.735 -9.373 1.00 94.81 478 LEU A C 1
ATOM 3821 O O . LEU A 1 478 ? 1.349 12.291 -9.339 1.00 94.81 478 LEU A O 1
ATOM 3825 N N . SER A 1 479 ? 3.065 11.444 -10.519 1.00 95.94 479 SER A N 1
ATOM 3826 C CA . SER A 1 479 ? 2.468 11.620 -11.848 1.00 95.94 479 SER A CA 1
ATOM 3827 C C . SER A 1 479 ? 1.100 10.925 -11.968 1.00 95.94 479 SER A C 1
ATOM 3829 O O . SER A 1 479 ? 0.113 11.574 -12.303 1.00 95.94 479 SER A O 1
ATOM 3831 N N . LEU A 1 480 ? 0.992 9.640 -11.594 1.00 97.81 480 LEU A N 1
ATOM 3832 C CA . LEU A 1 480 ? -0.277 8.896 -11.596 1.00 97.81 480 LEU A CA 1
ATOM 3833 C C . LEU A 1 480 ? -1.346 9.569 -10.719 1.00 97.81 480 LEU A C 1
ATOM 3835 O O . LEU A 1 480 ? -2.491 9.700 -11.147 1.00 97.81 480 LEU A O 1
ATOM 3839 N N . GLN A 1 481 ? -0.984 10.016 -9.513 1.00 96.44 481 GLN A N 1
ATOM 3840 C CA . GLN A 1 481 ? -1.915 10.720 -8.626 1.00 96.44 481 GLN A CA 1
ATOM 3841 C C . GLN A 1 481 ? -2.419 12.029 -9.256 1.00 96.44 481 GLN A C 1
ATOM 3843 O O . GLN A 1 481 ? -3.617 12.322 -9.206 1.00 96.44 481 GLN A O 1
ATOM 3848 N N . HIS A 1 482 ? -1.522 12.793 -9.884 1.00 95.81 482 HIS A N 1
ATOM 3849 C CA . HIS A 1 482 ? -1.848 14.053 -10.548 1.00 95.81 482 HIS A CA 1
ATOM 3850 C C . HIS A 1 482 ? -2.771 13.858 -11.757 1.00 95.81 482 HIS A C 1
ATOM 3852 O O . HIS A 1 482 ? -3.848 14.450 -11.809 1.00 95.81 482 HIS A O 1
ATOM 3858 N N . ILE A 1 483 ? -2.412 12.941 -12.665 1.00 97.31 483 ILE A N 1
ATOM 3859 C CA . ILE A 1 483 ? -3.219 12.548 -13.835 1.00 97.31 483 ILE A CA 1
ATOM 3860 C C . ILE A 1 483 ? -4.669 12.264 -13.426 1.00 97.31 483 ILE A C 1
ATOM 3862 O O . ILE A 1 483 ? -5.610 12.780 -14.033 1.00 97.31 483 ILE A O 1
ATOM 3866 N N . LEU A 1 484 ? -4.856 11.456 -12.377 1.00 97.62 484 LEU A N 1
ATOM 3867 C CA . LEU A 1 484 ? -6.185 11.093 -11.896 1.00 97.62 484 LEU A CA 1
ATOM 3868 C C . LEU A 1 484 ? -6.928 12.288 -11.286 1.00 97.62 484 LEU A C 1
ATOM 3870 O O . LEU A 1 484 ? -8.123 12.444 -11.533 1.00 97.62 484 LEU A O 1
ATOM 3874 N N . THR A 1 485 ? -6.235 13.138 -10.527 1.00 95.94 485 THR A N 1
ATOM 3875 C CA . THR A 1 485 ? -6.820 14.330 -9.891 1.00 95.94 485 THR A CA 1
ATOM 3876 C C . THR A 1 485 ? -7.366 15.307 -10.936 1.00 95.94 485 THR A C 1
ATOM 3878 O O . THR A 1 485 ? -8.503 15.768 -10.824 1.00 95.94 485 THR A O 1
ATOM 3881 N N . ILE A 1 486 ? -6.600 15.567 -11.999 1.00 95.69 486 ILE A N 1
ATOM 3882 C CA . ILE A 1 486 ? -7.001 16.479 -13.075 1.00 95.69 486 ILE A CA 1
ATOM 3883 C C . ILE A 1 486 ? -8.113 15.870 -13.942 1.00 95.69 486 ILE A C 1
ATOM 3885 O O . ILE A 1 486 ? -9.165 16.491 -14.118 1.00 95.69 486 ILE A O 1
ATOM 3889 N N . LEU A 1 487 ? -7.923 14.646 -14.449 1.00 96.38 487 LEU A N 1
ATOM 3890 C CA . LEU A 1 487 ? -8.719 14.092 -15.558 1.00 96.38 487 LEU A CA 1
ATOM 3891 C C . LEU A 1 487 ? -9.904 13.204 -15.138 1.00 96.38 487 LEU A C 1
ATOM 3893 O O . LEU A 1 487 ? -10.665 12.753 -16.001 1.00 96.38 487 LEU A O 1
ATOM 3897 N N . THR A 1 488 ? -10.091 12.942 -13.839 1.00 96.81 488 THR A N 1
ATOM 3898 C CA . THR A 1 488 ? -11.158 12.056 -13.335 1.00 96.81 488 THR A CA 1
ATOM 3899 C C . THR A 1 488 ? -12.029 12.715 -12.269 1.00 96.81 488 THR A C 1
ATOM 3901 O O . THR A 1 488 ? -11.605 13.630 -11.567 1.00 96.81 488 THR A O 1
ATOM 3904 N N . ARG A 1 489 ? -13.276 12.258 -12.130 1.00 96.50 489 ARG A N 1
ATOM 3905 C CA . ARG A 1 489 ? -14.198 12.663 -11.053 1.00 96.50 489 ARG A CA 1
ATOM 3906 C C . ARG A 1 489 ? -14.856 11.406 -10.462 1.00 96.50 489 ARG A C 1
ATOM 3908 O O . ARG A 1 489 ? -15.932 11.022 -10.932 1.00 96.50 489 ARG A O 1
ATOM 3915 N N . PRO A 1 490 ? -14.222 10.737 -9.477 1.00 95.25 490 PRO A N 1
ATOM 3916 C CA . PRO A 1 490 ? -14.606 9.389 -9.034 1.00 95.25 490 PRO A CA 1
ATOM 3917 C C . PRO A 1 490 ? -16.024 9.255 -8.472 1.00 95.25 490 PRO A C 1
ATOM 3919 O O . PRO A 1 490 ? -16.605 8.171 -8.502 1.00 95.25 490 PRO A O 1
ATOM 3922 N N . GLN A 1 491 ? -16.588 10.339 -7.935 1.00 92.62 491 GLN A N 1
ATOM 3923 C CA . GLN A 1 491 ? -17.908 10.344 -7.302 1.00 92.62 491 GLN A CA 1
ATOM 3924 C C . GLN A 1 491 ? -19.047 10.723 -8.267 1.00 92.62 491 GLN A C 1
ATOM 3926 O O . GLN A 1 491 ? -20.206 10.667 -7.861 1.00 92.62 491 GLN A O 1
ATOM 3931 N N . SER A 1 492 ? -18.752 11.092 -9.522 1.00 91.25 492 SER A N 1
ATOM 3932 C CA . SER A 1 492 ? -19.757 11.567 -10.488 1.00 91.25 492 SER A CA 1
ATOM 3933 C C . SER A 1 492 ? -19.537 11.056 -11.918 1.00 91.25 492 SER A C 1
ATOM 3935 O O . SER A 1 492 ? -20.322 10.243 -12.417 1.00 91.25 492 SER A O 1
ATOM 3937 N N . THR A 1 493 ? -18.499 11.534 -12.606 1.00 92.88 493 THR A N 1
ATOM 3938 C CA . THR A 1 493 ? -18.281 11.224 -14.026 1.00 92.88 493 THR A CA 1
ATOM 3939 C C . THR A 1 493 ? -17.587 9.889 -14.222 1.00 92.88 493 THR A C 1
ATOM 3941 O O . THR A 1 493 ? -18.096 9.066 -14.979 1.00 92.88 493 THR A O 1
ATOM 3944 N N . THR A 1 494 ? -16.474 9.671 -13.523 1.00 95.88 494 THR A N 1
ATOM 3945 C CA . THR A 1 494 ? -15.568 8.543 -13.753 1.00 95.88 494 THR A CA 1
ATOM 3946 C C . THR A 1 494 ? -15.987 7.355 -12.893 1.00 95.88 494 THR A C 1
ATOM 3948 O O . THR A 1 494 ? -15.563 7.217 -11.747 1.00 95.88 494 THR A O 1
ATOM 3951 N N . GLN A 1 495 ? -16.882 6.516 -13.416 1.00 86.69 495 GLN A N 1
ATOM 3952 C CA . GLN A 1 495 ? -17.589 5.524 -12.597 1.00 86.69 495 GLN A CA 1
ATOM 3953 C C . GLN A 1 495 ? -16.741 4.305 -12.228 1.00 86.69 495 GLN A C 1
ATOM 3955 O O . GLN A 1 495 ? -16.899 3.771 -11.128 1.00 86.69 495 GLN A O 1
ATOM 3960 N N . TYR A 1 496 ? -15.846 3.873 -13.119 1.00 94.94 496 TYR A N 1
ATOM 3961 C CA . TYR A 1 496 ? -15.086 2.632 -12.970 1.00 94.94 496 TYR A CA 1
ATOM 3962 C C . TYR A 1 496 ? -13.600 2.812 -13.260 1.00 94.94 496 TYR A C 1
ATOM 3964 O O . TYR A 1 496 ? -13.207 3.613 -14.112 1.00 94.94 496 TYR A O 1
ATOM 3972 N N . VAL A 1 497 ? -12.798 1.996 -12.575 1.00 97.81 497 VAL A N 1
ATOM 3973 C CA . VAL A 1 497 ? -11.373 1.823 -12.854 1.00 97.81 497 VAL A CA 1
ATOM 3974 C C . VAL A 1 497 ? -11.124 0.367 -13.211 1.00 97.81 497 VAL A C 1
ATOM 3976 O O . VAL A 1 497 ? -11.370 -0.542 -12.413 1.00 97.81 497 VAL A O 1
ATOM 3979 N N . TYR A 1 498 ? -10.625 0.157 -14.414 1.00 98.06 498 TYR A N 1
ATOM 3980 C CA . TYR A 1 498 ? -10.138 -1.111 -14.912 1.00 98.06 498 TYR A CA 1
ATOM 3981 C C . TYR A 1 498 ? -8.642 -1.217 -14.617 1.00 98.06 498 TYR A C 1
ATOM 3983 O O . TYR A 1 498 ? -7.888 -0.261 -14.781 1.00 98.06 498 TYR A O 1
ATOM 3991 N N . PHE A 1 499 ? -8.208 -2.393 -14.192 1.00 97.25 499 PHE A N 1
ATOM 3992 C CA . PHE A 1 499 ? -6.808 -2.714 -13.956 1.00 97.25 499 PHE A CA 1
ATOM 3993 C C . PHE A 1 499 ? -6.444 -3.932 -14.793 1.00 97.25 499 PHE A C 1
ATOM 3995 O O . PHE A 1 499 ? -7.219 -4.889 -14.842 1.00 97.25 499 PHE A O 1
ATOM 4002 N N . GLN A 1 500 ? -5.252 -3.934 -15.387 1.00 95.06 500 GLN A N 1
ATOM 4003 C CA . GLN A 1 500 ? -4.597 -5.185 -15.769 1.00 95.06 500 GLN A CA 1
ATOM 4004 C C . GLN A 1 500 ? -4.556 -6.121 -14.554 1.00 95.06 500 GLN A C 1
ATOM 4006 O O . GLN A 1 500 ? -4.367 -5.670 -13.422 1.00 95.06 500 GLN A O 1
ATOM 4011 N N . ASP A 1 501 ? -4.805 -7.408 -14.759 1.00 92.62 501 ASP A N 1
ATOM 4012 C CA . ASP A 1 501 ? -4.903 -8.357 -13.661 1.00 92.62 501 ASP A CA 1
ATOM 4013 C C . ASP A 1 501 ? -4.056 -9.614 -13.948 1.00 92.62 501 ASP A C 1
ATOM 4015 O O . ASP A 1 501 ? -4.411 -10.396 -14.838 1.00 92.62 501 ASP A O 1
ATOM 4019 N N . PRO A 1 502 ? -2.940 -9.822 -13.213 1.00 91.38 502 PRO A N 1
ATOM 4020 C CA . PRO A 1 502 ? -2.404 -8.993 -12.114 1.00 91.38 502 PRO A CA 1
ATOM 4021 C C . PRO A 1 502 ? -1.730 -7.680 -12.585 1.00 91.38 502 PRO A C 1
ATOM 4023 O O . PRO A 1 502 ? -1.445 -7.509 -13.764 1.00 91.38 502 PRO A O 1
ATOM 4026 N N . THR A 1 503 ? -1.446 -6.755 -11.656 1.00 90.94 503 THR A N 1
ATOM 4027 C CA . THR A 1 503 ? -0.706 -5.500 -11.929 1.00 90.94 503 THR A CA 1
ATOM 4028 C C . THR A 1 503 ? 0.048 -4.974 -10.694 1.00 90.94 503 THR A C 1
ATOM 4030 O O . THR A 1 503 ? -0.065 -5.532 -9.594 1.00 90.94 503 THR A O 1
ATOM 4033 N N . TYR A 1 504 ? 0.793 -3.876 -10.861 1.00 88.12 504 TYR A N 1
ATOM 4034 C CA . TYR A 1 504 ? 1.569 -3.188 -9.831 1.00 88.12 504 TYR A CA 1
ATOM 4035 C C . TYR A 1 504 ? 0.702 -2.746 -8.644 1.00 88.12 504 TYR A C 1
ATOM 4037 O O . TYR A 1 504 ? -0.170 -1.881 -8.743 1.00 88.12 504 TYR A O 1
ATOM 4045 N N . PHE A 1 505 ? 0.967 -3.336 -7.479 1.00 80.56 505 PHE A N 1
ATOM 4046 C CA . PHE A 1 505 ? 0.062 -3.284 -6.329 1.00 80.56 505 PHE A CA 1
ATOM 4047 C C . PHE A 1 505 ? -0.017 -1.933 -5.601 1.00 80.56 505 PHE A C 1
ATOM 4049 O O . PHE A 1 505 ? -0.981 -1.719 -4.872 1.00 80.56 505 PHE A O 1
ATOM 4056 N N . LEU A 1 506 ? 0.963 -1.035 -5.761 1.00 86.25 506 LEU A N 1
ATOM 4057 C CA . LEU A 1 506 ? 0.914 0.294 -5.131 1.00 86.25 506 LEU A CA 1
ATOM 4058 C C . LEU A 1 506 ? -0.003 1.271 -5.884 1.00 86.25 506 LEU A C 1
ATOM 4060 O O . LEU A 1 506 ? -0.418 2.271 -5.303 1.00 86.25 506 LEU A O 1
ATOM 4064 N N . SER A 1 507 ? -0.387 0.960 -7.130 1.00 90.31 507 SER A N 1
ATOM 4065 C CA . SER A 1 507 ? -1.371 1.752 -7.882 1.00 90.31 507 SER A CA 1
ATOM 4066 C C . SER A 1 507 ? -2.709 1.862 -7.140 1.00 90.31 507 SER A C 1
ATOM 4068 O O . SER A 1 507 ? -3.273 2.950 -7.063 1.00 90.31 507 SER A O 1
ATOM 4070 N N . PHE A 1 508 ? -3.195 0.777 -6.522 1.00 91.06 508 PHE A N 1
ATOM 4071 C CA . PHE A 1 508 ? -4.500 0.750 -5.850 1.00 91.06 508 PHE A CA 1
ATOM 4072 C C . PHE A 1 508 ? -4.650 1.823 -4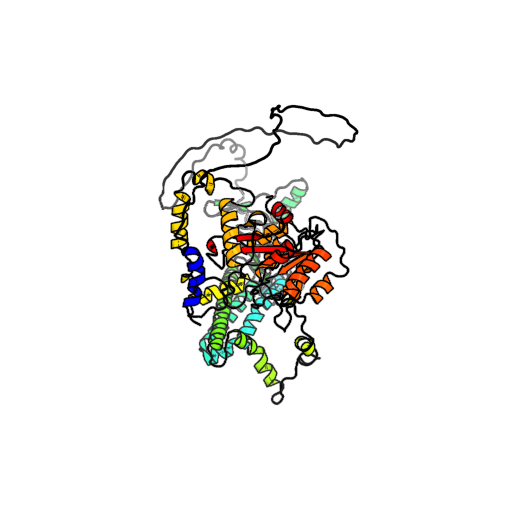.768 1.00 91.06 508 PHE A C 1
ATOM 4074 O O . PHE A 1 508 ? -5.707 2.444 -4.687 1.00 91.06 508 PHE A O 1
ATOM 4081 N N . GLU A 1 509 ? -3.602 2.063 -3.974 1.00 91.25 509 GLU A N 1
ATOM 4082 C CA . GLU A 1 509 ? -3.642 3.062 -2.900 1.00 91.25 509 GLU A CA 1
ATOM 4083 C C . GLU A 1 509 ? -3.629 4.499 -3.456 1.00 91.25 509 GLU A C 1
ATOM 4085 O O . GLU A 1 509 ? -4.308 5.370 -2.914 1.00 91.25 509 GLU A O 1
ATOM 4090 N N . ILE A 1 510 ? -2.956 4.727 -4.595 1.00 95.12 510 ILE A N 1
ATOM 4091 C CA . ILE A 1 510 ? -2.976 6.003 -5.335 1.00 95.12 510 ILE A CA 1
ATOM 4092 C C . ILE A 1 510 ? -4.370 6.271 -5.925 1.00 95.12 510 ILE A C 1
ATOM 4094 O O . ILE A 1 510 ? -4.884 7.382 -5.833 1.00 95.12 510 ILE A O 1
ATOM 4098 N N . PHE A 1 511 ? -5.036 5.251 -6.475 1.00 97.12 511 PHE A N 1
ATOM 4099 C CA . PHE A 1 511 ? -6.424 5.389 -6.927 1.00 97.12 511 PHE A CA 1
ATOM 4100 C C . PHE A 1 511 ? -7.388 5.663 -5.759 1.00 97.12 511 PHE A C 1
ATOM 4102 O O . PHE A 1 511 ? -8.315 6.459 -5.905 1.00 97.12 511 PHE A O 1
ATOM 4109 N N . THR A 1 512 ? -7.186 5.056 -4.584 1.00 94.88 512 THR A N 1
ATOM 4110 C CA . THR A 1 512 ? -8.030 5.367 -3.419 1.00 94.88 512 THR A CA 1
ATOM 4111 C C . THR A 1 512 ? -7.746 6.739 -2.807 1.00 94.88 512 THR A C 1
ATOM 4113 O O . THR A 1 512 ? -8.683 7.356 -2.305 1.00 94.88 512 THR A O 1
ATOM 4116 N N . SER A 1 513 ? -6.512 7.260 -2.871 1.00 94.00 513 SER A N 1
ATOM 4117 C CA . SER A 1 513 ? -6.177 8.574 -2.293 1.00 94.00 513 SER A CA 1
ATOM 4118 C C . SER A 1 513 ? -6.831 9.743 -3.037 1.00 94.00 513 SER A C 1
ATOM 4120 O O . SER A 1 513 ? -7.208 10.725 -2.404 1.00 94.00 513 SER A O 1
ATOM 4122 N N . VAL A 1 514 ? -7.065 9.609 -4.348 1.00 94.56 514 VAL A N 1
ATOM 4123 C CA . VAL A 1 514 ? -7.852 10.567 -5.154 1.00 94.56 514 VAL A CA 1
ATOM 4124 C C . VAL A 1 514 ? -9.373 10.343 -5.060 1.00 94.56 514 VAL A C 1
ATOM 4126 O O . VAL A 1 514 ? -10.155 11.014 -5.730 1.00 94.56 514 VAL A O 1
ATOM 4129 N N . GLY A 1 515 ? -9.822 9.407 -4.216 1.00 93.88 515 GLY A N 1
ATOM 4130 C CA . GLY A 1 515 ? -11.227 9.239 -3.845 1.00 93.88 515 GLY A CA 1
ATOM 4131 C C . GLY A 1 515 ? -12.021 8.174 -4.610 1.00 93.88 515 GLY A C 1
ATOM 4132 O O . GLY A 1 515 ? -13.238 8.096 -4.407 1.00 93.88 515 GLY A O 1
ATOM 4133 N N . PHE A 1 516 ? -11.390 7.333 -5.443 1.00 95.12 516 PHE A N 1
ATOM 4134 C CA . PHE A 1 516 ? -12.066 6.127 -5.940 1.00 95.12 516 PHE A CA 1
ATOM 4135 C C . PHE A 1 516 ? -12.296 5.128 -4.802 1.00 95.12 516 PHE A C 1
ATOM 4137 O O . PHE A 1 516 ? -11.426 4.888 -3.966 1.00 95.12 516 PHE A O 1
ATOM 4144 N N . ARG A 1 517 ? -13.462 4.481 -4.797 1.00 93.25 517 ARG A N 1
ATOM 4145 C CA . ARG A 1 517 ? -13.782 3.404 -3.854 1.00 93.25 517 ARG A CA 1
ATOM 4146 C C . ARG A 1 517 ? -13.503 2.036 -4.474 1.00 93.25 517 ARG A C 1
ATOM 4148 O O . ARG A 1 517 ? -13.663 1.845 -5.679 1.00 93.25 517 ARG A O 1
ATOM 4155 N N . ARG A 1 518 ? -13.135 1.045 -3.654 1.00 88.44 518 ARG A N 1
ATOM 4156 C CA . ARG A 1 518 ? -12.741 -0.300 -4.129 1.00 88.44 518 ARG A CA 1
ATOM 4157 C C . ARG A 1 518 ? -13.871 -1.037 -4.870 1.00 88.44 518 ARG A C 1
ATOM 4159 O O . ARG A 1 518 ? -13.596 -1.908 -5.690 1.00 88.44 518 ARG A O 1
ATOM 4166 N N . GLU A 1 519 ? -15.132 -0.653 -4.673 1.00 91.00 519 GLU A N 1
ATOM 4167 C CA . GLU A 1 519 ? -16.299 -1.163 -5.412 1.00 91.00 519 GLU A CA 1
ATOM 4168 C C . GLU A 1 519 ? -16.319 -0.721 -6.887 1.00 91.00 519 GLU A C 1
ATOM 4170 O O . GLU A 1 519 ? -17.019 -1.335 -7.698 1.00 91.00 519 GLU A O 1
ATOM 4175 N N . GLN A 1 520 ? -15.540 0.302 -7.253 1.00 93.44 520 GLN A N 1
ATOM 4176 C CA . GLN A 1 520 ? -15.370 0.806 -8.622 1.00 93.44 520 GLN A CA 1
ATOM 4177 C C . GLN A 1 520 ? -14.267 0.057 -9.390 1.00 93.44 520 GLN A C 1
ATOM 4179 O O . GLN A 1 520 ? -14.183 0.182 -10.611 1.00 93.44 520 GLN A O 1
ATOM 4184 N N . PHE A 1 521 ? -13.438 -0.741 -8.704 1.00 95.75 521 PHE A N 1
ATOM 4185 C CA . PHE A 1 521 ? -12.288 -1.426 -9.302 1.00 95.75 521 PHE A CA 1
ATOM 4186 C C . PHE A 1 521 ? -12.694 -2.732 -10.000 1.00 95.75 521 PHE A C 1
ATOM 4188 O O . PHE A 1 521 ? -13.464 -3.539 -9.466 1.00 95.75 521 PHE A O 1
ATOM 4195 N N . ARG A 1 522 ? -12.173 -2.968 -11.205 1.00 94.81 522 ARG A N 1
ATOM 4196 C CA . ARG A 1 522 ? -12.447 -4.148 -12.039 1.00 94.81 522 ARG A CA 1
ATOM 4197 C C . ARG A 1 522 ? -11.137 -4.700 -12.600 1.00 94.81 522 ARG A C 1
ATOM 4199 O O . ARG A 1 522 ? -10.350 -3.953 -13.163 1.00 94.81 522 ARG A O 1
ATOM 4206 N N . GLY A 1 523 ? -10.913 -6.004 -12.453 1.00 95.06 523 GLY A N 1
ATOM 4207 C CA . GLY A 1 523 ? -9.732 -6.676 -13.001 1.00 95.06 523 GLY A CA 1
ATOM 4208 C C . GLY A 1 523 ? -10.005 -7.201 -14.403 1.00 95.06 523 GLY A C 1
ATOM 4209 O O . GLY A 1 523 ? -10.975 -7.941 -14.600 1.00 95.06 523 GLY A O 1
ATOM 4210 N N . ILE A 1 524 ? -9.152 -6.831 -15.353 1.00 95.69 524 ILE A N 1
ATOM 4211 C CA . ILE A 1 524 ? -9.121 -7.376 -16.705 1.00 95.69 524 ILE A CA 1
ATOM 4212 C C . ILE A 1 524 ? -7.975 -8.391 -16.766 1.00 95.69 524 ILE A C 1
ATOM 4214 O O . ILE A 1 524 ? -6.809 -7.993 -16.739 1.00 95.69 524 ILE A O 1
ATOM 4218 N N . PRO A 1 525 ? -8.283 -9.696 -16.801 1.00 93.00 525 PRO A N 1
ATOM 4219 C CA . PRO A 1 525 ? -7.270 -10.731 -16.703 1.00 93.00 525 PRO A CA 1
ATOM 4220 C C . PRO A 1 525 ? -6.366 -10.764 -17.930 1.00 93.00 525 PRO A C 1
ATOM 4222 O O . PRO A 1 525 ? -6.796 -10.457 -19.044 1.00 93.00 525 PRO A O 1
ATOM 4225 N N . GLU A 1 526 ? -5.129 -11.201 -17.737 1.00 89.81 526 GLU A N 1
ATOM 4226 C CA . GLU A 1 526 ? -4.283 -11.632 -18.847 1.00 89.81 526 GLU A CA 1
ATOM 4227 C C . GLU A 1 526 ? -4.791 -12.946 -19.468 1.00 89.81 526 GLU A C 1
ATOM 4229 O O . GLU A 1 526 ? -5.471 -13.762 -18.827 1.00 89.81 526 GLU A O 1
ATOM 4234 N N . GLN A 1 527 ? -4.487 -13.126 -20.752 1.00 85.44 527 GLN A N 1
ATOM 4235 C CA . GLN A 1 527 ? -4.748 -14.361 -21.483 1.00 85.44 527 GLN A CA 1
ATOM 4236 C C . GLN A 1 527 ? -3.577 -15.340 -21.342 1.00 85.44 527 GLN A C 1
ATOM 4238 O O . GLN A 1 527 ? -2.424 -14.945 -21.170 1.00 85.44 527 GLN A O 1
ATOM 4243 N N . ASP A 1 528 ? -3.888 -16.635 -21.405 1.00 78.06 528 ASP A N 1
ATOM 4244 C CA . ASP A 1 528 ? -2.930 -17.711 -21.109 1.00 78.06 528 ASP A CA 1
ATOM 4245 C C . ASP A 1 528 ? -1.916 -17.936 -22.257 1.00 78.06 528 ASP A C 1
ATOM 4247 O O . ASP A 1 528 ? -0.942 -18.664 -22.096 1.00 78.06 528 ASP A O 1
ATOM 4251 N N . ASP A 1 529 ? -2.125 -17.276 -23.403 1.00 76.94 529 ASP A N 1
ATOM 4252 C CA . ASP A 1 529 ? -1.265 -17.263 -24.595 1.00 76.94 529 ASP A CA 1
ATOM 4253 C C . ASP A 1 529 ? -0.122 -16.225 -24.523 1.00 76.94 529 ASP A C 1
ATOM 4255 O O . ASP A 1 529 ? 0.538 -15.952 -25.524 1.00 76.94 529 ASP A O 1
ATOM 4259 N N . ALA A 1 530 ? 0.080 -15.610 -23.352 1.00 70.44 530 ALA A N 1
ATOM 4260 C CA . ALA A 1 530 ? 1.027 -14.523 -23.092 1.00 70.44 530 ALA A CA 1
ATOM 4261 C C . ALA A 1 530 ? 0.829 -13.246 -23.939 1.00 70.44 530 ALA A C 1
ATOM 4263 O O . ALA A 1 530 ? 1.631 -12.319 -23.839 1.00 70.44 530 ALA A O 1
ATOM 4264 N N . SER A 1 531 ? -0.274 -13.112 -24.688 1.00 76.88 531 SER A N 1
ATOM 4265 C CA . SER A 1 531 ? -0.583 -11.906 -25.474 1.00 76.88 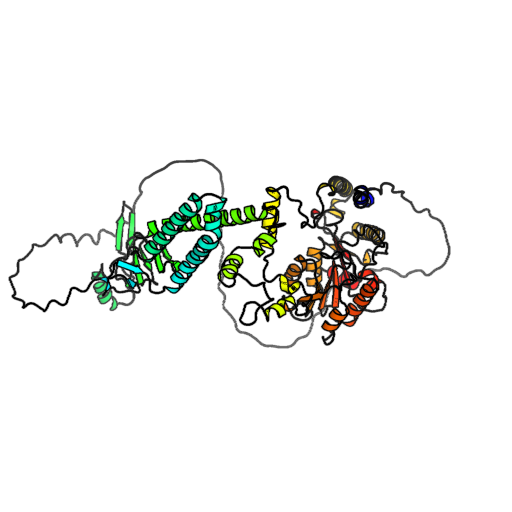531 SER A CA 1
ATOM 4266 C C . SER A 1 531 ? -1.060 -10.714 -24.621 1.00 76.88 531 SER A C 1
ATOM 4268 O O . SER A 1 531 ? -1.562 -9.719 -25.149 1.00 76.88 531 SER A O 1
ATOM 4270 N N . GLY A 1 532 ? -0.959 -10.816 -23.293 1.00 85.12 532 GLY A N 1
ATOM 4271 C CA . GLY A 1 532 ? -1.397 -9.816 -22.325 1.00 85.12 532 GLY A CA 1
ATOM 4272 C C . GLY A 1 532 ? -2.918 -9.770 -22.135 1.00 85.12 532 GLY A C 1
ATOM 4273 O O . GLY A 1 532 ? -3.633 -10.760 -22.295 1.00 85.12 532 GLY A O 1
ATOM 4274 N N . MET A 1 533 ? -3.416 -8.589 -21.776 1.00 93.12 533 MET A N 1
ATOM 4275 C CA . MET A 1 533 ? -4.789 -8.326 -21.326 1.00 93.12 533 MET A CA 1
ATOM 4276 C C . MET A 1 533 ? -5.910 -8.851 -22.252 1.00 93.12 533 MET A C 1
ATOM 4278 O O . MET A 1 533 ? -5.827 -8.777 -23.482 1.00 93.12 533 MET A O 1
ATOM 4282 N N . ASP A 1 534 ? -7.000 -9.338 -21.655 1.00 94.44 534 ASP A N 1
ATOM 4283 C CA . ASP A 1 534 ? -8.255 -9.720 -22.313 1.00 94.44 534 ASP A CA 1
ATOM 4284 C C . ASP A 1 534 ? -9.122 -8.497 -22.679 1.00 94.44 534 ASP A C 1
ATOM 4286 O O . ASP A 1 534 ? -9.953 -8.019 -21.900 1.00 94.44 534 ASP A O 1
ATOM 4290 N N . LEU A 1 535 ? -8.924 -7.978 -23.896 1.00 95.75 535 LEU A N 1
ATOM 4291 C CA . LEU A 1 535 ? -9.657 -6.810 -24.393 1.00 95.75 535 LEU A CA 1
ATOM 4292 C C . LEU A 1 535 ? -11.129 -7.090 -24.735 1.00 95.75 535 LEU A C 1
ATOM 4294 O O . LEU A 1 535 ? -11.931 -6.157 -24.716 1.00 95.75 535 LEU A O 1
ATOM 4298 N N . ASP A 1 536 ? -11.511 -8.340 -25.004 1.00 95.50 536 ASP A N 1
ATOM 4299 C CA . ASP A 1 536 ? -12.915 -8.708 -25.225 1.00 95.50 536 ASP A CA 1
ATOM 4300 C C . ASP A 1 536 ? -13.708 -8.622 -23.921 1.00 95.50 536 ASP A C 1
ATOM 4302 O O . ASP A 1 536 ? -14.833 -8.116 -23.893 1.00 95.50 536 ASP A O 1
ATOM 4306 N N . ARG A 1 537 ? -13.086 -9.018 -22.808 1.00 95.00 537 ARG A N 1
ATOM 4307 C CA . ARG A 1 537 ? -13.647 -8.845 -21.468 1.00 95.00 537 ARG A CA 1
ATOM 4308 C C . ARG A 1 537 ? -13.673 -7.391 -21.004 1.00 95.00 537 ARG A C 1
ATOM 4310 O O . ARG A 1 537 ? -14.643 -7.001 -20.356 1.00 95.00 537 ARG A O 1
ATOM 4317 N N . LEU A 1 538 ? -12.666 -6.585 -21.352 1.00 96.94 538 LEU A N 1
ATOM 4318 C CA . LEU A 1 538 ? -12.706 -5.132 -21.143 1.00 96.94 538 LEU A CA 1
ATOM 4319 C C . LEU A 1 538 ? -13.873 -4.497 -21.909 1.00 96.94 538 LEU A C 1
ATOM 4321 O O . LEU A 1 538 ? -14.698 -3.811 -21.306 1.00 96.94 538 LEU A O 1
ATOM 4325 N N . GLU A 1 539 ? -14.003 -4.777 -23.209 1.00 97.50 539 GLU A N 1
ATOM 4326 C CA . GLU A 1 539 ? -15.124 -4.274 -24.008 1.00 97.50 539 GLU A CA 1
ATOM 4327 C C . GLU A 1 539 ? -16.476 -4.762 -23.457 1.00 97.50 539 GLU A C 1
ATOM 4329 O O . GLU A 1 539 ? -17.439 -3.997 -23.411 1.00 97.50 539 GLU A O 1
ATOM 4334 N N . GLY A 1 540 ? -16.543 -6.001 -22.963 1.00 96.69 540 GLY A N 1
ATOM 4335 C CA . GLY A 1 540 ? -17.715 -6.555 -22.286 1.00 96.69 540 GLY A CA 1
ATOM 4336 C C . GLY A 1 540 ? -18.175 -5.758 -21.059 1.00 96.69 540 GLY A C 1
ATOM 4337 O O . GLY A 1 540 ? -19.379 -5.656 -20.839 1.00 96.69 540 GLY A O 1
ATOM 4338 N N . PHE A 1 541 ? -17.258 -5.154 -20.293 1.00 94.38 541 PHE A N 1
ATOM 4339 C CA . PHE A 1 541 ? -17.614 -4.254 -19.187 1.00 94.38 541 PHE A CA 1
ATOM 4340 C C . PHE A 1 541 ? -18.008 -2.846 -19.650 1.00 94.38 541 PHE A C 1
ATOM 4342 O O . PHE A 1 541 ? -18.853 -2.218 -19.012 1.00 94.38 541 PHE A O 1
ATOM 4349 N N . LEU A 1 542 ? -17.404 -2.344 -20.732 1.00 95.19 542 LEU A N 1
ATOM 4350 C CA . LEU A 1 542 ? -17.673 -1.010 -21.285 1.00 95.19 542 LEU A CA 1
ATOM 4351 C C . LEU A 1 542 ? -19.021 -0.937 -22.029 1.00 95.19 542 LEU A C 1
ATOM 4353 O O . LEU A 1 542 ? -19.670 0.111 -22.061 1.00 95.19 542 LEU A O 1
ATOM 4357 N N . ARG A 1 543 ? -19.476 -2.049 -22.621 1.00 94.38 543 ARG A N 1
ATOM 4358 C CA . ARG A 1 543 ? -20.776 -2.143 -23.306 1.00 94.38 543 ARG A CA 1
ATOM 4359 C C . ARG A 1 543 ? -21.940 -1.836 -22.357 1.00 94.38 543 ARG A C 1
ATOM 4361 O O . ARG A 1 543 ? -22.035 -2.380 -21.263 1.00 94.38 543 ARG A O 1
ATOM 4368 N N . GLY A 1 544 ? -22.857 -0.985 -22.819 1.00 83.56 544 GLY A N 1
ATOM 4369 C CA . GLY A 1 544 ? -24.047 -0.573 -22.067 1.00 83.56 544 GLY A CA 1
ATOM 4370 C C . GLY A 1 544 ? -23.826 0.574 -21.074 1.00 83.56 544 GLY A C 1
ATOM 4371 O O . GLY A 1 544 ? -24.799 1.036 -20.483 1.00 83.56 544 GLY A O 1
ATOM 4372 N N . GLN A 1 545 ? -22.595 1.069 -20.904 1.00 87.25 545 GLN A N 1
ATOM 4373 C CA . GLN A 1 545 ? -22.341 2.269 -20.101 1.00 87.25 545 GLN A CA 1
ATOM 4374 C C . GLN A 1 545 ? -22.607 3.551 -20.916 1.00 87.25 545 GLN A C 1
ATOM 4376 O O . GLN A 1 545 ? -22.318 3.580 -22.116 1.00 87.25 545 GLN A O 1
ATOM 4381 N N . PRO A 1 546 ? -23.154 4.617 -20.300 1.00 85.88 546 PRO A N 1
ATOM 4382 C CA . PRO A 1 546 ? -23.373 5.891 -20.978 1.00 85.88 546 PRO A CA 1
ATOM 4383 C C . PRO A 1 546 ? -22.041 6.616 -21.216 1.00 85.88 546 PRO A C 1
ATOM 4385 O O . PRO A 1 546 ? -21.276 6.832 -20.279 1.00 85.88 546 PRO A O 1
ATOM 4388 N N . VAL A 1 547 ? -21.794 7.034 -22.458 1.00 90.94 547 VAL A N 1
ATOM 4389 C CA . VAL A 1 547 ? -20.588 7.778 -22.856 1.00 90.94 547 VAL A CA 1
ATOM 4390 C C . VAL A 1 547 ? -20.931 9.267 -22.936 1.00 90.94 547 VAL A C 1
ATOM 4392 O O . VAL A 1 547 ? -21.788 9.651 -23.730 1.00 90.94 547 VAL A O 1
ATOM 4395 N N . LYS A 1 548 ? -20.284 10.108 -22.123 1.00 87.44 548 LYS A N 1
ATOM 4396 C CA . LYS A 1 548 ? -20.623 11.539 -21.976 1.00 87.44 548 LYS A CA 1
ATOM 4397 C C . LYS A 1 548 ? -19.763 12.465 -22.836 1.00 87.44 548 LYS A C 1
ATOM 4399 O O . LYS A 1 548 ? -20.174 13.590 -23.089 1.00 87.44 548 LYS A O 1
ATOM 4404 N N . ARG A 1 549 ? -18.590 11.996 -23.287 1.00 82.69 549 ARG A N 1
ATOM 4405 C CA . ARG A 1 549 ? -17.666 12.702 -24.209 1.00 82.69 549 ARG A CA 1
ATOM 4406 C C . ARG A 1 549 ? -17.271 14.135 -23.789 1.00 82.69 549 ARG A C 1
ATOM 4408 O O . ARG A 1 549 ? -17.024 14.974 -24.648 1.00 82.69 549 ARG A O 1
ATOM 4415 N N . GLY A 1 550 ? -17.184 14.410 -22.486 1.00 86.06 550 GLY A N 1
ATOM 4416 C CA . GLY A 1 550 ? -16.594 15.653 -21.967 1.00 86.06 550 GLY A CA 1
ATOM 4417 C C . GLY A 1 550 ? -15.066 15.578 -21.844 1.00 86.06 550 GLY A C 1
ATOM 4418 O O . GLY A 1 550 ? -14.458 14.561 -22.189 1.00 86.06 550 GLY A O 1
ATOM 4419 N N . ASP A 1 551 ? -14.444 16.623 -21.292 1.00 87.56 551 ASP A N 1
ATOM 4420 C CA . ASP A 1 551 ? -13.007 16.623 -20.965 1.00 87.56 551 ASP A CA 1
ATOM 4421 C C . ASP A 1 551 ? -12.653 15.512 -19.969 1.00 87.56 551 ASP A C 1
ATOM 4423 O O . ASP A 1 551 ? -11.746 14.713 -20.208 1.00 87.56 551 ASP A O 1
ATOM 4427 N N . ILE A 1 552 ? -13.452 15.392 -18.905 1.00 94.88 552 ILE A N 1
ATOM 4428 C CA . ILE A 1 552 ? -13.355 14.313 -17.919 1.00 94.88 552 ILE A CA 1
ATOM 4429 C C . ILE A 1 552 ? -13.732 12.969 -18.554 1.00 94.88 552 ILE A C 1
ATOM 4431 O O . ILE A 1 552 ? -14.737 12.844 -19.261 1.00 94.88 552 ILE A O 1
ATOM 4435 N N . PHE A 1 553 ? -12.934 11.946 -18.262 1.00 96.44 553 PHE A N 1
ATOM 4436 C CA . PHE A 1 553 ? -13.132 10.596 -18.782 1.00 96.44 553 PHE A CA 1
ATOM 4437 C C . PHE A 1 553 ? -14.180 9.815 -17.975 1.00 96.44 553 PHE A C 1
ATOM 4439 O O . PHE A 1 553 ? -14.262 9.923 -16.747 1.00 96.44 553 PHE A O 1
ATOM 4446 N N . ASP A 1 554 ? -14.982 9.004 -18.667 1.00 96.00 554 ASP A N 1
ATOM 4447 C CA . ASP A 1 554 ? -16.098 8.247 -18.076 1.00 96.00 554 ASP A CA 1
ATOM 4448 C C . ASP A 1 554 ? -15.615 7.009 -17.294 1.00 96.00 554 ASP A C 1
ATOM 4450 O O . ASP A 1 554 ? -16.270 6.542 -16.357 1.00 96.00 554 ASP A O 1
ATOM 4454 N N . SER A 1 555 ? -14.427 6.502 -17.629 1.00 97.31 555 SER A N 1
ATOM 4455 C CA . SER A 1 555 ? -13.716 5.453 -16.889 1.00 97.31 555 SER A CA 1
ATOM 4456 C C . SER A 1 555 ? -12.202 5.543 -17.115 1.00 97.31 555 SER A C 1
ATOM 4458 O O . SER A 1 555 ? -11.743 6.301 -17.970 1.00 97.31 555 SER A O 1
ATOM 4460 N N . VAL A 1 556 ? -11.423 4.783 -16.341 1.00 98.44 556 VAL A N 1
ATOM 4461 C CA . VAL A 1 556 ? -9.957 4.694 -16.473 1.00 98.44 556 VAL A CA 1
ATOM 4462 C C . VAL A 1 556 ? -9.541 3.238 -16.639 1.00 98.44 556 VAL A C 1
ATOM 4464 O O . VAL A 1 556 ? -10.082 2.377 -15.953 1.00 98.44 556 VAL A O 1
ATOM 4467 N N . LEU A 1 557 ? -8.547 2.964 -17.479 1.00 98.56 557 LEU A N 1
ATOM 4468 C CA . LEU A 1 557 ? -7.741 1.748 -17.456 1.00 98.56 557 LEU A CA 1
ATOM 4469 C C . LEU A 1 557 ? -6.330 2.083 -16.963 1.00 98.56 557 LEU A C 1
ATOM 4471 O O . LEU A 1 557 ? -5.693 2.984 -17.501 1.00 98.56 557 LEU A O 1
ATOM 4475 N N . TYR A 1 558 ? -5.822 1.319 -15.999 1.00 98.62 558 TYR A N 1
ATOM 4476 C CA . TYR A 1 558 ? -4.408 1.302 -15.625 1.00 98.62 558 TYR A CA 1
ATOM 4477 C C . TYR A 1 558 ? -3.761 -0.023 -16.045 1.00 98.62 558 TYR A C 1
ATOM 4479 O O . TYR A 1 558 ? -4.255 -1.109 -15.714 1.00 98.62 558 TYR A O 1
ATOM 4487 N N . CYS A 1 559 ? -2.655 0.063 -16.781 1.00 97.38 559 CYS A N 1
ATOM 4488 C CA . CYS A 1 559 ? -1.952 -1.088 -17.340 1.00 97.38 559 CYS A CA 1
ATOM 4489 C C . CYS A 1 559 ? -0.438 -0.861 -17.425 1.00 97.38 559 CYS A C 1
ATOM 4491 O O . CYS A 1 559 ? 0.030 0.273 -17.413 1.00 97.38 559 CYS A O 1
ATOM 4493 N N . VAL A 1 560 ? 0.310 -1.956 -17.530 1.00 96.38 560 VAL A N 1
ATOM 4494 C CA . VAL A 1 560 ? 1.755 -2.000 -17.781 1.00 96.38 560 VAL A CA 1
ATOM 4495 C C . VAL A 1 560 ? 1.929 -2.734 -19.123 1.00 96.38 560 VAL A C 1
ATOM 4497 O O . VAL A 1 560 ? 1.958 -3.967 -19.139 1.00 96.38 560 VAL A O 1
ATOM 4500 N N . PRO A 1 561 ? 1.928 -2.030 -20.274 1.00 95.38 561 PRO A N 1
ATOM 4501 C CA . PRO A 1 561 ? 1.837 -2.669 -21.592 1.00 95.38 561 PRO A CA 1
ATOM 4502 C C . PRO A 1 561 ? 3.053 -3.518 -21.971 1.00 95.38 561 PRO A C 1
ATOM 4504 O O . PRO A 1 561 ? 2.920 -4.425 -22.799 1.00 95.38 561 PRO A O 1
ATOM 4507 N N . THR A 1 562 ? 4.226 -3.208 -21.421 1.00 94.06 562 THR A N 1
ATOM 4508 C CA . THR A 1 562 ? 5.508 -3.853 -21.732 1.00 94.06 562 THR A CA 1
ATOM 4509 C C . THR A 1 562 ? 6.180 -4.305 -20.439 1.00 94.06 562 THR A C 1
ATOM 4511 O O . THR A 1 562 ? 6.252 -3.534 -19.485 1.00 94.06 562 THR A O 1
ATOM 4514 N N . HIS A 1 563 ? 6.686 -5.543 -20.408 1.00 92.94 563 HIS A N 1
ATOM 4515 C CA . HIS A 1 563 ? 7.343 -6.155 -19.242 1.00 92.94 563 HIS A CA 1
ATOM 4516 C C . HIS A 1 563 ? 6.498 -6.043 -17.963 1.00 92.94 563 HIS A C 1
ATOM 4518 O O . HIS A 1 563 ? 6.975 -5.610 -16.914 1.00 92.94 563 HIS A O 1
ATOM 4524 N N . ALA A 1 564 ? 5.215 -6.405 -18.071 1.00 92.06 564 ALA A N 1
ATOM 4525 C CA . ALA A 1 564 ? 4.197 -6.117 -17.068 1.00 92.06 564 ALA A CA 1
ATOM 4526 C C . ALA A 1 564 ? 4.596 -6.540 -15.645 1.00 92.06 564 ALA A C 1
ATOM 4528 O O . ALA A 1 564 ? 4.984 -7.680 -15.408 1.00 92.06 564 ALA A O 1
ATOM 4529 N N . ASN A 1 565 ? 4.451 -5.664 -14.651 1.00 90.62 565 ASN A N 1
ATOM 4530 C CA . ASN A 1 565 ? 4.687 -6.044 -13.258 1.00 90.62 565 ASN A CA 1
ATOM 4531 C C . ASN A 1 565 ? 3.404 -6.679 -12.678 1.00 90.62 565 ASN A C 1
ATOM 4533 O O . ASN A 1 565 ? 2.418 -5.950 -12.548 1.00 90.62 565 ASN A O 1
ATOM 4537 N N . PRO A 1 566 ? 3.367 -7.978 -12.303 1.00 89.81 566 PRO A N 1
ATOM 4538 C CA . PRO A 1 566 ? 4.504 -8.881 -12.061 1.00 89.81 566 PRO A CA 1
ATOM 4539 C C . PRO A 1 566 ? 4.778 -9.970 -13.126 1.00 89.81 566 PRO A C 1
ATOM 4541 O O . PRO A 1 566 ? 5.680 -10.777 -12.916 1.00 89.81 566 PRO A O 1
ATOM 4544 N N . THR A 1 567 ? 3.991 -10.089 -14.200 1.00 89.56 567 THR A N 1
ATOM 4545 C CA . THR A 1 567 ? 4.011 -11.258 -15.113 1.00 89.56 567 THR A CA 1
ATOM 4546 C C . THR A 1 567 ? 5.101 -11.248 -16.184 1.00 89.56 567 THR A C 1
ATOM 4548 O O . THR A 1 567 ? 5.346 -12.279 -16.804 1.00 89.56 567 THR A O 1
ATOM 4551 N N . GLY A 1 568 ? 5.745 -10.108 -16.429 1.00 89.81 568 GLY A N 1
ATOM 4552 C CA . GLY A 1 568 ? 6.654 -9.888 -17.554 1.00 89.81 568 GLY A CA 1
ATOM 4553 C C . GLY A 1 568 ? 5.956 -9.842 -18.919 1.00 89.81 568 GLY A C 1
ATOM 4554 O O . GLY A 1 568 ? 6.643 -9.838 -19.937 1.00 89.81 568 GLY A O 1
ATOM 4555 N N . SER A 1 569 ? 4.617 -9.826 -18.966 1.00 91.19 569 SER A N 1
ATOM 4556 C CA . SER A 1 569 ? 3.858 -9.901 -20.220 1.00 91.19 569 SER A CA 1
ATOM 4557 C C . SER A 1 569 ? 4.069 -8.665 -21.109 1.00 91.19 569 SER A C 1
ATOM 4559 O O . SER A 1 569 ? 4.415 -7.577 -20.636 1.00 91.19 569 SER A O 1
ATOM 4561 N N . ILE A 1 570 ? 3.862 -8.833 -22.418 1.00 92.31 570 ILE A N 1
ATOM 4562 C CA . ILE A 1 570 ? 3.926 -7.753 -23.408 1.00 92.31 570 ILE A CA 1
ATOM 4563 C C . ILE A 1 570 ? 2.627 -7.771 -24.215 1.00 92.31 570 ILE A C 1
ATOM 4565 O O . ILE A 1 570 ? 2.303 -8.746 -24.891 1.00 92.31 570 ILE A O 1
ATOM 4569 N N . LEU A 1 571 ? 1.877 -6.671 -24.164 1.00 93.56 571 LEU A N 1
ATOM 4570 C CA . LEU A 1 571 ? 0.643 -6.503 -24.925 1.00 93.56 571 LEU A CA 1
ATOM 4571 C C . LEU A 1 571 ? 0.956 -6.423 -26.429 1.00 93.56 571 LEU A C 1
ATOM 4573 O O . LEU A 1 571 ? 1.726 -5.560 -26.854 1.00 93.56 571 LEU A O 1
ATOM 4577 N N . SER A 1 572 ? 0.344 -7.291 -27.237 1.00 92.56 572 SER A N 1
ATOM 4578 C CA . SER A 1 572 ? 0.632 -7.387 -28.677 1.00 92.56 572 SER A CA 1
ATOM 4579 C C . SER A 1 572 ? 0.233 -6.131 -29.468 1.00 92.56 572 SER A C 1
ATOM 4581 O O . SER A 1 572 ? -0.708 -5.421 -29.112 1.00 92.56 572 SER A O 1
ATOM 4583 N N . ALA A 1 573 ? 0.900 -5.871 -30.598 1.00 92.50 573 ALA A N 1
ATOM 4584 C CA . ALA A 1 573 ? 0.667 -4.674 -31.417 1.00 92.50 573 ALA A CA 1
ATOM 4585 C C . ALA A 1 573 ? -0.778 -4.542 -31.957 1.00 92.50 573 ALA A C 1
ATOM 4587 O O . ALA A 1 573 ? -1.264 -3.430 -32.173 1.00 92.50 573 ALA A O 1
ATOM 4588 N N . SER A 1 574 ? -1.492 -5.656 -32.162 1.00 93.06 574 SER A N 1
ATOM 4589 C CA . SER A 1 574 ? -2.919 -5.646 -32.518 1.00 93.06 574 SER A CA 1
ATOM 4590 C C . SER A 1 574 ? -3.801 -5.241 -31.332 1.00 93.06 574 SER A C 1
ATOM 4592 O O . SER A 1 574 ? -4.720 -4.437 -31.492 1.00 93.06 574 SER A O 1
ATOM 4594 N N . LYS A 1 575 ? -3.483 -5.722 -30.123 1.00 95.12 575 LYS A N 1
ATOM 4595 C CA . LYS A 1 575 ? -4.156 -5.314 -28.884 1.00 95.12 575 LYS A CA 1
ATOM 4596 C C . LYS A 1 575 ? -3.861 -3.859 -28.514 1.00 95.12 575 LYS A C 1
ATOM 4598 O O . LYS A 1 575 ? -4.784 -3.173 -28.099 1.00 95.12 575 LYS A O 1
ATOM 4603 N N . ARG A 1 576 ? -2.637 -3.354 -28.717 1.00 95.62 576 ARG A N 1
ATOM 4604 C CA . ARG A 1 576 ? -2.292 -1.936 -28.475 1.00 95.62 576 ARG A CA 1
ATOM 4605 C C . ARG A 1 576 ? -3.154 -0.986 -29.321 1.00 95.62 576 ARG A C 1
ATOM 4607 O O . ARG A 1 576 ? -3.788 -0.103 -28.754 1.00 95.62 576 ARG A O 1
ATOM 4614 N N . ARG A 1 577 ? -3.290 -1.240 -30.632 1.00 95.00 577 ARG A N 1
ATOM 4615 C CA . ARG A 1 577 ? -4.215 -0.496 -31.517 1.00 95.00 577 ARG A CA 1
ATOM 4616 C C . ARG A 1 577 ? -5.678 -0.625 -31.082 1.00 95.00 577 ARG A C 1
ATOM 4618 O O . ARG A 1 577 ? -6.361 0.377 -30.894 1.00 95.00 577 ARG A O 1
ATOM 4625 N N . ARG A 1 578 ? -6.160 -1.855 -30.839 1.00 95.62 578 ARG A N 1
ATOM 4626 C CA . ARG A 1 578 ? -7.537 -2.083 -30.357 1.00 95.62 578 ARG A CA 1
ATOM 4627 C C . ARG A 1 578 ? -7.811 -1.353 -29.038 1.00 95.62 578 ARG A C 1
ATOM 4629 O O . ARG A 1 578 ? -8.933 -0.910 -28.812 1.00 95.62 578 ARG A O 1
ATOM 4636 N N . LEU A 1 579 ? -6.812 -1.216 -28.169 1.00 96.31 579 LEU A N 1
ATOM 4637 C CA . LEU A 1 579 ? -6.966 -0.530 -26.895 1.00 96.31 579 LEU A CA 1
ATOM 4638 C C . LEU A 1 579 ? -7.213 0.976 -27.083 1.00 96.31 579 LEU A C 1
ATOM 4640 O O . LEU A 1 579 ? -8.154 1.487 -26.480 1.00 96.31 579 LEU A O 1
ATOM 4644 N N . VAL A 1 580 ? -6.471 1.648 -27.973 1.00 96.62 580 VAL A N 1
ATOM 4645 C CA . VAL A 1 580 ? -6.739 3.047 -28.375 1.00 96.62 580 VAL A CA 1
ATOM 4646 C C . VAL A 1 580 ? -8.174 3.196 -28.888 1.00 96.62 580 VAL A C 1
ATOM 4648 O O . VAL A 1 580 ? -8.938 4.021 -28.384 1.00 96.62 580 VAL A O 1
ATOM 4651 N N . GLN A 1 581 ? -8.586 2.321 -29.810 1.00 95.38 581 GLN A N 1
ATOM 4652 C CA . GLN A 1 581 ? -9.936 2.316 -30.385 1.00 95.38 581 GLN A CA 1
ATOM 4653 C C . GLN A 1 581 ? -11.031 2.151 -29.316 1.00 95.38 581 GLN A C 1
ATOM 4655 O O . GLN A 1 581 ? -12.054 2.834 -29.366 1.00 95.38 581 GLN A O 1
ATOM 4660 N N . LEU A 1 582 ? -10.826 1.282 -28.317 1.00 96.31 582 LEU A N 1
ATOM 4661 C CA . LEU A 1 582 ? -11.737 1.140 -27.174 1.00 96.31 582 LEU A CA 1
ATOM 4662 C C . LEU A 1 582 ? -11.755 2.403 -26.298 1.00 96.31 582 LEU A C 1
ATOM 4664 O O . LEU A 1 582 ? -12.836 2.852 -25.916 1.00 96.31 582 LEU A O 1
ATOM 4668 N N . GLY A 1 583 ? -10.592 3.000 -26.020 1.00 95.81 583 GLY A N 1
ATOM 4669 C CA . GLY A 1 583 ? -10.477 4.257 -25.276 1.00 95.81 583 GLY A CA 1
ATOM 4670 C C . GLY A 1 583 ? -11.297 5.380 -25.908 1.00 95.81 583 GLY A C 1
ATOM 4671 O O . GLY A 1 583 ? -12.152 5.973 -25.246 1.00 95.81 583 GLY A O 1
ATOM 4672 N N . ARG A 1 584 ? -11.120 5.599 -27.218 1.00 93.88 584 ARG A N 1
ATOM 4673 C CA . ARG A 1 584 ? -11.853 6.608 -28.002 1.00 93.88 584 ARG A CA 1
ATOM 4674 C C . ARG A 1 584 ? -13.353 6.304 -28.087 1.00 93.88 584 ARG A C 1
ATOM 4676 O O . ARG A 1 584 ? -14.181 7.179 -27.831 1.00 93.88 584 ARG A O 1
ATOM 4683 N N . LYS A 1 585 ? -13.726 5.049 -28.372 1.00 94.25 585 LYS A N 1
ATOM 4684 C CA . LYS A 1 585 ? -15.128 4.594 -28.486 1.00 94.25 585 LYS A CA 1
ATOM 4685 C C . LYS A 1 585 ? -15.936 4.829 -27.204 1.00 94.25 585 LYS A C 1
ATOM 4687 O O . LYS A 1 585 ? -17.099 5.223 -27.298 1.00 94.25 585 LYS A O 1
ATOM 4692 N N . TYR A 1 586 ? -15.326 4.607 -26.037 1.00 95.50 586 TYR A N 1
ATOM 4693 C CA . TYR A 1 586 ? -15.994 4.637 -24.729 1.00 95.50 586 TYR A CA 1
ATOM 4694 C C . TYR A 1 586 ? -15.576 5.809 -23.811 1.00 95.50 586 TYR A C 1
ATOM 4696 O O . TYR A 1 586 ? -15.968 5.814 -22.647 1.00 95.50 586 TYR A O 1
ATOM 4704 N N . ASN A 1 587 ? -14.815 6.799 -24.306 1.00 95.50 587 ASN A N 1
ATOM 4705 C CA . ASN A 1 587 ? -14.257 7.917 -23.515 1.00 95.50 587 ASN A CA 1
ATOM 4706 C C . ASN A 1 587 ? -13.554 7.436 -22.224 1.00 95.50 587 ASN A C 1
ATOM 4708 O O . ASN A 1 587 ? -13.776 7.957 -21.127 1.00 95.50 587 ASN A O 1
ATOM 4712 N N . MET A 1 588 ? -12.725 6.399 -22.361 1.00 97.25 588 MET A N 1
ATOM 4713 C CA . MET A 1 588 ? -11.953 5.796 -21.275 1.00 97.25 588 MET A CA 1
ATOM 4714 C C . MET A 1 588 ? -10.499 6.269 -21.349 1.00 97.25 588 MET A C 1
ATOM 4716 O O . MET A 1 588 ? -9.848 6.076 -22.373 1.00 97.25 588 MET A O 1
ATOM 4720 N N . LEU A 1 589 ? -9.990 6.841 -20.256 1.00 98.38 589 LEU A N 1
ATOM 4721 C CA . LEU A 1 589 ? -8.579 7.206 -20.120 1.00 98.38 589 LEU A CA 1
ATOM 4722 C C . LEU A 1 589 ? -7.733 5.937 -20.008 1.00 98.38 589 LEU A C 1
ATOM 4724 O O . LEU A 1 589 ? -8.032 5.079 -19.181 1.00 98.38 589 LEU A O 1
ATOM 4728 N N . ILE A 1 590 ? -6.662 5.826 -20.784 1.00 98.69 590 ILE A N 1
ATOM 4729 C CA . ILE A 1 590 ? -5.717 4.709 -20.727 1.00 98.69 590 ILE A CA 1
ATOM 4730 C C . ILE A 1 590 ? -4.405 5.234 -20.153 1.00 98.69 590 ILE A C 1
ATOM 4732 O O . ILE A 1 590 ? -3.703 6.001 -20.803 1.00 98.69 590 ILE A O 1
ATOM 4736 N N . ILE A 1 591 ? -4.079 4.820 -18.930 1.00 98.75 591 ILE A N 1
ATOM 4737 C CA . ILE A 1 591 ? -2.813 5.142 -18.274 1.00 98.75 591 ILE A CA 1
ATOM 4738 C C . ILE A 1 591 ? -1.892 3.926 -18.394 1.00 98.75 591 ILE A C 1
ATOM 4740 O O . ILE A 1 591 ? -2.169 2.856 -17.840 1.00 98.75 591 ILE A O 1
ATOM 4744 N N . CYS A 1 592 ? -0.803 4.108 -19.129 1.00 98.50 592 CYS A N 1
ATOM 4745 C CA . CYS A 1 592 ? 0.253 3.131 -19.336 1.00 98.50 592 CYS A CA 1
ATOM 4746 C C . CYS A 1 592 ? 1.430 3.455 -18.406 1.00 98.50 592 CYS A C 1
ATOM 4748 O O . CYS A 1 592 ? 2.024 4.526 -18.498 1.00 98.50 592 CYS A O 1
ATOM 4750 N N . ASP A 1 593 ? 1.741 2.562 -17.467 1.00 97.31 593 ASP A N 1
ATOM 4751 C CA . ASP A 1 593 ? 2.894 2.680 -16.565 1.00 97.31 593 ASP A CA 1
ATOM 4752 C C . ASP A 1 593 ? 4.149 2.144 -17.276 1.00 97.31 593 ASP A C 1
ATOM 4754 O O . ASP A 1 593 ? 4.573 1.003 -17.094 1.00 97.31 593 ASP A O 1
ATOM 4758 N N . ASP A 1 594 ? 4.705 2.975 -18.155 1.00 96.31 594 ASP A N 1
ATOM 4759 C CA . ASP A 1 594 ? 5.726 2.615 -19.150 1.00 96.31 594 ASP A CA 1
ATOM 4760 C C . ASP A 1 594 ? 7.165 2.657 -18.577 1.00 96.31 594 ASP A C 1
ATOM 4762 O O . ASP A 1 594 ? 8.161 2.782 -19.295 1.00 96.31 594 ASP A O 1
ATOM 4766 N N . VAL A 1 595 ? 7.314 2.513 -17.252 1.00 94.94 595 VAL A N 1
ATOM 4767 C CA . VAL A 1 595 ? 8.603 2.576 -16.523 1.00 94.94 595 VAL A CA 1
ATOM 4768 C C . VAL A 1 595 ? 9.591 1.450 -16.859 1.00 94.94 595 VAL A C 1
ATOM 4770 O O . VAL A 1 595 ? 10.728 1.477 -16.379 1.00 94.94 595 VAL A O 1
ATOM 4773 N N . TYR A 1 596 ? 9.173 0.462 -17.654 1.00 93.56 596 TYR A N 1
ATOM 4774 C CA . TYR A 1 596 ? 9.980 -0.689 -18.065 1.00 93.56 596 TYR A CA 1
ATOM 4775 C C . TYR A 1 596 ? 10.304 -0.729 -19.567 1.00 93.56 596 TYR A C 1
ATOM 4777 O O . TYR A 1 596 ? 11.116 -1.560 -19.962 1.00 93.56 596 TYR A O 1
ATOM 4785 N N . ASP A 1 597 ? 9.734 0.142 -20.408 1.00 91.50 597 ASP A N 1
ATOM 4786 C CA . ASP A 1 597 ? 9.832 0.036 -21.880 1.00 91.50 597 ASP A CA 1
ATOM 4787 C C . ASP A 1 597 ? 11.282 -0.024 -22.405 1.00 91.50 597 ASP A C 1
ATOM 4789 O O . ASP A 1 597 ? 11.622 -0.856 -23.251 1.00 91.50 597 ASP A O 1
ATOM 4793 N N . ILE A 1 598 ? 12.160 0.813 -21.838 1.00 91.62 598 ILE A N 1
ATOM 4794 C CA . ILE A 1 598 ? 13.591 0.921 -22.190 1.00 91.62 598 ILE A CA 1
ATOM 4795 C C . ILE A 1 598 ? 14.389 -0.335 -21.762 1.00 91.62 598 ILE A C 1
ATOM 4797 O O . ILE A 1 598 ? 15.499 -0.571 -22.232 1.00 91.62 598 ILE A O 1
ATOM 4801 N N . LEU A 1 599 ? 13.829 -1.198 -20.906 1.00 90.94 599 LEU A N 1
ATOM 4802 C CA . LEU A 1 599 ? 14.479 -2.414 -20.393 1.00 90.94 599 LEU A CA 1
ATOM 4803 C C . LEU A 1 599 ? 14.232 -3.658 -21.269 1.00 90.94 599 LEU A C 1
ATOM 4805 O O . LEU A 1 599 ? 14.338 -4.794 -20.806 1.00 90.94 599 LEU A O 1
ATOM 4809 N N . THR A 1 600 ? 13.944 -3.458 -22.556 1.00 89.75 600 THR A N 1
ATOM 4810 C CA . THR A 1 600 ? 13.843 -4.541 -23.544 1.00 89.75 600 THR A CA 1
ATOM 4811 C C . THR A 1 600 ? 15.241 -5.062 -23.902 1.00 89.75 600 THR A C 1
ATOM 4813 O O . THR A 1 600 ? 15.920 -4.530 -24.774 1.00 89.75 600 THR A O 1
ATOM 4816 N N . PHE A 1 601 ? 15.701 -6.104 -23.200 1.00 85.75 601 PHE A N 1
ATOM 4817 C CA . PHE A 1 601 ? 17.068 -6.634 -23.350 1.00 85.75 601 PHE A CA 1
ATOM 4818 C C . PHE A 1 601 ? 17.313 -7.446 -24.633 1.00 85.75 601 PHE A C 1
ATOM 4820 O O . PHE A 1 601 ? 18.463 -7.596 -25.045 1.00 85.75 601 PHE A O 1
ATOM 4827 N N . GLN A 1 602 ? 16.267 -8.045 -25.207 1.00 83.75 602 GLN A N 1
ATOM 4828 C CA . GLN A 1 602 ? 16.328 -8.931 -26.373 1.00 83.75 602 GLN A CA 1
ATOM 4829 C C . GLN A 1 602 ? 15.028 -8.819 -27.178 1.00 83.75 602 GLN A C 1
ATOM 4831 O O . GLN A 1 602 ? 13.957 -8.677 -26.589 1.00 83.75 602 GLN A O 1
ATOM 4836 N N . GLY A 1 603 ? 15.124 -8.950 -28.503 1.00 84.38 603 GLY A N 1
ATOM 4837 C CA . GLY A 1 603 ? 13.986 -8.838 -29.420 1.00 84.38 603 GLY A CA 1
ATOM 4838 C C . GLY A 1 603 ? 13.748 -7.416 -29.938 1.00 84.38 603 GLY A C 1
ATOM 4839 O O . GLY A 1 603 ? 14.563 -6.518 -29.737 1.00 84.38 603 GLY A O 1
ATOM 4840 N N . GLU A 1 604 ? 12.636 -7.243 -30.649 1.00 87.44 604 GLU A N 1
ATOM 4841 C CA . GLU A 1 604 ? 12.159 -5.952 -31.156 1.00 87.44 604 GLU A CA 1
ATOM 4842 C C . GLU A 1 604 ? 11.551 -5.119 -30.015 1.00 87.44 604 GLU A C 1
ATOM 4844 O O . GLU A 1 604 ? 10.862 -5.664 -29.150 1.00 87.44 604 GLU A O 1
ATOM 4849 N N . ILE A 1 605 ? 11.789 -3.802 -30.008 1.00 90.62 605 ILE A N 1
ATOM 4850 C CA . ILE A 1 605 ? 11.218 -2.893 -29.003 1.00 90.62 605 ILE A CA 1
ATOM 4851 C C . ILE A 1 605 ? 9.729 -2.675 -29.323 1.00 90.62 605 ILE A C 1
ATOM 4853 O O . ILE A 1 605 ? 9.415 -2.126 -30.380 1.00 90.62 605 ILE A O 1
ATOM 4857 N N . PRO A 1 606 ? 8.782 -3.074 -28.450 1.00 91.50 606 PRO A N 1
ATOM 4858 C CA . PRO A 1 606 ? 7.362 -2.972 -28.768 1.00 91.50 606 PRO A CA 1
ATOM 4859 C C . PRO A 1 606 ? 6.901 -1.513 -28.830 1.00 91.50 606 PRO A C 1
ATOM 4861 O O . PRO A 1 606 ? 6.980 -0.789 -27.837 1.00 91.50 606 PRO A O 1
ATOM 4864 N N . GLN A 1 607 ? 6.339 -1.094 -29.967 1.00 93.38 607 GLN A N 1
ATOM 4865 C CA . GLN A 1 607 ? 5.797 0.258 -30.127 1.00 93.38 607 GLN A CA 1
ATOM 4866 C C . GLN A 1 607 ? 4.769 0.580 -29.027 1.00 93.38 607 GLN A C 1
ATOM 4868 O O . GLN A 1 607 ? 3.837 -0.188 -28.759 1.00 93.38 607 GLN A O 1
ATOM 4873 N N . ARG A 1 608 ? 4.960 1.719 -28.357 1.00 95.62 608 ARG A N 1
ATOM 4874 C CA . ARG A 1 608 ? 4.198 2.144 -27.171 1.00 95.62 608 ARG A CA 1
ATOM 4875 C C . ARG A 1 608 ? 2.745 2.470 -27.498 1.00 95.62 608 ARG A C 1
ATOM 4877 O O . ARG A 1 608 ? 2.431 2.878 -28.612 1.00 95.62 608 ARG A O 1
ATOM 4884 N N . VAL A 1 609 ? 1.850 2.318 -26.518 1.00 96.81 609 VAL A N 1
ATOM 4885 C CA . VAL A 1 609 ? 0.406 2.545 -26.727 1.00 96.81 609 VAL A CA 1
ATOM 4886 C C . VAL A 1 609 ? 0.127 4.002 -27.110 1.00 96.81 609 VAL A C 1
ATOM 4888 O O . VAL A 1 609 ? -0.654 4.247 -28.026 1.00 96.81 609 VAL A O 1
ATOM 4891 N N . VAL A 1 610 ? 0.829 4.958 -26.486 1.00 96.88 610 VAL A N 1
ATOM 4892 C CA . VAL A 1 610 ? 0.699 6.392 -26.800 1.00 96.88 610 VAL A CA 1
ATOM 4893 C C . VAL A 1 610 ? 1.078 6.717 -28.248 1.00 96.88 610 VAL A C 1
ATOM 4895 O O . VAL A 1 610 ? 0.439 7.559 -28.865 1.00 96.88 610 VAL A O 1
ATOM 4898 N N . ALA A 1 611 ? 2.046 6.004 -28.836 1.00 95.06 611 ALA A N 1
ATOM 4899 C CA . ALA A 1 611 ? 2.451 6.237 -30.219 1.00 95.06 611 ALA A CA 1
ATOM 4900 C C . ALA A 1 611 ? 1.335 5.874 -31.214 1.00 95.06 611 ALA A C 1
ATOM 4902 O O . ALA A 1 611 ? 1.202 6.536 -32.234 1.00 95.06 611 ALA A O 1
ATOM 4903 N N . TYR A 1 612 ? 0.494 4.877 -30.914 1.00 94.38 612 TYR A N 1
ATOM 4904 C CA . TYR A 1 612 ? -0.692 4.594 -31.731 1.00 94.38 612 TYR A CA 1
ATOM 4905 C C . TYR A 1 612 ? -1.748 5.701 -31.614 1.00 94.38 612 TYR A C 1
ATOM 4907 O O . TYR A 1 612 ? -2.314 6.105 -32.624 1.00 94.38 612 TYR A O 1
ATOM 4915 N N . ASP A 1 613 ? -1.974 6.236 -30.411 1.00 95.38 613 ASP A N 1
ATOM 4916 C CA . ASP A 1 613 ? -2.943 7.321 -30.193 1.00 95.38 613 ASP A CA 1
ATOM 4917 C C . ASP A 1 613 ? -2.490 8.662 -30.799 1.00 95.38 613 ASP A C 1
ATOM 4919 O O . ASP A 1 613 ? -3.332 9.439 -31.229 1.00 95.38 613 ASP A O 1
ATOM 4923 N N . LEU A 1 614 ? -1.176 8.903 -30.891 1.00 92.62 614 LEU A N 1
ATOM 4924 C CA . LEU A 1 614 ? -0.583 10.070 -31.563 1.00 92.62 614 LEU A CA 1
ATOM 4925 C C . LEU A 1 614 ? -0.491 9.930 -33.097 1.00 92.62 614 LEU A C 1
ATOM 4927 O O . LEU A 1 614 ? -0.355 10.938 -33.780 1.00 92.62 614 LEU A O 1
ATOM 4931 N N . LEU A 1 615 ? -0.513 8.707 -33.645 1.00 84.25 615 LEU A N 1
ATOM 4932 C CA . LEU A 1 615 ? -0.424 8.455 -35.096 1.00 84.25 615 LEU A CA 1
ATOM 4933 C C . LEU A 1 615 ? -1.792 8.320 -35.780 1.00 84.25 615 LEU A C 1
ATOM 4935 O O . LEU A 1 615 ? -1.894 8.528 -36.988 1.00 84.25 615 LEU A O 1
ATOM 4939 N N . GLU A 1 616 ? -2.843 7.941 -35.047 1.00 66.69 616 GLU A N 1
ATOM 4940 C CA . GLU A 1 616 ? -4.214 7.849 -35.570 1.00 66.69 616 GLU A CA 1
ATOM 4941 C C . GLU A 1 616 ? -4.868 9.247 -35.614 1.00 66.69 616 GLU A C 1
ATOM 4943 O O . GLU A 1 616 ? -5.818 9.539 -34.879 1.00 66.69 616 GLU A O 1
ATOM 4948 N N . ASP A 1 617 ? -4.314 10.093 -36.492 1.00 52.84 617 ASP A N 1
ATOM 4949 C CA . ASP A 1 617 ? -4.510 11.545 -36.652 1.00 52.84 617 ASP A CA 1
ATOM 4950 C C . ASP A 1 617 ? -5.853 11.911 -37.335 1.00 52.84 617 ASP A C 1
ATOM 4952 O O . ASP A 1 617 ? -5.936 12.577 -38.370 1.00 52.84 617 ASP A O 1
ATOM 4956 N N . GLY A 1 618 ? -6.952 11.420 -36.761 1.00 55.28 618 GLY A N 1
ATOM 4957 C CA . GLY A 1 618 ? -8.270 12.026 -36.946 1.00 55.28 618 GLY A CA 1
ATOM 4958 C C . GLY A 1 618 ? -8.469 13.193 -35.972 1.00 55.28 618 GLY A C 1
ATOM 4959 O O . GLY A 1 618 ? -7.764 13.298 -34.973 1.00 55.28 618 GLY A O 1
ATOM 4960 N N . ASN A 1 619 ? -9.514 14.006 -36.172 1.00 64.62 619 ASN A N 1
ATOM 4961 C CA . ASN A 1 619 ? -9.982 15.009 -35.190 1.00 64.62 619 ASN A CA 1
ATOM 4962 C C . ASN A 1 619 ? -10.582 14.369 -33.906 1.00 64.62 619 ASN A C 1
ATOM 4964 O O . ASN A 1 619 ? -11.537 14.882 -33.320 1.00 64.62 619 ASN A O 1
ATOM 4968 N N . GLU A 1 620 ? -10.085 13.205 -33.493 1.00 77.06 620 GLU A N 1
ATOM 4969 C CA . GLU A 1 620 ? -10.569 12.442 -32.353 1.00 77.06 620 GLU A CA 1
ATOM 4970 C C . GLU A 1 620 ? -9.847 12.847 -31.061 1.00 77.06 620 GLU A C 1
ATOM 4972 O O . GLU A 1 620 ? -8.670 13.218 -31.037 1.00 77.06 620 GLU A O 1
ATOM 4977 N N . LYS A 1 621 ? -10.572 12.762 -29.941 1.00 88.50 621 LYS A N 1
ATOM 4978 C CA . LYS A 1 621 ? -10.007 13.001 -28.613 1.00 88.50 621 LYS A CA 1
ATOM 4979 C C . LYS A 1 621 ? -8.935 11.942 -28.336 1.00 88.50 621 LYS A C 1
ATOM 4981 O O . LYS A 1 621 ? -9.249 10.755 -28.336 1.00 88.50 621 LYS A O 1
ATOM 4986 N N . HIS A 1 622 ? -7.711 12.380 -28.053 1.00 94.31 622 HIS A N 1
ATOM 4987 C CA . HIS A 1 622 ? -6.653 11.510 -27.543 1.00 94.31 622 HIS A CA 1
ATOM 4988 C C . HIS A 1 622 ? -7.042 10.969 -26.159 1.00 94.31 622 HIS A C 1
ATOM 4990 O O . HIS A 1 622 ? -7.680 11.661 -25.361 1.00 94.31 622 HIS A O 1
ATOM 4996 N N . VAL A 1 623 ? -6.671 9.726 -25.876 1.00 96.44 623 VAL A N 1
ATOM 4997 C CA . VAL A 1 623 ? -7.133 8.956 -24.712 1.00 96.44 623 VAL A CA 1
ATOM 4998 C C . VAL A 1 623 ? -6.014 8.242 -23.956 1.00 96.44 623 VAL A C 1
ATOM 5000 O O . VAL A 1 623 ? -6.282 7.687 -22.891 1.00 96.44 623 VAL A O 1
ATOM 5003 N N . VAL A 1 624 ? -4.782 8.240 -24.471 1.00 98.19 624 VAL A N 1
ATOM 5004 C CA . VAL A 1 624 ? -3.644 7.538 -23.862 1.00 98.19 624 VAL A CA 1
ATOM 5005 C C . VAL A 1 624 ? -2.675 8.502 -23.180 1.00 98.19 624 VAL A C 1
ATOM 5007 O O . VAL A 1 624 ? -2.321 9.550 -23.717 1.00 98.19 624 VAL A O 1
ATOM 5010 N N . ILE A 1 625 ? -2.197 8.089 -22.007 1.00 98.62 625 ILE A N 1
ATOM 5011 C CA . ILE A 1 625 ? -1.055 8.667 -21.302 1.00 98.62 625 ILE A CA 1
ATOM 5012 C C . ILE A 1 625 ? -0.001 7.579 -21.087 1.00 98.62 625 ILE A C 1
ATOM 5014 O O . ILE A 1 625 ? -0.274 6.575 -20.432 1.00 98.62 625 ILE A O 1
ATOM 5018 N N . SER A 1 626 ? 1.215 7.821 -21.573 1.00 98.44 626 SER A N 1
ATOM 5019 C CA . SER A 1 626 ? 2.431 7.099 -21.183 1.00 98.44 626 SER A CA 1
ATOM 5020 C C . SER A 1 626 ? 3.034 7.780 -19.953 1.00 98.44 626 SER A C 1
ATOM 5022 O O . SER A 1 626 ? 3.352 8.968 -19.991 1.00 98.44 626 SER A O 1
ATOM 5024 N N . ASN A 1 627 ? 3.199 7.041 -18.859 1.00 98.19 627 ASN A N 1
ATOM 5025 C CA . ASN A 1 627 ? 3.692 7.520 -17.568 1.00 98.19 627 ASN A CA 1
ATOM 5026 C C . ASN A 1 627 ? 5.068 6.899 -17.267 1.00 98.19 627 ASN A C 1
ATOM 5028 O O . ASN A 1 627 ? 5.155 5.756 -16.821 1.00 98.19 627 ASN A O 1
ATOM 5032 N N . GLY A 1 628 ? 6.145 7.641 -17.533 1.00 97.38 628 GLY A N 1
ATOM 5033 C CA . GLY A 1 628 ? 7.526 7.159 -17.452 1.00 97.38 628 GLY A CA 1
ATOM 5034 C C . GLY A 1 628 ? 8.287 7.614 -16.200 1.00 97.38 628 GLY A C 1
ATOM 5035 O O . GLY A 1 628 ? 7.902 8.550 -15.494 1.00 97.38 628 GLY A O 1
ATOM 5036 N N . SER A 1 629 ? 9.412 6.956 -15.899 1.00 97.00 629 SER A N 1
ATOM 5037 C CA . SER A 1 629 ? 10.287 7.358 -14.790 1.00 97.00 629 SER A CA 1
ATOM 5038 C C . SER A 1 629 ? 11.740 6.924 -14.955 1.00 97.00 629 SER A C 1
ATOM 5040 O O . SER A 1 629 ? 12.041 5.795 -15.331 1.00 97.00 629 SER A O 1
ATOM 5042 N N . PHE A 1 630 ? 12.646 7.785 -14.489 1.00 96.00 630 PHE A N 1
ATOM 5043 C CA . PHE A 1 630 ? 14.070 7.488 -14.328 1.00 96.00 630 PHE A CA 1
ATOM 5044 C C . PHE A 1 630 ? 14.376 6.450 -13.231 1.00 96.00 630 PHE A C 1
ATOM 5046 O O . PHE A 1 630 ? 15.514 5.998 -13.097 1.00 96.00 630 PHE A O 1
ATOM 5053 N N . SER A 1 631 ? 13.371 6.022 -12.458 1.00 94.06 631 SER A N 1
ATOM 5054 C CA . SER A 1 631 ? 13.542 5.131 -11.302 1.00 94.06 631 SER A CA 1
ATOM 5055 C C . SER A 1 631 ? 14.131 3.754 -11.627 1.00 94.06 631 SER A C 1
ATOM 5057 O O . SER A 1 631 ? 14.677 3.116 -10.730 1.00 94.06 631 SER A O 1
ATOM 5059 N N . LYS A 1 632 ? 13.989 3.262 -12.866 1.00 91.38 632 LYS A N 1
ATOM 5060 C CA . LYS A 1 632 ? 14.470 1.928 -13.285 1.00 91.38 632 LYS A CA 1
ATOM 5061 C C . LYS A 1 632 ? 15.664 1.966 -14.246 1.00 91.38 632 LYS A C 1
ATOM 5063 O O . LYS A 1 632 ? 16.231 0.916 -14.523 1.00 91.38 632 LYS A O 1
ATOM 5068 N N . ILE A 1 633 ? 16.047 3.158 -14.710 1.00 91.75 633 ILE A N 1
ATOM 5069 C CA . ILE A 1 633 ? 17.092 3.377 -15.728 1.00 91.75 633 ILE A CA 1
ATOM 5070 C C . ILE A 1 633 ? 18.233 4.296 -15.258 1.00 91.75 633 ILE A C 1
ATOM 5072 O O . ILE A 1 633 ? 19.268 4.348 -15.909 1.00 91.75 633 ILE A O 1
ATOM 5076 N N . LEU A 1 634 ? 18.057 5.021 -14.144 1.00 91.62 634 LEU A N 1
ATOM 5077 C CA . LEU A 1 634 ? 19.055 5.951 -13.604 1.00 91.62 634 LEU A CA 1
ATOM 5078 C C . LEU A 1 634 ? 19.144 5.866 -12.070 1.00 91.62 634 LEU A C 1
ATOM 5080 O O . LEU A 1 634 ? 20.127 5.358 -11.541 1.00 91.62 634 LEU A O 1
ATOM 5084 N N . ALA A 1 635 ? 18.127 6.347 -11.343 1.00 92.31 635 ALA A N 1
ATOM 5085 C CA . ALA A 1 635 ? 18.088 6.283 -9.878 1.00 92.31 635 ALA A CA 1
ATOM 5086 C C . ALA A 1 635 ? 16.661 6.492 -9.317 1.00 92.31 635 ALA A C 1
ATOM 5088 O O . ALA A 1 635 ? 16.052 7.529 -9.587 1.00 92.31 635 ALA A O 1
ATOM 5089 N N . PRO A 1 636 ? 16.134 5.598 -8.450 1.00 91.06 636 PRO A N 1
ATOM 5090 C CA . PRO A 1 636 ? 14.852 5.804 -7.758 1.00 91.06 636 PRO A CA 1
ATOM 5091 C C . PRO A 1 636 ? 14.824 7.056 -6.868 1.00 91.06 636 PRO A C 1
ATOM 5093 O O . PRO A 1 636 ? 13.770 7.674 -6.687 1.00 91.06 636 PRO A O 1
ATOM 5096 N N . GLY A 1 637 ? 15.983 7.416 -6.306 1.00 91.25 637 GLY A N 1
ATOM 5097 C CA . GLY A 1 637 ? 16.164 8.566 -5.420 1.00 91.25 637 GLY A CA 1
ATOM 5098 C C . GLY A 1 637 ? 16.151 9.921 -6.129 1.00 91.25 637 GLY A C 1
ATOM 5099 O O . GLY A 1 637 ? 15.891 10.919 -5.475 1.00 91.25 637 GLY A O 1
ATOM 5100 N N . ALA A 1 638 ? 16.342 9.967 -7.454 1.00 91.06 638 ALA A N 1
ATOM 5101 C CA . ALA A 1 638 ? 16.314 11.219 -8.219 1.00 91.06 638 ALA A CA 1
ATOM 5102 C C . ALA A 1 638 ? 14.906 11.832 -8.344 1.00 91.06 638 ALA A C 1
ATOM 5104 O O . ALA A 1 638 ? 14.773 12.971 -8.774 1.00 91.06 638 ALA A O 1
ATOM 5105 N N . ARG A 1 639 ? 13.858 11.066 -7.997 1.00 94.88 639 ARG A N 1
ATOM 5106 C CA . ARG A 1 639 ? 12.443 11.484 -8.024 1.00 94.88 639 ARG A CA 1
ATOM 5107 C C . ARG A 1 639 ? 12.023 12.139 -9.346 1.00 94.88 639 ARG A C 1
ATOM 5109 O O . ARG A 1 639 ? 11.247 13.079 -9.336 1.00 94.88 639 ARG A O 1
ATOM 5116 N N . ALA A 1 640 ? 12.509 11.625 -10.476 1.00 95.19 640 ALA A N 1
ATOM 5117 C CA . ALA A 1 640 ? 12.253 12.186 -11.801 1.00 95.19 640 ALA A CA 1
ATOM 5118 C C . ALA A 1 640 ? 11.485 11.217 -12.720 1.00 95.19 640 ALA A C 1
ATOM 5120 O O . ALA A 1 640 ? 11.612 9.984 -12.646 1.00 95.19 640 ALA A O 1
ATOM 5121 N N . GLY A 1 641 ? 10.694 11.784 -13.623 1.00 97.19 641 GLY A N 1
ATOM 5122 C CA . GLY A 1 641 ? 9.918 11.086 -14.637 1.00 97.19 641 GLY A CA 1
ATOM 5123 C C . GLY A 1 641 ? 9.288 12.047 -15.635 1.00 97.19 641 GLY A C 1
ATOM 5124 O O . GLY A 1 641 ? 9.657 13.220 -15.697 1.00 97.19 641 GLY A O 1
ATOM 5125 N N . TRP A 1 642 ? 8.372 11.524 -16.442 1.00 97.88 642 TRP A N 1
ATOM 5126 C CA . TRP A 1 642 ? 7.683 12.287 -17.475 1.00 97.88 642 TRP A CA 1
ATOM 5127 C C . TRP A 1 642 ? 6.318 11.681 -17.795 1.00 97.88 642 TRP A C 1
ATOM 5129 O O . TRP A 1 642 ? 6.069 10.497 -17.566 1.00 97.88 642 TRP A O 1
ATOM 5139 N N . ILE A 1 643 ? 5.451 12.511 -18.356 1.00 98.06 643 ILE A N 1
ATOM 5140 C CA . ILE A 1 643 ? 4.227 12.130 -19.052 1.00 98.06 643 ILE A CA 1
ATOM 5141 C C . ILE A 1 643 ? 4.473 12.324 -20.546 1.00 98.06 643 ILE A C 1
ATOM 5143 O O . ILE A 1 643 ? 5.083 13.317 -20.939 1.00 98.06 643 ILE A O 1
ATOM 5147 N N . GLU A 1 644 ? 3.958 11.411 -21.365 1.00 97.81 644 GLU A N 1
ATOM 5148 C CA . GLU A 1 644 ? 3.782 11.616 -22.801 1.00 97.81 644 GLU A CA 1
ATOM 5149 C C . GLU A 1 644 ? 2.319 11.384 -23.195 1.00 97.81 644 GLU A C 1
ATOM 5151 O O . GLU A 1 644 ? 1.742 10.357 -22.826 1.00 97.81 644 GLU A O 1
ATOM 5156 N N . ALA A 1 645 ? 1.709 12.340 -23.903 1.00 97.19 645 ALA A N 1
ATOM 5157 C CA . ALA A 1 645 ? 0.298 12.292 -24.298 1.00 97.19 645 ALA A CA 1
ATOM 5158 C C . ALA A 1 645 ? -0.046 13.280 -25.432 1.00 97.19 645 ALA A C 1
ATOM 5160 O O . ALA A 1 645 ? 0.741 14.156 -25.800 1.00 97.19 645 ALA A O 1
ATOM 5161 N N . GLY A 1 646 ? -1.274 13.188 -25.956 1.00 94.69 646 GLY A N 1
ATOM 5162 C CA . GLY A 1 646 ? -1.832 14.179 -26.885 1.00 94.69 646 GLY A CA 1
ATOM 5163 C C . GLY A 1 646 ? -1.801 15.607 -26.323 1.00 94.69 646 GLY A C 1
ATOM 5164 O O . GLY A 1 646 ? -1.987 15.818 -25.125 1.00 94.69 646 GLY A O 1
ATOM 5165 N N . GLY A 1 647 ? -1.595 16.606 -27.188 1.00 91.44 647 GLY A N 1
ATOM 5166 C CA . GLY A 1 647 ? -1.313 17.990 -26.768 1.00 91.44 647 GLY A CA 1
ATOM 5167 C C . GLY A 1 647 ? -2.374 18.623 -25.853 1.00 91.44 647 GLY A C 1
ATOM 5168 O O . GLY A 1 647 ? -2.032 19.390 -24.957 1.00 91.44 647 GLY A O 1
ATOM 5169 N N . THR A 1 648 ? -3.654 18.271 -26.018 1.00 91.19 648 THR A N 1
ATOM 5170 C CA . THR A 1 648 ? -4.740 18.722 -25.126 1.00 91.19 648 THR A CA 1
ATOM 5171 C C . THR A 1 648 ? -4.605 18.150 -23.714 1.00 91.19 648 THR A C 1
ATOM 5173 O O . THR A 1 648 ? -4.765 18.889 -22.747 1.00 91.19 648 THR A O 1
ATOM 5176 N N . ILE A 1 649 ? -4.252 16.865 -23.587 1.00 94.81 649 ILE A N 1
ATOM 5177 C CA . ILE A 1 649 ? -3.997 16.228 -22.287 1.00 94.81 649 ILE A CA 1
ATOM 5178 C C . ILE A 1 649 ? -2.776 16.871 -21.626 1.00 94.81 649 ILE A C 1
ATOM 5180 O O . ILE A 1 649 ? -2.836 17.197 -20.446 1.00 94.81 649 ILE A O 1
ATOM 5184 N N . ILE A 1 650 ? -1.697 17.105 -22.383 1.00 95.25 650 ILE A N 1
ATOM 5185 C CA . ILE A 1 650 ? -0.474 17.744 -21.870 1.00 95.25 650 ILE A CA 1
ATOM 5186 C C . ILE A 1 650 ? -0.760 19.140 -21.308 1.00 95.25 650 ILE A C 1
ATOM 5188 O O . ILE A 1 650 ? -0.343 19.431 -20.192 1.00 95.25 650 ILE A O 1
ATOM 5192 N N . LYS A 1 651 ? -1.547 19.966 -22.010 1.00 93.81 651 LYS A N 1
ATOM 5193 C CA . LYS A 1 651 ? -2.007 21.266 -21.489 1.00 93.81 651 LYS A CA 1
ATOM 5194 C C . LYS A 1 651 ? -2.847 21.137 -20.215 1.00 93.81 651 LYS A C 1
ATOM 5196 O O . LYS A 1 651 ? -2.700 21.950 -19.315 1.00 93.81 651 LYS A O 1
ATOM 5201 N N . GLN A 1 652 ? -3.717 20.128 -20.128 1.00 93.19 652 GLN A N 1
ATOM 5202 C CA . GLN A 1 652 ? -4.548 19.905 -18.940 1.00 93.19 652 GLN A CA 1
ATOM 5203 C C . GLN A 1 652 ? -3.721 19.471 -17.723 1.00 93.19 652 GLN A C 1
ATOM 5205 O O . GLN A 1 652 ? -3.972 19.966 -16.632 1.00 93.19 652 GLN A O 1
ATOM 5210 N N . VAL A 1 653 ? -2.744 18.569 -17.883 1.00 92.44 653 VAL A N 1
ATOM 5211 C CA . VAL A 1 653 ? -1.919 18.101 -16.752 1.00 92.44 653 VAL A CA 1
ATOM 5212 C C . VAL A 1 653 ? -0.799 19.071 -16.371 1.00 92.44 653 VAL A C 1
ATOM 5214 O O . VAL A 1 653 ? -0.338 19.005 -15.239 1.00 92.44 653 VAL A O 1
ATOM 5217 N N . ALA A 1 654 ? -0.379 19.967 -17.267 1.00 90.06 654 ALA A N 1
ATOM 5218 C CA . ALA A 1 654 ? 0.588 21.024 -16.963 1.00 90.06 654 ALA A CA 1
ATOM 5219 C C . ALA A 1 654 ? -0.045 22.288 -16.348 1.00 90.06 654 ALA A C 1
ATOM 5221 O O . ALA A 1 654 ? 0.682 23.164 -15.900 1.00 90.06 654 ALA A O 1
ATOM 5222 N N . ALA A 1 655 ? -1.375 22.401 -16.309 1.00 77.31 655 ALA A N 1
ATOM 5223 C CA . ALA A 1 655 ? -2.048 23.458 -15.560 1.00 77.31 655 ALA A CA 1
ATOM 5224 C C . ALA A 1 655 ? -2.146 23.050 -14.076 1.00 77.31 655 ALA A C 1
ATOM 5226 O O . ALA A 1 655 ? -2.992 22.223 -13.720 1.00 77.31 655 ALA A O 1
ATOM 5227 N N . TRP A 1 656 ? -1.263 23.606 -13.236 1.00 59.59 656 TRP A N 1
ATOM 5228 C CA . TRP A 1 656 ? -1.209 23.393 -11.778 1.00 59.59 656 TRP A CA 1
ATOM 5229 C C . TRP A 1 656 ? -1.698 24.634 -11.020 1.00 59.59 656 TRP A C 1
ATOM 5231 O O . TRP A 1 656 ? -1.229 25.740 -11.366 1.00 59.59 656 TRP A O 1
#

pLDDT: mean 72.37, std 26.98, range [22.14, 98.75]

Organism: NCBI:txid64648

Sequence (656 aa):
MNVQSRHSAIERIGDHSTFTVFQPSFFNNNNSSFEPDSLEDFDFESAPTSRTTQDRQPPARRTVEEEEEDEPIPHSSGLTSHSMVASYASTAPILQRQQQQKKTHEEYCLGPIKDHSQETLTSPSFSPPVRNYQLFPGQTRFLCGGRLVTSRDYRAFVAGLLIFLAPTVLFAVFTCPFLWSEAHPAVPIVFAYLFVLTLASMLKTSWTDPGIIPRNLDPMMEQIIQDENASINSETPPKEIRIKDTCYSLKYCETCRIYRPPRSSHCKQCDNCVEFEDHHCAWLNNCIGKRNYRSFFTFIVSAASSCIFVIACSTYQLLWSANLPQHHGFRDVFLDAPIRAEIIKAKYPELPINPYNRMNPLKNMFQILCQPQPKSYLRRRKMADTSTFTALVFCCSLYFDMINFMNGQPSLDVLPTKLFSDAAVKALSRPNAANDLLQYGPEYGHTEFLNNLAIFLSKEYQSFVSSRHLCGTPGASLSLQHILTILTRPQSTTQYVYFQDPTYFLSFEIFTSVGFRREQFRGIPEQDDASGMDLDRLEGFLRGQPVKRGDIFDSVLYCVPTHANPTGSILSASKRRRLVQLGRKYNMLIICDDVYDILTFQGEIPQRVVAYDLLEDGNEKHVVISNGSFSKILAPGARAGWIEAGGTIIKQVAAW